Protein AF-E5AE30-F1 (afdb_monomer)

Radius of gyration: 30.46 Å; Cα contacts (8 Å, |Δi|>4): 708; chains: 1; bounding box: 78×109×75 Å

Structure (mmCIF, N/CA/C/O backbone):
data_AF-E5AE30-F1
#
_entry.id   AF-E5AE30-F1
#
loop_
_atom_site.group_PDB
_atom_site.id
_atom_site.type_symbol
_atom_site.label_atom_id
_atom_site.label_alt_id
_atom_site.label_comp_id
_atom_site.label_asym_id
_atom_site.label_entity_id
_atom_site.label_seq_id
_atom_site.pdbx_PDB_ins_code
_atom_site.Cartn_x
_atom_site.Cartn_y
_atom_site.Cartn_z
_atom_site.occupancy
_atom_site.B_iso_or_equiv
_atom_site.auth_seq_id
_atom_site.auth_comp_id
_atom_site.auth_asym_id
_atom_site.auth_atom_id
_atom_site.pdbx_PDB_model_num
ATOM 1 N N . MET A 1 1 ? -20.430 32.740 -4.323 1.00 28.25 1 MET A N 1
ATOM 2 C CA . MET A 1 1 ? -19.800 33.362 -5.507 1.00 28.25 1 MET A CA 1
ATOM 3 C C . MET A 1 1 ? -18.614 32.513 -5.907 1.00 28.25 1 MET A C 1
ATOM 5 O O . MET A 1 1 ? -17.622 32.470 -5.191 1.00 28.25 1 MET A O 1
ATOM 9 N N . GLU A 1 2 ? -18.805 31.760 -6.983 1.00 32.84 2 GLU A N 1
ATOM 10 C CA . GLU A 1 2 ? -17.877 30.792 -7.560 1.00 32.84 2 GLU A CA 1
ATOM 11 C C . GLU A 1 2 ? -16.551 31.437 -7.981 1.00 32.84 2 GLU A C 1
ATOM 13 O O . GLU A 1 2 ? -16.537 32.470 -8.651 1.00 32.84 2 GLU A O 1
ATOM 18 N N . ALA A 1 3 ? -15.429 30.792 -7.655 1.00 27.55 3 ALA A N 1
ATOM 19 C CA . ALA A 1 3 ? -14.138 31.120 -8.246 1.00 27.55 3 ALA A CA 1
ATOM 20 C C . ALA A 1 3 ? -13.303 29.852 -8.500 1.00 27.55 3 ALA A C 1
ATOM 22 O O . ALA A 1 3 ? -12.496 29.428 -7.681 1.00 27.55 3 ALA A O 1
ATOM 23 N N . ARG A 1 4 ? -13.510 29.315 -9.711 1.00 36.78 4 ARG A N 1
ATOM 24 C CA . ARG A 1 4 ? -12.552 28.621 -10.595 1.00 36.78 4 ARG A CA 1
ATOM 25 C C . ARG A 1 4 ? -11.905 27.318 -10.098 1.00 36.78 4 ARG A C 1
ATOM 27 O O . ARG A 1 4 ? -10.710 27.271 -9.818 1.00 36.78 4 ARG A O 1
ATOM 34 N N . MET A 1 5 ? -12.652 26.220 -10.228 1.00 32.81 5 MET A N 1
ATOM 35 C CA . MET A 1 5 ? -12.066 24.950 -10.673 1.00 32.81 5 MET A CA 1
ATOM 36 C C . MET A 1 5 ? -11.785 25.038 -12.178 1.00 32.81 5 MET A C 1
ATOM 38 O O . MET A 1 5 ? -12.703 25.245 -12.968 1.00 32.81 5 MET A O 1
ATOM 42 N N . LEU A 1 6 ? -10.526 24.895 -12.587 1.00 39.06 6 LEU A N 1
ATOM 43 C CA . LEU A 1 6 ? -10.191 24.646 -13.989 1.00 39.06 6 LEU A CA 1
ATOM 44 C C . LEU A 1 6 ? -10.253 23.139 -14.234 1.00 39.06 6 LEU A C 1
ATOM 46 O O . LEU A 1 6 ? -9.604 22.362 -13.533 1.00 39.06 6 LEU A O 1
ATOM 50 N N . SER A 1 7 ? -11.030 22.733 -15.235 1.00 53.66 7 SER A N 1
ATOM 51 C CA . SER A 1 7 ? -11.103 21.336 -15.663 1.00 53.66 7 SER A CA 1
ATOM 52 C C . SER A 1 7 ? -9.759 20.878 -16.246 1.00 53.66 7 SER A C 1
ATOM 54 O O . SER A 1 7 ? -9.011 21.659 -16.839 1.00 53.66 7 SER A O 1
ATOM 56 N N . VAL A 1 8 ? -9.454 19.585 -16.117 1.00 38.06 8 VAL A N 1
ATOM 57 C CA . VAL A 1 8 ? -8.220 18.964 -16.639 1.00 38.06 8 VAL A CA 1
ATOM 58 C C . VAL A 1 8 ? -8.029 19.229 -18.144 1.00 38.06 8 VAL A C 1
ATOM 60 O O . VAL A 1 8 ? -6.903 19.426 -18.596 1.00 38.06 8 VAL A O 1
ATOM 63 N N . GLN A 1 9 ? -9.118 19.359 -18.909 1.00 37.41 9 GLN A N 1
ATOM 64 C CA . GLN A 1 9 ? -9.084 19.718 -20.333 1.00 37.41 9 GLN A CA 1
ATOM 65 C C . GLN A 1 9 ? -8.602 21.156 -20.588 1.00 37.41 9 GLN A C 1
ATOM 67 O O . GLN A 1 9 ? -7.885 21.398 -21.558 1.00 37.41 9 GLN A O 1
ATOM 72 N N . GLN A 1 10 ? -8.924 22.111 -19.710 1.00 40.09 10 GLN A N 1
ATOM 73 C CA . GLN A 1 10 ? -8.427 23.487 -19.824 1.00 40.09 10 GLN A CA 1
ATOM 74 C C . GLN A 1 10 ? -6.928 23.571 -19.509 1.00 40.09 10 GLN A C 1
ATOM 76 O O . GLN A 1 10 ? -6.218 24.344 -20.146 1.00 40.09 10 GLN A O 1
ATOM 81 N N . MET A 1 11 ? -6.421 22.735 -18.596 1.00 43.09 11 MET A N 1
ATOM 82 C CA . MET A 1 11 ? -4.977 22.626 -18.349 1.00 43.09 11 MET A CA 1
ATOM 83 C C . MET A 1 11 ? -4.232 21.972 -19.521 1.00 43.09 11 MET A C 1
ATOM 85 O O . MET A 1 11 ? -3.146 22.434 -19.872 1.00 43.09 11 MET A O 1
ATOM 89 N N . LEU A 1 12 ? -4.826 20.960 -20.168 1.00 39.25 12 LEU A N 1
ATOM 90 C CA . LEU A 1 12 ? -4.262 20.329 -21.367 1.00 39.25 12 LEU A CA 1
ATOM 91 C C . LEU A 1 12 ? -4.187 21.313 -22.546 1.00 39.25 12 LEU A C 1
ATOM 93 O O . LEU A 1 12 ? -3.163 21.399 -23.219 1.00 39.25 12 LEU A O 1
ATOM 97 N N . LYS A 1 13 ? -5.244 22.109 -22.753 1.00 40.03 13 LYS A N 1
ATOM 98 C CA . LYS A 1 13 ? -5.314 23.097 -23.839 1.00 40.03 13 LYS A CA 1
ATOM 99 C C . LYS A 1 13 ? -4.306 24.237 -23.657 1.00 40.03 13 LYS A C 1
ATOM 101 O O . LYS A 1 13 ? -3.603 24.583 -24.596 1.00 40.03 13 LYS A O 1
ATOM 106 N N . VAL A 1 14 ? -4.150 24.745 -22.430 1.00 47.19 14 VAL A N 1
ATOM 107 C CA . VAL A 1 14 ? -3.135 25.767 -22.101 1.00 47.19 14 VAL A CA 1
ATOM 108 C C . VAL A 1 14 ? -1.706 25.245 -22.311 1.00 47.19 14 VAL A C 1
ATOM 110 O O . VAL A 1 14 ? -0.821 26.010 -22.690 1.00 47.19 14 VAL A O 1
ATOM 113 N N . TYR A 1 15 ? -1.467 23.950 -22.088 1.00 42.66 15 TYR A N 1
ATOM 114 C CA . TYR A 1 15 ? -0.160 23.332 -22.316 1.00 42.66 15 TYR A CA 1
ATOM 115 C C . TYR A 1 15 ? 0.143 23.127 -23.811 1.00 42.66 15 TYR A C 1
ATOM 117 O O . TYR A 1 15 ? 1.245 23.453 -24.253 1.00 42.66 15 TYR A O 1
ATOM 125 N N . LEU A 1 16 ? -0.837 22.668 -24.598 1.00 42.50 16 LEU A N 1
ATOM 126 C CA . LEU A 1 16 ? -0.700 22.487 -26.050 1.00 42.50 16 LEU A CA 1
ATOM 127 C C . LEU A 1 16 ? -0.535 23.828 -26.791 1.00 42.50 16 LEU A C 1
ATOM 129 O O . LEU A 1 16 ? 0.351 23.953 -27.636 1.00 42.50 16 LEU A O 1
ATOM 133 N N . ASP A 1 17 ? -1.282 24.866 -26.398 1.00 42.28 17 ASP A N 1
ATOM 134 C CA . ASP A 1 17 ? -1.135 26.221 -26.956 1.00 42.28 17 ASP A CA 1
ATOM 135 C C . ASP A 1 17 ? 0.220 26.862 -26.587 1.00 42.28 17 ASP A C 1
ATOM 137 O O . ASP A 1 17 ? 0.770 27.676 -27.335 1.00 42.28 17 ASP A O 1
ATOM 141 N N . GLY A 1 18 ? 0.794 26.479 -25.441 1.00 37.56 18 GLY A N 1
ATOM 142 C CA . GLY A 1 18 ? 2.135 26.890 -25.021 1.00 37.56 18 GLY A CA 1
ATOM 143 C C . GLY A 1 18 ? 3.254 26.240 -25.842 1.00 37.56 18 GLY A C 1
ATOM 144 O O . GLY A 1 18 ? 4.251 26.898 -26.136 1.00 37.56 18 GLY A O 1
ATOM 145 N N . ALA A 1 19 ? 3.081 24.981 -26.253 1.00 39.81 19 ALA A N 1
ATOM 146 C CA . ALA A 1 19 ? 4.046 24.259 -27.084 1.00 39.81 19 ALA A CA 1
ATOM 147 C C . ALA A 1 19 ? 4.092 24.799 -28.528 1.00 39.81 19 ALA A C 1
ATOM 149 O O . ALA A 1 19 ? 5.178 24.952 -29.090 1.00 39.81 19 ALA A O 1
ATOM 150 N N . ALA A 1 20 ? 2.943 25.195 -29.089 1.00 36.50 20 ALA A N 1
ATOM 151 C CA . ALA A 1 20 ? 2.862 25.780 -30.431 1.00 36.50 20 ALA A CA 1
ATOM 152 C C . ALA A 1 20 ? 3.575 27.148 -30.547 1.00 36.50 20 ALA A C 1
ATOM 154 O O . ALA A 1 20 ? 4.183 27.451 -31.573 1.00 36.50 20 ALA A O 1
ATOM 155 N N . ARG A 1 21 ? 3.582 27.963 -29.479 1.00 37.81 21 ARG A N 1
ATOM 156 C CA . ARG A 1 21 ? 4.279 29.271 -29.455 1.00 37.81 21 ARG A CA 1
ATOM 157 C C . ARG A 1 21 ? 5.802 29.161 -29.358 1.00 37.81 21 ARG A C 1
ATOM 159 O O . ARG A 1 21 ? 6.515 30.079 -29.759 1.00 37.81 21 ARG A O 1
ATOM 166 N N . ILE A 1 22 ? 6.317 28.045 -28.844 1.00 38.97 22 ILE A N 1
ATOM 167 C CA . ILE A 1 22 ? 7.764 27.806 -28.757 1.00 38.97 22 ILE A CA 1
ATOM 168 C C . ILE A 1 22 ? 8.315 27.373 -30.125 1.00 38.97 22 ILE A C 1
ATOM 170 O O . ILE A 1 22 ? 9.411 27.790 -30.491 1.00 38.97 22 ILE A O 1
ATOM 174 N N . GLN A 1 23 ? 7.533 26.649 -30.933 1.00 36.72 23 GLN A N 1
ATOM 175 C CA . GLN A 1 23 ? 7.923 26.291 -32.303 1.00 36.72 23 GLN A CA 1
ATOM 176 C C . GLN A 1 23 ? 7.923 27.485 -33.273 1.00 36.72 23 GLN A C 1
ATOM 178 O O . GLN A 1 23 ? 8.783 27.539 -34.148 1.00 36.72 23 GLN A O 1
ATOM 183 N N . SER A 1 24 ? 7.055 28.490 -33.093 1.00 34.50 24 SER A N 1
ATOM 184 C CA . SER A 1 24 ? 7.066 29.690 -33.952 1.00 34.50 24 SER A CA 1
ATOM 185 C C . SER A 1 24 ? 8.207 30.669 -33.646 1.00 34.50 24 SER A C 1
ATOM 187 O O . SER A 1 24 ? 8.433 31.595 -34.416 1.00 34.50 24 SER A O 1
ATOM 189 N N . SER A 1 25 ? 8.920 30.490 -32.528 1.00 33.56 25 SER A N 1
ATOM 190 C CA . SER A 1 25 ? 9.978 31.407 -32.073 1.00 33.56 25 SER A CA 1
ATOM 191 C C . SER A 1 25 ? 11.390 30.978 -32.505 1.00 33.56 25 SER A C 1
ATOM 193 O O . SER A 1 25 ? 12.349 31.700 -32.256 1.00 33.56 25 SER A O 1
ATOM 195 N N . ILE A 1 26 ? 11.529 29.807 -33.143 1.00 35.44 26 ILE A N 1
ATOM 196 C CA . ILE A 1 26 ? 12.821 29.214 -33.554 1.00 35.44 26 ILE A CA 1
ATOM 197 C C . ILE A 1 26 ? 13.030 29.321 -35.084 1.00 35.44 26 ILE A C 1
ATOM 199 O O . ILE A 1 26 ? 14.033 28.860 -35.623 1.00 35.44 26 ILE A O 1
ATOM 203 N N . HIS A 1 27 ? 12.113 29.965 -35.814 1.00 34.19 27 HIS A N 1
ATOM 204 C CA . HIS A 1 27 ? 12.163 30.064 -37.281 1.00 34.19 27 HIS A CA 1
ATOM 205 C C . HIS A 1 27 ? 12.080 31.491 -37.832 1.00 34.19 27 HIS A C 1
ATOM 207 O O . HIS A 1 27 ? 11.482 31.727 -38.875 1.00 34.19 27 HIS A O 1
ATOM 213 N N . THR A 1 28 ? 12.735 32.446 -37.172 1.00 32.53 28 THR A N 1
ATOM 214 C CA . THR A 1 28 ? 13.054 33.739 -37.793 1.00 32.53 28 THR A CA 1
ATOM 215 C C . THR A 1 28 ? 14.383 34.285 -37.282 1.00 32.53 28 THR A C 1
ATOM 217 O O . THR A 1 28 ? 14.607 34.307 -36.078 1.00 32.53 28 THR A O 1
ATOM 220 N N . SER A 1 29 ? 15.179 34.783 -38.235 1.00 28.06 29 SER A N 1
ATOM 221 C CA . SER A 1 29 ? 16.377 35.633 -38.144 1.00 28.06 29 SER A CA 1
ATOM 222 C C . SER A 1 29 ? 17.754 34.959 -38.040 1.00 28.06 29 SER A C 1
ATOM 224 O O . SER A 1 29 ? 18.358 34.885 -36.971 1.00 28.06 29 SER A O 1
ATOM 226 N N . HIS A 1 30 ? 18.302 34.615 -39.209 1.00 30.39 30 HIS A N 1
ATOM 227 C CA . HIS A 1 30 ? 19.724 34.777 -39.514 1.00 30.39 30 HIS A CA 1
ATOM 228 C C . HIS A 1 30 ? 19.840 35.678 -40.756 1.00 30.39 30 HIS A C 1
ATOM 230 O O . HIS A 1 30 ? 19.255 35.332 -41.773 1.00 30.39 30 HIS A O 1
ATOM 236 N N . GLU A 1 31 ? 20.514 36.827 -40.602 1.00 31.28 31 GLU A N 1
ATOM 237 C CA . GLU A 1 31 ? 21.010 37.839 -41.575 1.00 31.28 31 GLU A CA 1
ATOM 238 C C . GLU A 1 31 ? 20.904 39.208 -40.863 1.00 31.28 31 GLU A C 1
ATOM 240 O O . GLU A 1 31 ? 19.875 39.498 -40.268 1.00 31.28 31 GLU A O 1
ATOM 245 N N . GLY A 1 32 ? 21.879 40.112 -40.776 1.00 28.12 32 GLY A N 1
ATOM 246 C CA . GLY A 1 32 ? 23.212 40.248 -41.340 1.00 28.12 32 GLY A CA 1
ATOM 247 C C . GLY A 1 32 ? 23.934 41.430 -40.653 1.00 28.12 32 GLY A C 1
ATOM 248 O O . GLY A 1 32 ? 23.496 41.936 -39.624 1.00 28.12 32 GLY A O 1
ATOM 249 N N . ASN A 1 33 ? 25.061 41.806 -41.245 1.00 29.98 33 ASN A N 1
ATOM 250 C CA . ASN A 1 33 ? 26.158 42.678 -40.811 1.00 29.98 33 ASN A CA 1
ATOM 251 C C . ASN A 1 33 ? 25.904 44.072 -40.179 1.00 29.98 33 ASN A C 1
ATOM 253 O O . ASN A 1 33 ? 24.938 44.765 -40.469 1.00 29.98 33 ASN A O 1
ATOM 257 N N . ASP A 1 34 ? 26.988 44.498 -39.506 1.00 30.17 34 ASP A N 1
ATOM 258 C CA . ASP A 1 34 ? 27.670 45.810 -39.535 1.00 30.17 34 ASP A CA 1
ATOM 259 C C . ASP A 1 34 ? 27.620 46.777 -38.327 1.00 30.17 34 ASP A C 1
ATOM 261 O O . ASP A 1 34 ? 26.587 47.258 -37.879 1.00 30.17 34 ASP A O 1
ATOM 265 N N . LYS A 1 35 ? 28.854 47.052 -37.863 1.00 31.11 35 LYS A N 1
ATOM 266 C CA . LYS A 1 35 ? 29.483 48.251 -37.268 1.00 31.11 35 LYS A CA 1
ATOM 267 C C . LYS A 1 35 ? 28.589 49.392 -36.746 1.00 31.11 35 LYS A C 1
ATOM 269 O O . LYS A 1 35 ? 27.789 49.940 -37.488 1.00 31.11 35 LYS A O 1
ATOM 274 N N . ILE A 1 36 ? 28.947 49.924 -35.567 1.00 28.55 36 ILE A N 1
ATOM 275 C CA . ILE A 1 36 ? 29.510 51.284 -35.353 1.00 28.55 36 ILE A CA 1
ATOM 276 C C . ILE A 1 36 ? 29.693 51.546 -33.840 1.00 28.55 36 ILE A C 1
ATOM 278 O O . ILE A 1 36 ? 28.888 51.138 -33.008 1.00 28.55 36 ILE A O 1
ATOM 282 N N . ALA A 1 37 ? 30.809 52.196 -33.505 1.00 28.70 37 ALA A N 1
ATOM 283 C CA . ALA A 1 37 ? 31.194 52.685 -32.181 1.00 28.70 37 ALA A CA 1
ATOM 284 C C . ALA A 1 37 ? 30.397 53.937 -31.750 1.00 28.70 37 ALA A C 1
ATOM 286 O O . ALA A 1 37 ? 29.782 54.566 -32.602 1.00 28.70 37 ALA A O 1
ATOM 287 N N . ILE A 1 38 ? 30.512 54.342 -30.471 1.00 28.45 38 ILE A N 1
ATOM 288 C CA . ILE A 1 38 ? 30.719 55.730 -29.963 1.00 28.45 38 ILE A CA 1
ATOM 289 C C . ILE A 1 38 ? 30.162 55.899 -28.525 1.00 28.45 38 ILE A C 1
ATOM 291 O O . ILE A 1 38 ? 28.966 55.832 -28.273 1.00 28.45 38 ILE A O 1
ATOM 295 N N . THR A 1 39 ? 31.123 56.056 -27.608 1.00 28.67 39 THR A N 1
ATOM 296 C CA . THR A 1 39 ? 31.277 56.931 -26.420 1.00 28.67 39 THR A CA 1
ATOM 297 C C . THR A 1 39 ? 30.105 57.581 -25.649 1.00 28.67 39 THR A C 1
ATOM 299 O O . THR A 1 39 ? 29.241 58.240 -26.213 1.00 28.67 39 THR A O 1
ATOM 302 N N . ASP A 1 40 ? 30.338 57.598 -24.326 1.00 28.45 40 ASP A N 1
ATOM 303 C CA . ASP A 1 40 ? 30.311 58.730 -23.370 1.00 28.45 40 ASP A CA 1
ATOM 304 C C . ASP A 1 40 ? 29.080 59.126 -22.524 1.00 28.45 40 ASP A C 1
ATOM 306 O O . ASP A 1 40 ? 28.033 59.540 -23.006 1.00 28.45 40 ASP A O 1
ATOM 310 N N . HIS A 1 41 ? 29.343 59.080 -21.205 1.00 29.39 41 HIS A N 1
ATOM 311 C CA . HIS A 1 41 ? 29.040 60.021 -20.114 1.00 29.39 41 HIS A CA 1
ATOM 312 C C . HIS A 1 41 ? 27.761 60.894 -20.142 1.00 29.39 41 HIS A C 1
ATOM 314 O O . HIS A 1 41 ? 27.608 61.764 -20.990 1.00 29.39 41 HIS A O 1
ATOM 320 N N . ARG A 1 42 ? 27.002 60.900 -19.027 1.00 28.00 42 ARG A N 1
ATOM 321 C CA . ARG A 1 42 ? 27.083 61.928 -17.949 1.00 28.00 42 ARG A CA 1
ATOM 322 C C . ARG A 1 42 ? 26.000 61.767 -16.866 1.00 28.00 42 ARG A C 1
ATOM 324 O O . ARG A 1 42 ? 24.863 61.400 -17.135 1.00 28.00 42 ARG A O 1
ATOM 331 N N . ASN A 1 43 ? 26.417 62.114 -15.645 1.00 30.95 43 ASN A N 1
ATOM 332 C CA . ASN A 1 43 ? 25.644 62.375 -14.425 1.00 30.95 43 ASN A CA 1
ATOM 333 C C . ASN A 1 43 ? 24.490 63.368 -14.608 1.00 30.95 43 ASN A C 1
ATOM 335 O O . ASN A 1 43 ? 24.691 64.367 -15.294 1.00 30.95 43 ASN A O 1
ATOM 339 N N . VAL A 1 44 ? 23.422 63.211 -13.810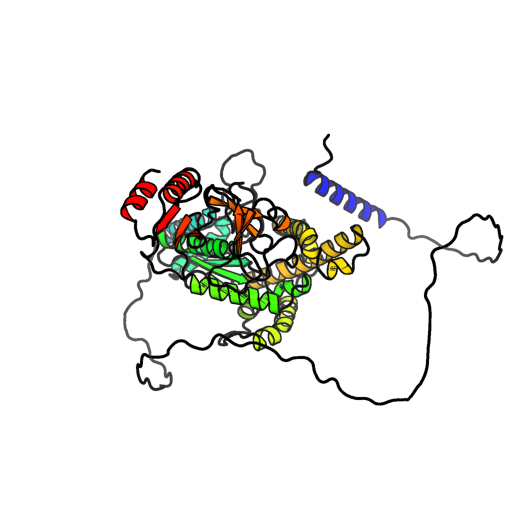 1.00 30.36 44 VAL A N 1
ATOM 340 C CA . VAL A 1 44 ? 22.707 64.324 -13.149 1.00 30.36 44 VAL A CA 1
ATOM 341 C C . VAL A 1 44 ? 22.172 63.865 -11.779 1.00 30.36 44 VAL A C 1
ATOM 343 O O . VAL A 1 44 ? 21.491 62.848 -11.671 1.00 30.36 44 VAL A O 1
ATOM 346 N N . GLU A 1 45 ? 22.505 64.637 -10.742 1.00 29.75 45 GLU A N 1
ATOM 347 C CA . GLU A 1 45 ? 21.973 64.580 -9.375 1.00 29.75 45 GLU A CA 1
ATOM 348 C C . GLU A 1 45 ? 20.561 65.187 -9.275 1.00 29.75 45 GLU A C 1
ATOM 350 O O . GLU A 1 45 ? 20.222 66.121 -9.997 1.00 29.75 45 GLU A O 1
ATOM 355 N N . GLY A 1 46 ? 19.772 64.750 -8.288 1.00 27.88 46 GLY A N 1
ATOM 356 C CA . GLY A 1 46 ? 18.534 65.430 -7.895 1.00 27.88 46 GLY A CA 1
ATOM 357 C C . GLY A 1 46 ? 17.958 64.905 -6.578 1.00 27.88 46 GLY A C 1
ATOM 358 O O . GLY A 1 46 ? 17.356 63.838 -6.536 1.00 27.88 46 GLY A O 1
ATOM 359 N N . ARG A 1 47 ? 18.160 65.665 -5.494 1.00 29.06 47 ARG A N 1
ATOM 360 C CA . ARG A 1 47 ? 17.603 65.456 -4.143 1.00 29.06 47 ARG A CA 1
ATOM 361 C C . ARG A 1 47 ? 16.085 65.684 -4.090 1.00 29.06 47 ARG A C 1
ATOM 363 O O . ARG A 1 47 ? 15.603 66.650 -4.668 1.00 29.06 47 ARG A O 1
ATOM 370 N N . SER A 1 48 ? 15.392 64.939 -3.223 1.00 29.23 48 SER A N 1
ATOM 371 C CA . SER A 1 48 ? 14.318 65.467 -2.362 1.00 29.23 48 SER A CA 1
ATOM 372 C C . SER A 1 48 ? 14.035 64.521 -1.184 1.00 29.23 48 SER A C 1
ATOM 374 O O . SER A 1 48 ? 13.919 63.312 -1.342 1.00 29.23 48 SER A O 1
ATOM 376 N N . SER A 1 49 ? 13.962 65.123 -0.002 1.00 28.00 49 SER A N 1
ATOM 377 C CA . SER A 1 49 ? 13.767 64.610 1.361 1.00 28.00 49 SER A CA 1
ATOM 378 C C . SER A 1 49 ? 12.336 64.142 1.689 1.00 28.00 49 SER A C 1
ATOM 380 O O . SER A 1 49 ? 11.401 64.633 1.064 1.00 28.00 49 SER A O 1
ATOM 382 N N . VAL A 1 50 ? 12.153 63.320 2.743 1.00 30.27 50 VAL A N 1
ATOM 383 C CA . VAL A 1 50 ? 11.505 63.690 4.039 1.00 30.27 50 VAL A CA 1
ATOM 384 C C . VAL A 1 50 ? 11.279 62.470 4.980 1.00 30.27 50 VAL A C 1
ATOM 386 O O . VAL A 1 50 ? 10.744 61.444 4.582 1.00 30.27 50 VAL A O 1
ATOM 389 N N . SER A 1 51 ? 11.725 62.667 6.235 1.00 26.77 51 SER A N 1
ATOM 390 C CA . SER A 1 51 ? 11.398 62.111 7.576 1.00 26.77 51 SER A CA 1
ATOM 391 C C . SER A 1 51 ? 11.038 60.635 7.835 1.00 26.77 51 SER A C 1
ATOM 393 O O . SER A 1 51 ? 9.971 60.174 7.447 1.00 26.77 51 SER A O 1
ATOM 395 N N . ALA A 1 52 ? 11.798 59.987 8.734 1.00 28.23 52 ALA A N 1
ATOM 396 C CA . ALA A 1 52 ? 11.456 59.812 10.166 1.00 28.23 52 ALA A CA 1
ATOM 397 C C . ALA A 1 52 ? 12.324 58.708 10.829 1.00 28.23 52 ALA A C 1
ATOM 399 O O . ALA A 1 52 ? 12.425 57.596 10.320 1.00 28.23 52 ALA A O 1
ATOM 400 N N . SER A 1 53 ? 12.904 59.009 11.994 1.00 27.69 53 SER A N 1
ATOM 401 C CA . SER A 1 53 ? 13.582 58.077 12.927 1.00 27.69 53 SER A CA 1
ATOM 402 C C . SER A 1 53 ? 12.880 58.168 14.304 1.00 27.69 53 SER A C 1
ATOM 404 O O . SER A 1 53 ? 12.074 59.090 14.455 1.00 27.69 53 SER A O 1
ATOM 406 N N . PRO A 1 54 ? 13.211 57.382 15.361 1.00 42.50 54 PRO A N 1
ATOM 407 C CA . PRO A 1 54 ? 14.085 56.198 15.459 1.00 42.50 54 PRO A CA 1
ATOM 408 C C . PRO A 1 54 ? 13.484 55.012 16.279 1.00 42.50 54 PRO A C 1
ATOM 410 O O . PRO A 1 54 ? 12.491 55.147 16.989 1.00 42.50 54 PRO A O 1
ATOM 413 N N . LYS A 1 55 ? 14.161 53.851 16.259 1.00 29.16 55 LYS A N 1
ATOM 414 C CA . LYS A 1 55 ? 14.114 52.812 17.317 1.00 29.16 55 LYS A CA 1
ATOM 415 C C . LYS A 1 55 ? 15.512 52.680 17.958 1.00 29.16 55 LYS A C 1
ATOM 417 O O . LYS A 1 55 ? 16.490 52.917 17.248 1.00 29.16 55 LYS A O 1
ATOM 422 N N . PRO A 1 56 ? 15.632 52.343 19.258 1.00 35.41 56 PRO A N 1
ATOM 423 C CA . PRO A 1 56 ? 16.878 52.517 20.002 1.00 35.41 56 PRO A CA 1
ATOM 424 C C . PRO A 1 56 ? 17.834 51.309 19.975 1.00 35.41 56 PRO A C 1
ATOM 426 O O . PRO A 1 56 ? 17.417 50.158 20.053 1.00 35.41 56 PRO A O 1
ATOM 429 N N . ALA A 1 57 ? 19.115 51.676 19.867 1.00 28.95 57 ALA A N 1
ATOM 430 C CA . ALA A 1 57 ? 20.341 51.206 20.527 1.00 28.95 57 ALA A CA 1
ATOM 431 C C . ALA A 1 57 ? 20.531 49.725 20.925 1.00 28.95 57 ALA A C 1
ATOM 433 O O . ALA A 1 57 ? 19.930 49.221 21.870 1.00 28.95 57 ALA A O 1
ATOM 434 N N . LEU A 1 58 ? 21.532 49.117 20.271 1.00 26.72 58 LEU A N 1
ATOM 435 C CA . LEU A 1 58 ? 22.459 48.131 20.835 1.00 26.72 58 LEU A CA 1
ATOM 436 C C . LEU A 1 58 ? 23.471 48.836 21.761 1.00 26.72 58 LEU A C 1
ATOM 438 O O . LEU A 1 58 ? 24.029 49.864 21.374 1.00 26.72 58 LEU A O 1
ATOM 442 N N . GLU A 1 59 ? 23.787 48.223 22.902 1.00 28.27 59 GLU A N 1
ATOM 443 C CA . GLU A 1 59 ? 25.026 48.462 23.655 1.00 28.27 59 GLU A CA 1
ATOM 444 C C . GLU A 1 59 ? 26.082 47.399 23.330 1.00 28.27 59 GLU A C 1
ATOM 446 O O . GLU A 1 59 ? 25.777 46.282 22.910 1.00 28.27 59 GLU A O 1
ATOM 451 N N . ALA A 1 60 ? 27.341 47.794 23.488 1.00 25.66 60 ALA A N 1
ATOM 452 C CA . ALA A 1 60 ? 28.519 47.147 22.941 1.00 25.66 60 ALA A CA 1
ATOM 453 C C . ALA A 1 60 ? 29.555 46.784 24.021 1.00 25.66 60 ALA A C 1
ATOM 455 O O . ALA A 1 60 ? 29.546 47.357 25.107 1.00 25.66 60 ALA A O 1
ATOM 456 N N . LEU A 1 61 ? 30.525 45.965 23.573 1.00 26.00 61 LEU A N 1
ATOM 457 C CA . LEU A 1 61 ? 31.932 45.800 24.006 1.00 26.00 61 LEU A CA 1
ATOM 458 C C . LEU A 1 61 ? 32.240 44.683 25.031 1.00 26.00 61 LEU A C 1
ATOM 460 O O . LEU A 1 61 ? 31.363 44.341 25.817 1.00 26.00 61 LEU A O 1
ATOM 464 N N . PRO A 1 62 ? 33.496 44.158 25.097 1.00 36.03 62 PRO A N 1
ATOM 465 C CA . PRO A 1 62 ? 34.693 44.454 24.280 1.00 36.03 62 PRO A CA 1
ATOM 466 C C . PRO A 1 62 ? 35.498 43.233 23.745 1.00 36.03 62 PRO A C 1
ATOM 468 O O . PRO A 1 62 ? 35.410 42.105 24.213 1.00 36.03 62 PRO A O 1
ATOM 471 N N . SER A 1 63 ? 36.372 43.542 22.778 1.00 25.64 63 SER A N 1
ATOM 472 C CA . SER A 1 63 ? 37.585 42.828 22.309 1.00 25.64 63 SER A CA 1
ATOM 473 C C . SER A 1 63 ? 38.697 42.761 23.391 1.00 25.64 63 SER A C 1
ATOM 475 O O . SER A 1 63 ? 38.674 43.606 24.276 1.00 25.64 63 SER A O 1
ATOM 477 N N . ARG A 1 64 ? 39.759 41.935 23.419 1.00 27.83 64 ARG A N 1
ATOM 478 C CA . ARG A 1 64 ? 40.651 41.277 22.434 1.00 27.83 64 ARG A CA 1
ATOM 479 C C . ARG A 1 64 ? 41.444 40.161 23.158 1.00 27.83 64 ARG A C 1
ATOM 481 O O . ARG A 1 64 ? 41.803 40.372 24.311 1.00 27.83 64 ARG A O 1
ATOM 488 N N . SER A 1 65 ? 41.915 39.139 22.439 1.00 27.03 65 SER A N 1
ATOM 489 C CA . SER A 1 65 ? 43.356 38.811 22.311 1.00 27.03 65 SER A CA 1
ATOM 490 C C . SER A 1 65 ? 43.564 37.631 21.351 1.00 27.03 65 SER A C 1
ATOM 492 O O . SER A 1 65 ? 42.746 36.722 21.267 1.00 27.03 65 SER A O 1
ATOM 494 N N . ALA A 1 66 ? 44.635 37.706 20.562 1.00 24.98 66 ALA A N 1
ATOM 495 C CA . ALA A 1 66 ? 45.011 36.746 19.531 1.00 24.98 66 ALA A CA 1
ATOM 496 C C . ALA A 1 66 ? 46.123 35.819 20.036 1.00 24.98 66 ALA A C 1
ATOM 498 O O . ALA A 1 66 ? 47.086 36.329 20.605 1.00 24.98 66 ALA A O 1
ATOM 499 N N . VAL A 1 67 ? 46.038 34.512 19.755 1.00 26.77 67 VAL A N 1
ATOM 500 C CA . VAL A 1 67 ? 47.180 33.575 19.722 1.00 26.77 67 VAL A CA 1
ATOM 501 C C . VAL A 1 67 ? 46.930 32.504 18.643 1.00 26.77 67 VAL A C 1
ATOM 503 O O . VAL A 1 67 ? 45.795 32.107 18.398 1.00 26.77 67 VAL A O 1
ATOM 506 N N . SER A 1 68 ? 48.006 32.117 17.957 1.00 24.39 68 SER A N 1
ATOM 507 C CA . SER A 1 68 ? 48.094 31.347 16.711 1.00 24.39 68 SER A CA 1
ATOM 508 C C . SER A 1 68 ? 47.892 29.827 16.802 1.00 24.39 68 SER A C 1
ATOM 510 O O . SER A 1 68 ? 48.196 29.230 17.826 1.00 24.39 68 SER A O 1
ATOM 512 N N . ASN A 1 69 ? 47.543 29.253 15.638 1.00 26.81 69 ASN A N 1
ATOM 513 C CA . ASN A 1 69 ? 47.874 27.936 15.059 1.00 26.81 69 ASN A CA 1
ATOM 514 C C . ASN A 1 69 ? 47.989 26.696 15.966 1.00 26.81 69 ASN A C 1
ATOM 516 O O . ASN A 1 69 ? 48.928 26.561 16.744 1.00 26.81 69 ASN A O 1
ATOM 520 N N . GLY A 1 70 ? 47.152 25.698 15.667 1.00 23.92 70 GLY A N 1
ATOM 521 C CA . GLY A 1 70 ? 47.379 24.297 16.015 1.00 23.92 70 GLY A CA 1
ATOM 522 C C . GLY A 1 70 ? 46.231 23.409 15.537 1.00 23.92 70 GLY A C 1
ATOM 523 O O . GLY A 1 70 ? 45.126 23.504 16.061 1.00 23.92 70 GLY A O 1
ATOM 524 N N . ASP A 1 71 ? 46.500 22.566 14.538 1.00 28.27 71 ASP A N 1
ATOM 525 C CA . ASP A 1 71 ? 45.696 21.393 14.180 1.00 28.27 71 ASP A CA 1
ATOM 526 C C . ASP A 1 71 ? 45.346 20.571 15.426 1.00 28.27 71 ASP A C 1
ATOM 528 O O . ASP A 1 71 ? 46.256 20.293 16.200 1.00 28.27 71 ASP A O 1
ATOM 532 N N . LEU A 1 72 ? 44.091 20.119 15.583 1.00 26.89 72 LEU A N 1
ATOM 533 C CA . LEU A 1 72 ? 43.731 18.923 16.366 1.00 26.89 72 LEU A CA 1
ATOM 534 C C . LEU A 1 72 ? 42.263 18.493 16.141 1.00 26.89 72 LEU A C 1
ATOM 536 O O . LEU A 1 72 ? 41.315 19.133 16.578 1.00 26.89 72 LEU A O 1
ATOM 540 N N . LYS A 1 73 ? 42.142 17.372 15.421 1.00 26.58 73 LYS A N 1
ATOM 541 C CA . LYS A 1 73 ? 41.229 16.218 15.560 1.00 26.58 73 LYS A CA 1
ATOM 542 C C . LYS A 1 73 ? 39.891 16.394 16.309 1.00 26.58 73 LYS A C 1
ATOM 544 O O . LYS A 1 73 ? 39.851 16.602 17.516 1.00 26.58 73 LYS A O 1
ATOM 549 N N . HIS A 1 74 ? 38.806 16.089 15.590 1.00 26.53 74 HIS A N 1
ATOM 550 C CA . HIS A 1 74 ? 37.465 15.831 16.120 1.00 26.53 74 HIS A CA 1
ATOM 551 C C . HIS A 1 74 ? 37.335 14.432 16.769 1.00 26.53 74 HIS A C 1
ATOM 553 O O . HIS A 1 74 ? 37.325 13.409 16.089 1.00 26.53 74 HIS A O 1
ATOM 559 N N . HIS A 1 75 ? 37.154 14.428 18.086 1.00 26.11 75 HIS A N 1
ATOM 560 C CA . HIS A 1 75 ? 36.394 13.487 18.928 1.00 26.11 75 HIS A CA 1
ATOM 561 C C . HIS A 1 75 ? 35.576 14.420 19.844 1.00 26.11 75 HIS A C 1
ATOM 563 O O . HIS A 1 75 ? 36.083 15.476 20.203 1.00 26.11 75 HIS A O 1
ATOM 569 N N . GLU A 1 76 ? 34.320 14.252 20.232 1.00 25.12 76 GLU A N 1
ATOM 570 C CA . GLU A 1 76 ? 33.349 13.166 20.353 1.00 25.12 76 GLU A CA 1
ATOM 571 C C . GLU A 1 76 ? 32.024 13.891 20.654 1.00 25.12 76 GLU A C 1
ATOM 573 O O . GLU A 1 76 ? 32.042 14.775 21.503 1.00 25.12 76 GLU A O 1
ATOM 578 N N . ILE A 1 77 ? 30.892 13.510 20.051 1.00 25.50 77 ILE A N 1
ATOM 579 C CA . ILE A 1 77 ? 29.588 13.469 20.746 1.00 25.50 77 ILE A CA 1
ATOM 580 C C . ILE A 1 77 ? 28.768 12.364 20.071 1.00 25.50 77 ILE A C 1
ATOM 582 O O . ILE A 1 77 ? 28.036 12.630 19.122 1.00 25.50 77 ILE A O 1
ATOM 586 N N . THR A 1 78 ? 28.887 11.112 20.523 1.00 25.41 78 THR A N 1
ATOM 587 C CA . THR A 1 78 ? 27.811 10.118 20.352 1.00 25.41 78 THR A CA 1
ATOM 588 C C . THR A 1 78 ? 27.953 8.996 21.378 1.00 25.41 78 THR A C 1
ATOM 590 O O . THR A 1 78 ? 28.749 8.080 21.194 1.00 25.41 78 THR A O 1
ATOM 593 N N . THR A 1 79 ? 27.165 9.033 22.454 1.00 24.00 79 THR A N 1
ATOM 594 C CA . THR A 1 79 ? 26.722 7.823 23.169 1.00 24.00 79 THR A CA 1
ATOM 595 C C . THR A 1 79 ? 25.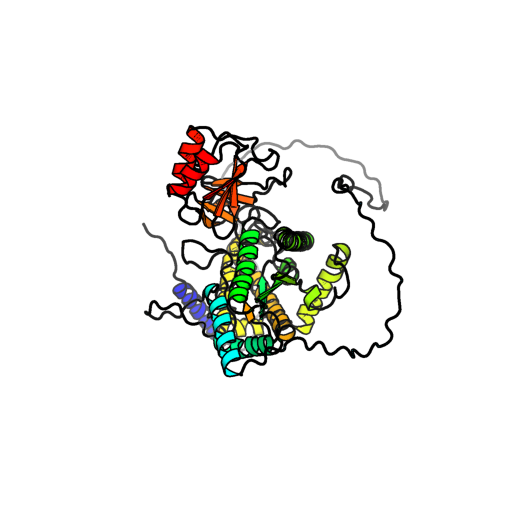480 8.126 24.010 1.00 24.00 79 THR A C 1
ATOM 597 O O . THR A 1 79 ? 25.384 9.210 24.574 1.00 24.00 79 THR A O 1
ATOM 600 N N . MET A 1 80 ? 24.602 7.119 24.100 1.00 25.08 80 MET A N 1
ATOM 601 C CA . MET A 1 80 ? 23.294 6.987 24.774 1.00 25.08 80 MET A CA 1
ATOM 602 C C . MET A 1 80 ? 22.110 6.998 23.791 1.00 25.08 80 MET A C 1
ATOM 604 O O . MET A 1 80 ? 21.926 7.966 23.071 1.00 25.08 80 MET A O 1
ATOM 608 N N . GLU A 1 81 ? 21.261 5.973 23.672 1.00 26.88 81 GLU A N 1
ATOM 609 C CA . GLU A 1 81 ? 21.117 4.678 24.355 1.00 26.88 81 GLU A CA 1
ATOM 610 C C . GLU A 1 81 ? 20.228 3.783 23.459 1.00 26.88 81 GLU A C 1
ATOM 612 O O . GLU A 1 81 ? 19.123 4.177 23.103 1.00 26.88 81 GLU A O 1
ATOM 617 N N . ILE A 1 82 ? 20.683 2.574 23.105 1.00 27.23 82 ILE A N 1
ATOM 618 C CA . ILE A 1 82 ? 19.810 1.472 22.666 1.00 27.23 82 ILE A CA 1
ATOM 619 C C . ILE A 1 82 ? 20.004 0.356 23.685 1.00 27.23 82 ILE A C 1
ATOM 621 O O . ILE A 1 82 ? 21.047 -0.300 23.712 1.00 27.23 82 ILE A O 1
ATOM 625 N N . LYS A 1 83 ? 18.999 0.131 24.528 1.00 24.17 83 LYS A N 1
ATOM 626 C CA . LYS A 1 83 ? 18.855 -1.103 25.299 1.00 24.17 83 LYS A CA 1
ATOM 627 C C . LYS A 1 83 ? 17.385 -1.477 25.352 1.00 24.17 83 LYS A C 1
ATOM 629 O O . LYS A 1 83 ? 16.590 -0.720 25.889 1.00 24.17 83 LYS A O 1
ATOM 634 N N . GLY A 1 84 ? 17.075 -2.686 24.885 1.00 23.88 84 GLY A N 1
ATOM 635 C CA . GLY A 1 84 ? 15.894 -3.393 25.371 1.00 23.88 84 GLY A CA 1
ATOM 636 C C . GLY A 1 84 ? 15.096 -4.202 24.360 1.00 23.88 84 GLY A C 1
ATOM 637 O O . GLY A 1 84 ? 13.905 -3.978 24.291 1.00 23.88 84 GLY A O 1
ATOM 638 N N . VAL A 1 85 ? 15.684 -5.190 23.670 1.00 25.33 85 VAL A N 1
ATOM 639 C CA . VAL A 1 85 ? 14.956 -6.433 23.325 1.00 25.33 85 VAL A CA 1
ATOM 640 C C . VAL A 1 85 ? 15.948 -7.602 23.294 1.00 25.33 85 VAL A C 1
ATOM 642 O O . VAL A 1 85 ? 16.505 -7.956 22.261 1.00 25.33 85 VAL A O 1
ATOM 645 N N . ALA A 1 86 ? 16.214 -8.194 24.457 1.00 25.59 86 ALA A N 1
ATOM 646 C CA . ALA A 1 86 ? 16.878 -9.491 24.550 1.00 25.59 86 ALA A CA 1
ATOM 647 C C . ALA A 1 86 ? 16.446 -10.191 25.839 1.00 25.59 86 ALA A C 1
ATOM 649 O O . ALA A 1 86 ? 17.086 -10.056 26.877 1.00 25.59 86 ALA A O 1
ATOM 650 N N .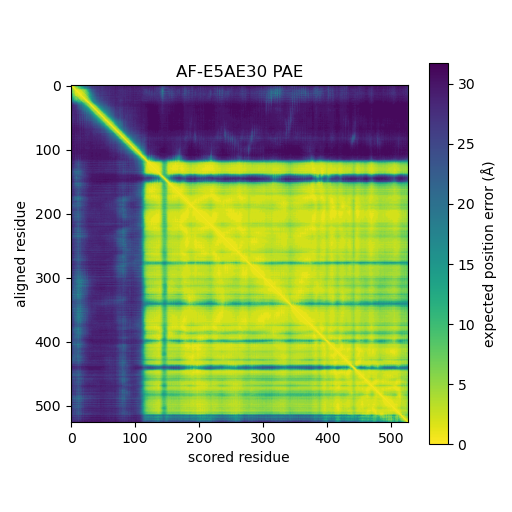 SER A 1 87 ? 15.329 -10.911 25.783 1.00 25.08 87 SER A N 1
ATOM 651 C CA . SER A 1 87 ? 15.093 -12.140 26.550 1.00 25.08 87 SER A CA 1
ATOM 652 C C . SER A 1 87 ? 13.666 -12.617 26.303 1.00 25.08 87 SER A C 1
ATOM 654 O O . SER A 1 87 ? 12.730 -11.913 26.640 1.00 25.08 87 SER A O 1
ATOM 656 N N . ILE A 1 88 ? 13.512 -13.807 25.718 1.00 27.73 88 ILE A N 1
ATOM 657 C CA . ILE A 1 88 ? 12.566 -14.842 26.158 1.00 27.73 88 ILE A CA 1
ATOM 658 C C . ILE A 1 88 ? 13.019 -16.181 25.545 1.00 27.73 88 ILE A C 1
ATOM 660 O O . ILE A 1 88 ? 13.134 -16.353 24.336 1.00 27.73 88 ILE A O 1
ATOM 664 N N . ASN A 1 89 ? 13.375 -17.072 26.470 1.00 24.98 89 ASN A N 1
ATOM 665 C CA . ASN A 1 89 ? 13.444 -18.533 26.462 1.00 24.98 89 ASN A CA 1
ATOM 666 C C . ASN A 1 89 ? 13.726 -19.321 25.168 1.00 24.98 89 ASN A C 1
ATOM 668 O O . ASN A 1 89 ? 12.843 -19.633 24.375 1.00 24.98 89 ASN A O 1
ATOM 672 N N . ARG A 1 90 ? 14.955 -19.852 25.118 1.00 26.64 90 ARG A N 1
ATOM 673 C CA . ARG A 1 90 ? 15.275 -21.146 24.506 1.00 26.64 90 ARG A CA 1
ATOM 674 C C . ARG A 1 90 ? 14.959 -22.251 25.513 1.00 26.64 90 ARG A C 1
ATOM 676 O O . ARG A 1 90 ? 15.553 -22.253 26.584 1.00 26.64 90 ARG A O 1
ATOM 683 N N . ASN A 1 91 ? 14.095 -23.192 25.144 1.00 25.25 91 ASN A N 1
ATOM 684 C CA . ASN A 1 91 ? 14.171 -24.588 25.582 1.00 25.25 91 ASN A CA 1
ATOM 685 C C . ASN A 1 91 ? 13.206 -25.445 24.753 1.00 25.25 91 ASN A C 1
ATOM 687 O O . ASN A 1 91 ? 12.041 -25.598 25.097 1.00 25.25 91 ASN A O 1
ATOM 691 N N . CYS A 1 92 ? 13.715 -26.064 23.691 1.00 24.08 92 CYS A N 1
ATOM 692 C CA . CYS A 1 92 ? 13.409 -27.468 23.448 1.00 24.08 92 CYS A CA 1
ATOM 693 C C . CYS A 1 92 ? 14.535 -28.083 22.619 1.00 24.08 92 CYS A C 1
ATOM 695 O O . CYS A 1 92 ? 14.890 -27.604 21.544 1.00 24.08 92 CYS A O 1
ATOM 697 N N . ALA A 1 93 ? 15.150 -29.106 23.194 1.00 23.98 93 ALA A N 1
ATOM 698 C CA . ALA A 1 93 ? 16.224 -29.867 22.602 1.00 23.98 93 ALA A CA 1
ATOM 699 C C . ALA A 1 93 ? 15.651 -30.847 21.577 1.00 23.98 93 ALA A C 1
ATOM 701 O O . ALA A 1 93 ? 14.836 -31.686 21.940 1.00 23.98 93 ALA A O 1
ATOM 702 N N . PHE A 1 94 ? 16.157 -30.815 20.345 1.00 25.70 94 PHE A N 1
ATOM 703 C CA . PHE A 1 94 ? 16.329 -32.037 19.569 1.00 25.70 94 PHE A CA 1
ATOM 704 C C . PHE A 1 94 ? 17.707 -32.043 18.914 1.00 25.70 94 PHE A C 1
ATOM 706 O O . PHE A 1 94 ? 18.200 -31.069 18.350 1.00 25.70 94 PHE A O 1
ATOM 713 N N . SER A 1 95 ? 18.364 -33.165 19.141 1.00 25.34 95 SER A N 1
ATOM 714 C CA . SER A 1 95 ? 19.768 -33.462 18.953 1.00 25.34 95 SER A CA 1
ATOM 715 C C . SER A 1 95 ? 20.130 -33.844 17.518 1.00 25.34 95 SER A C 1
ATOM 717 O O . SER A 1 95 ? 19.394 -34.586 16.883 1.00 25.34 95 SER A O 1
ATOM 719 N N . LYS A 1 96 ? 21.362 -33.480 17.131 1.00 27.55 96 LYS A N 1
ATOM 720 C CA . LYS A 1 96 ? 22.282 -34.211 16.235 1.00 27.55 96 LYS A CA 1
ATOM 721 C C . LYS A 1 96 ? 21.725 -34.666 14.875 1.00 27.55 96 LYS A C 1
ATOM 723 O O . LYS A 1 96 ? 21.219 -35.775 14.755 1.00 27.55 96 LYS A O 1
ATOM 728 N N . VAL A 1 97 ? 22.071 -33.927 13.820 1.00 25.59 97 VAL A N 1
ATOM 729 C CA . VAL A 1 97 ? 22.276 -34.511 12.484 1.00 25.59 97 VAL A CA 1
ATOM 730 C C . VAL A 1 97 ? 23.636 -34.058 11.955 1.00 25.59 97 VAL A C 1
ATOM 732 O O . VAL A 1 97 ? 23.972 -32.876 11.986 1.00 25.59 97 VAL A O 1
ATOM 735 N N . LYS A 1 98 ? 24.456 -35.040 11.571 1.00 26.34 98 LYS A N 1
ATOM 736 C CA . LYS A 1 98 ? 25.800 -34.878 11.009 1.00 26.34 98 LYS A CA 1
ATOM 737 C C . LYS A 1 98 ? 25.711 -34.259 9.613 1.00 26.34 98 LYS A C 1
ATOM 739 O O . LYS A 1 98 ? 24.855 -34.649 8.827 1.00 26.34 98 LYS A O 1
ATOM 744 N N . GLN A 1 99 ? 26.642 -33.359 9.305 1.00 26.89 99 GLN A N 1
ATOM 745 C CA . GLN A 1 99 ? 26.942 -32.945 7.936 1.00 26.89 99 GLN A CA 1
ATOM 746 C C . GLN A 1 99 ? 27.354 -34.177 7.118 1.00 26.89 99 GLN A C 1
ATOM 748 O O . GLN A 1 99 ? 28.343 -34.828 7.455 1.00 26.89 99 GLN A O 1
ATOM 753 N N . HIS A 1 100 ? 26.609 -34.476 6.055 1.00 27.80 100 HIS A N 1
ATOM 754 C CA . HIS A 1 100 ? 27.077 -35.329 4.971 1.00 27.80 100 HIS A CA 1
ATOM 755 C C . HIS A 1 100 ? 27.007 -34.561 3.652 1.00 27.80 100 HIS A C 1
ATOM 757 O O . HIS A 1 100 ? 26.024 -33.896 3.335 1.00 27.80 100 HIS A O 1
ATOM 763 N N . THR A 1 101 ? 28.133 -34.632 2.957 1.00 27.72 101 THR A N 1
ATOM 764 C CA . THR A 1 101 ? 28.441 -34.185 1.605 1.00 27.72 101 THR A CA 1
ATOM 765 C C . THR A 1 101 ? 27.382 -34.672 0.615 1.00 27.72 101 THR A C 1
ATOM 767 O O . THR A 1 101 ? 26.989 -35.835 0.663 1.00 27.72 101 THR A O 1
ATOM 770 N N . VAL A 1 102 ? 26.925 -33.789 -0.274 1.00 29.58 102 VAL A N 1
ATOM 771 C CA . VAL A 1 102 ? 26.002 -34.134 -1.363 1.00 29.58 102 VAL A CA 1
ATOM 772 C C . VAL A 1 102 ? 26.823 -34.753 -2.495 1.00 29.58 102 VAL A C 1
ATOM 774 O O . VAL A 1 102 ? 27.419 -34.034 -3.290 1.00 29.58 102 VAL A O 1
ATOM 777 N N . GLU A 1 103 ? 26.888 -36.081 -2.526 1.00 29.44 103 GLU A N 1
ATOM 778 C CA . GLU A 1 103 ? 27.142 -36.841 -3.752 1.00 29.44 103 GLU A CA 1
ATOM 779 C C . GLU A 1 103 ? 25.791 -37.252 -4.353 1.00 29.44 103 GLU A C 1
ATOM 781 O O . GLU A 1 103 ? 24.819 -37.487 -3.632 1.00 29.44 103 GLU A O 1
ATOM 786 N N . GLU A 1 104 ? 25.734 -37.250 -5.682 1.00 34.81 104 GLU A N 1
ATOM 787 C CA . GLU A 1 104 ? 24.560 -37.478 -6.524 1.00 34.81 104 GLU A CA 1
ATOM 788 C C . GLU A 1 104 ? 23.743 -38.706 -6.091 1.00 34.81 104 GLU A C 1
ATOM 790 O O . GLU A 1 104 ? 24.177 -39.848 -6.232 1.00 34.81 104 GLU A O 1
ATOM 795 N N . ILE A 1 105 ? 22.515 -38.473 -5.620 1.00 31.84 105 ILE A N 1
ATOM 796 C CA . ILE A 1 105 ? 21.498 -39.518 -5.488 1.00 31.84 105 ILE A CA 1
ATOM 797 C C . ILE A 1 105 ? 20.540 -39.355 -6.666 1.00 31.84 105 ILE A C 1
ATOM 799 O O . ILE A 1 105 ? 19.738 -38.422 -6.713 1.00 31.84 105 ILE A O 1
ATOM 803 N N . GLN A 1 106 ? 20.645 -40.273 -7.629 1.00 31.94 106 GLN A N 1
ATOM 804 C CA . GLN A 1 106 ? 19.601 -40.520 -8.619 1.00 31.94 106 GLN A CA 1
ATOM 805 C C . GLN A 1 106 ? 18.305 -40.874 -7.881 1.00 31.94 106 GLN A C 1
ATOM 807 O O . GLN A 1 106 ? 18.245 -41.838 -7.118 1.00 31.94 106 GLN A O 1
ATOM 812 N N . ASN A 1 107 ? 17.278 -40.057 -8.095 1.00 34.72 107 ASN A N 1
ATOM 813 C CA . ASN A 1 107 ? 15.955 -40.233 -7.515 1.00 34.72 107 ASN A CA 1
ATOM 814 C C . ASN A 1 107 ? 15.231 -41.375 -8.250 1.00 34.72 107 ASN A C 1
ATOM 816 O O . ASN A 1 107 ? 14.529 -41.141 -9.229 1.00 34.72 107 ASN A O 1
ATOM 820 N N . ASP A 1 108 ? 15.414 -42.609 -7.780 1.00 39.03 108 ASP A N 1
ATOM 821 C CA . ASP A 1 108 ? 14.618 -43.777 -8.178 1.00 39.03 108 ASP A CA 1
ATOM 822 C C . ASP A 1 108 ? 13.573 -44.093 -7.096 1.00 39.03 108 ASP A C 1
ATOM 824 O O . ASP A 1 108 ? 13.595 -45.123 -6.423 1.00 39.03 108 ASP A O 1
ATOM 828 N N . SER A 1 109 ? 12.667 -43.142 -6.858 1.00 36.91 109 SER A N 1
ATOM 829 C CA . SER A 1 109 ? 11.450 -43.404 -6.089 1.00 36.91 109 SER A CA 1
ATOM 830 C C . SER A 1 109 ? 10.257 -42.828 -6.843 1.00 36.91 109 SER A C 1
ATOM 832 O O . SER A 1 109 ? 10.019 -41.624 -6.863 1.00 36.91 109 SER A O 1
ATOM 834 N N . GLY A 1 110 ? 9.545 -43.720 -7.535 1.00 37.97 110 GLY A N 1
ATOM 835 C CA . GLY A 1 110 ? 8.390 -43.443 -8.388 1.00 37.97 110 GLY A CA 1
ATOM 836 C C . GLY A 1 110 ? 7.140 -42.979 -7.639 1.00 37.97 110 GLY A C 1
ATOM 837 O O . GLY A 1 110 ? 6.079 -43.579 -7.781 1.00 37.97 110 GLY A O 1
ATOM 838 N N . TYR A 1 111 ? 7.242 -41.892 -6.879 1.00 33.03 111 TYR A N 1
ATOM 839 C CA . TYR A 1 111 ? 6.090 -41.076 -6.524 1.00 33.03 111 TYR A CA 1
ATOM 840 C C . TYR A 1 111 ? 6.014 -39.934 -7.529 1.00 33.03 111 TYR A C 1
ATOM 842 O O . TYR A 1 111 ? 6.652 -38.896 -7.370 1.00 33.03 111 TYR A O 1
ATOM 850 N N . ALA A 1 112 ? 5.256 -40.161 -8.601 1.00 33.84 112 ALA A N 1
ATOM 851 C CA . ALA A 1 112 ? 4.851 -39.090 -9.491 1.00 33.84 112 ALA A CA 1
ATOM 852 C C . ALA A 1 112 ? 4.092 -38.047 -8.660 1.00 33.84 112 ALA A C 1
ATOM 854 O O . ALA A 1 112 ? 3.027 -38.333 -8.108 1.00 33.84 112 ALA A O 1
ATOM 855 N N . THR A 1 113 ? 4.646 -36.840 -8.553 1.00 36.97 113 THR A N 1
ATOM 856 C CA . THR A 1 113 ? 3.850 -35.652 -8.243 1.00 36.97 113 THR A CA 1
ATOM 857 C C . THR A 1 113 ? 2.688 -35.652 -9.238 1.00 36.97 113 THR A C 1
ATOM 859 O O . THR A 1 113 ? 2.968 -35.773 -10.432 1.00 36.97 113 THR A O 1
ATOM 862 N N . PRO A 1 114 ? 1.412 -35.582 -8.818 1.00 39.03 114 PRO A N 1
ATOM 863 C CA . PRO A 1 114 ? 0.310 -35.579 -9.767 1.00 39.03 114 PRO A CA 1
ATOM 864 C C . PRO A 1 114 ? 0.422 -34.309 -10.611 1.00 39.03 114 PRO A C 1
ATOM 866 O O . PRO A 1 114 ? 0.066 -33.223 -10.157 1.00 39.03 114 PRO A O 1
ATOM 869 N N . SER A 1 115 ? 0.961 -34.420 -11.824 1.00 47.53 115 SER A N 1
ATOM 870 C CA . SER A 1 115 ? 0.747 -33.413 -12.848 1.00 47.53 115 SER A CA 1
ATOM 871 C C . SER A 1 115 ? -0.738 -33.478 -13.165 1.00 47.53 115 SER A C 1
ATOM 873 O O . SER A 1 115 ? -1.232 -34.488 -13.666 1.00 47.53 115 SER A O 1
ATOM 875 N N . LEU A 1 116 ? -1.474 -32.437 -12.788 1.00 52.53 116 LEU A N 1
ATOM 876 C CA . LEU A 1 116 ? -2.814 -32.201 -13.303 1.00 52.53 116 LEU A CA 1
ATOM 877 C C . LEU A 1 116 ? -2.672 -32.027 -14.820 1.00 52.53 116 LEU A C 1
ATOM 879 O O . LEU A 1 116 ? -2.418 -30.925 -15.294 1.00 52.53 116 LEU A O 1
ATOM 883 N N . GLU A 1 117 ? -2.765 -33.123 -15.574 1.00 58.59 117 GLU A N 1
ATOM 884 C CA . GLU A 1 117 ? -2.893 -33.096 -17.032 1.00 58.59 117 GLU A CA 1
ATOM 885 C C . GLU A 1 117 ? -4.299 -32.580 -17.364 1.00 58.59 117 GLU A C 1
ATOM 887 O O . GLU A 1 117 ? -5.206 -33.338 -17.696 1.00 58.59 117 GLU A O 1
ATOM 892 N N . LEU A 1 118 ? -4.503 -31.278 -17.162 1.00 67.19 118 LEU A N 1
ATOM 893 C CA . LEU A 1 118 ? -5.688 -30.569 -17.624 1.00 67.19 118 LEU A CA 1
ATOM 894 C C . LEU A 1 118 ? -5.614 -30.456 -19.148 1.00 67.19 118 LEU A C 1
ATOM 896 O O . LEU A 1 118 ? -4.556 -30.147 -19.702 1.00 67.19 118 LEU A O 1
ATOM 900 N N . ASP A 1 119 ? -6.742 -30.664 -19.824 1.00 83.88 119 ASP A N 1
ATOM 901 C CA . ASP A 1 119 ? -6.835 -30.367 -21.254 1.00 83.88 119 ASP A CA 1
ATOM 902 C C . ASP A 1 119 ? -6.613 -28.859 -21.481 1.00 83.88 119 ASP A C 1
ATOM 904 O O . ASP A 1 119 ? -6.974 -28.027 -20.643 1.00 83.88 119 ASP A O 1
ATOM 908 N N . THR A 1 120 ? -6.053 -28.470 -22.628 1.00 85.81 120 THR A N 1
ATOM 909 C CA . THR A 1 120 ? -5.741 -27.068 -22.960 1.00 85.81 120 THR A CA 1
ATOM 910 C C . THR A 1 120 ? -6.955 -26.154 -22.769 1.00 85.81 120 THR A C 1
ATOM 912 O O . THR A 1 120 ? -6.828 -25.035 -22.272 1.00 85.81 120 THR A O 1
ATOM 915 N N . LYS A 1 121 ? -8.156 -26.652 -23.088 1.00 90.25 121 LYS A N 1
ATOM 916 C CA . LYS A 1 121 ? -9.412 -25.919 -22.900 1.00 90.25 121 LYS A CA 1
ATOM 917 C C . LYS A 1 121 ? -9.763 -25.696 -21.424 1.00 90.25 121 LYS A C 1
ATOM 919 O O . LYS A 1 121 ? -10.324 -24.658 -21.077 1.00 90.25 121 LYS A O 1
ATOM 924 N N . GLU A 1 122 ? -9.458 -26.653 -20.553 1.00 92.44 122 GLU A N 1
ATOM 925 C CA . GLU A 1 122 ? -9.679 -26.528 -19.108 1.00 92.44 122 GLU A CA 1
ATOM 926 C C . GLU A 1 122 ? -8.692 -25.531 -18.490 1.00 92.44 122 GLU A C 1
ATOM 928 O O . GLU A 1 122 ? -9.094 -24.700 -17.672 1.00 92.44 122 GLU A O 1
ATOM 933 N N . ILE A 1 123 ? -7.431 -25.549 -18.939 1.00 93.94 123 ILE A N 1
ATOM 934 C CA . ILE A 1 123 ? -6.397 -24.585 -18.530 1.00 93.94 123 ILE A CA 1
ATOM 935 C C . ILE A 1 123 ? -6.793 -23.164 -18.932 1.00 93.94 123 ILE A C 1
ATOM 937 O O . ILE A 1 123 ? -6.716 -22.251 -18.111 1.00 93.94 123 ILE A O 1
ATOM 941 N N . GLU A 1 124 ? -7.267 -22.966 -20.162 1.00 95.69 124 GLU A N 1
ATOM 942 C CA . GLU A 1 124 ? -7.726 -21.661 -20.644 1.00 95.69 124 GLU A CA 1
ATOM 943 C C . GLU A 1 124 ? -8.912 -21.133 -19.816 1.00 95.69 124 GLU A C 1
ATOM 945 O O . GLU A 1 124 ? -8.919 -19.978 -19.379 1.00 95.69 124 GLU A O 1
ATOM 950 N N . GLN A 1 125 ? -9.900 -21.987 -19.524 1.00 95.88 125 GLN A N 1
ATOM 951 C CA . GLN A 1 125 ? -11.040 -21.619 -18.681 1.00 95.88 125 GLN A CA 1
ATOM 952 C C . GLN A 1 125 ? -10.618 -21.274 -17.251 1.00 95.88 125 GLN A C 1
ATOM 954 O O . GLN A 1 125 ? -11.125 -20.308 -16.675 1.00 95.88 125 GLN A O 1
ATOM 959 N N . LEU A 1 126 ? -9.700 -22.050 -16.671 1.00 97.06 126 LEU A N 1
ATOM 960 C CA . LEU A 1 126 ? -9.173 -21.794 -15.336 1.00 97.06 126 LEU A CA 1
ATOM 961 C C . LEU A 1 126 ? -8.369 -20.488 -15.298 1.00 97.06 126 LEU A C 1
ATOM 963 O O . LEU A 1 126 ? -8.596 -19.665 -14.413 1.00 97.06 126 LEU A O 1
ATOM 967 N N . ALA A 1 127 ? -7.505 -20.248 -16.286 1.00 97.31 127 ALA A N 1
ATOM 968 C CA . ALA A 1 127 ? -6.748 -19.006 -16.416 1.00 97.31 127 ALA A CA 1
ATOM 969 C C . ALA A 1 127 ? -7.674 -17.787 -16.516 1.00 97.31 127 ALA A C 1
ATOM 971 O O . ALA A 1 127 ? -7.464 -16.795 -15.815 1.00 97.31 127 ALA A O 1
ATOM 972 N N . SER A 1 128 ? -8.738 -17.880 -17.320 1.00 96.62 128 SER A N 1
ATOM 973 C CA . SER A 1 128 ? -9.732 -16.811 -17.443 1.00 96.62 128 SER A CA 1
ATOM 974 C C . SER A 1 128 ? -10.427 -16.524 -16.108 1.00 96.62 128 SER A C 1
ATOM 976 O O . SER A 1 128 ? -10.477 -15.364 -15.700 1.00 96.62 128 SER A O 1
ATOM 978 N N . LYS A 1 129 ? -10.859 -17.566 -15.375 1.00 97.19 129 LYS A N 1
ATOM 979 C CA . LYS A 1 129 ? -11.462 -17.426 -14.035 1.00 97.19 129 LYS A CA 1
ATOM 980 C C . LYS A 1 129 ? -10.512 -16.773 -13.033 1.00 97.19 129 LYS A C 1
ATOM 982 O O . LYS A 1 129 ? -10.938 -15.940 -12.239 1.00 97.19 129 LYS A O 1
ATOM 987 N N . ILE A 1 130 ? -9.230 -17.134 -13.055 1.00 98.12 130 ILE A N 1
ATOM 988 C CA . ILE A 1 130 ? -8.227 -16.519 -12.177 1.00 98.12 130 ILE A CA 1
ATOM 989 C C . ILE A 1 130 ? -8.060 -15.038 -12.517 1.00 98.12 130 ILE A C 1
ATOM 991 O O . ILE A 1 130 ? -8.049 -14.198 -11.621 1.00 98.12 130 ILE A O 1
ATOM 995 N N . LEU A 1 131 ? -7.971 -14.690 -13.800 1.00 97.00 131 LEU A N 1
ATOM 996 C CA . LEU A 1 131 ? -7.862 -13.293 -14.217 1.00 97.00 131 LEU A CA 1
ATOM 997 C C . LEU A 1 131 ? -9.132 -12.495 -13.889 1.00 97.00 131 LEU A C 1
ATOM 999 O O . LEU A 1 131 ? -9.008 -11.330 -13.524 1.00 97.00 131 LEU A O 1
ATOM 1003 N N . ASP A 1 132 ? -10.316 -13.116 -13.913 1.00 95.69 132 ASP A N 1
ATOM 1004 C CA . ASP A 1 132 ? -11.556 -12.504 -13.413 1.00 95.69 132 ASP A CA 1
ATOM 1005 C C . ASP A 1 132 ? -11.477 -12.222 -11.909 1.00 95.69 132 ASP A C 1
ATOM 1007 O O . ASP A 1 132 ? -11.864 -11.144 -11.456 1.00 95.69 132 ASP A O 1
ATOM 1011 N N . VAL A 1 133 ? -10.925 -13.155 -11.122 1.00 97.44 133 VAL A N 1
ATOM 1012 C CA . VAL A 1 133 ? -10.661 -12.925 -9.695 1.00 97.44 133 VAL A CA 1
ATOM 1013 C C . VAL A 1 133 ? -9.745 -11.721 -9.505 1.00 97.44 133 VAL A C 1
ATOM 1015 O O . VAL A 1 133 ? -10.098 -10.832 -8.736 1.00 97.44 133 VAL A O 1
ATOM 1018 N N . ILE A 1 134 ? -8.620 -11.643 -10.220 1.00 96.69 134 ILE A N 1
ATOM 1019 C CA . ILE A 1 134 ? -7.683 -10.513 -10.110 1.00 96.69 134 ILE A CA 1
ATOM 1020 C C . ILE A 1 134 ? -8.368 -9.206 -10.556 1.00 96.69 134 ILE A C 1
ATOM 1022 O O . ILE A 1 134 ? -8.244 -8.179 -9.886 1.00 96.69 134 ILE A O 1
ATOM 1026 N N . GLN A 1 135 ? -9.152 -9.232 -11.637 1.00 94.69 135 GLN A N 1
ATOM 1027 C CA . GLN A 1 135 ? -9.871 -8.065 -12.154 1.00 94.69 135 GLN A CA 1
ATOM 1028 C C . GLN A 1 135 ? -10.866 -7.486 -11.137 1.00 94.69 135 GLN A C 1
ATOM 1030 O O . GLN A 1 135 ? -10.984 -6.264 -11.063 1.00 94.69 135 GLN A O 1
ATOM 1035 N N . ARG A 1 136 ? -11.514 -8.308 -10.292 1.00 93.94 136 ARG A N 1
ATOM 1036 C CA . ARG A 1 136 ? -12.383 -7.819 -9.193 1.00 93.94 136 ARG A CA 1
ATOM 1037 C C . ARG A 1 136 ? -11.650 -6.909 -8.204 1.00 93.94 136 ARG A C 1
ATOM 1039 O O . ARG A 1 136 ? -12.287 -6.131 -7.496 1.00 93.94 136 ARG A O 1
ATOM 1046 N N . TYR A 1 137 ? -10.324 -7.009 -8.127 1.00 94.50 137 TYR A N 1
ATOM 1047 C CA . TYR A 1 137 ? -9.514 -6.154 -7.266 1.00 94.50 137 TYR A CA 1
ATOM 1048 C C . TYR A 1 137 ? -9.074 -4.862 -7.949 1.00 94.50 137 TYR A C 1
ATOM 1050 O O . TYR A 1 137 ? -8.600 -3.954 -7.259 1.00 94.50 137 TYR A O 1
ATOM 1058 N N . GLY A 1 138 ? -9.222 -4.783 -9.271 1.00 91.81 138 GLY A N 1
ATOM 1059 C CA . GLY A 1 138 ? -8.743 -3.679 -10.077 1.00 91.81 138 GLY A CA 1
ATOM 1060 C C . GLY A 1 138 ? -9.747 -2.558 -10.298 1.00 91.81 138 GLY A C 1
ATOM 1061 O O . GLY A 1 138 ? -10.954 -2.710 -10.140 1.00 91.81 138 GLY A O 1
ATOM 1062 N N . GLN A 1 139 ? -9.216 -1.403 -10.688 1.00 88.25 139 GLN A N 1
ATOM 1063 C CA . GLN A 1 139 ? -9.984 -0.241 -11.113 1.00 88.25 139 GLN A CA 1
ATOM 1064 C C . GLN A 1 139 ? -9.263 0.446 -12.269 1.00 88.25 139 GLN A C 1
ATOM 1066 O O . GLN A 1 139 ? -8.186 1.018 -12.095 1.00 88.25 139 GLN A O 1
ATOM 1071 N N . HIS A 1 140 ? -9.879 0.427 -13.445 1.00 79.94 140 HIS A N 1
ATOM 1072 C CA . HIS A 1 140 ? -9.373 1.126 -14.621 1.00 79.94 140 HIS A CA 1
ATOM 1073 C C . HIS A 1 140 ? -10.028 2.492 -14.775 1.00 79.94 140 HIS A C 1
ATOM 1075 O O . HIS A 1 140 ? -11.174 2.704 -14.375 1.00 79.94 140 HIS A O 1
ATOM 1081 N N . ILE A 1 141 ? -9.311 3.419 -15.406 1.00 70.56 141 ILE A N 1
ATOM 1082 C CA . ILE A 1 141 ? -9.950 4.618 -15.939 1.00 70.56 141 ILE A CA 1
ATOM 1083 C C . ILE A 1 141 ? -10.646 4.191 -17.232 1.00 70.56 141 ILE A C 1
ATOM 1085 O O . ILE A 1 141 ? -9.986 3.995 -18.251 1.00 70.56 141 ILE A O 1
ATOM 1089 N N . ALA A 1 142 ? -11.970 4.029 -17.178 1.00 57.47 142 ALA A N 1
ATOM 1090 C CA . ALA A 1 142 ? -12.768 3.772 -18.369 1.00 57.47 142 ALA A CA 1
ATOM 1091 C C . ALA A 1 142 ? -12.571 4.911 -19.392 1.00 57.47 142 ALA A C 1
ATOM 1093 O O . ALA A 1 142 ? -12.551 6.090 -19.004 1.00 57.47 142 ALA A O 1
ATOM 1094 N N . PRO A 1 143 ? -12.474 4.610 -20.698 1.00 50.53 143 PRO A N 1
ATOM 1095 C CA . PRO A 1 143 ? -12.780 5.595 -21.726 1.00 50.53 143 PRO A CA 1
ATOM 1096 C C . PRO A 1 143 ? -14.187 6.149 -21.464 1.00 50.53 143 PRO A C 1
ATOM 1098 O O . PRO A 1 143 ? -15.059 5.430 -20.986 1.00 50.53 143 PRO A O 1
ATOM 1101 N N . LYS A 1 144 ? -14.427 7.431 -21.750 1.00 43.62 144 LYS A N 1
ATOM 1102 C CA . LYS A 1 144 ? -15.764 8.028 -21.617 1.00 43.62 144 LYS A CA 1
ATOM 1103 C C . LYS A 1 144 ? -16.712 7.442 -22.677 1.00 43.62 144 LYS A C 1
ATOM 1105 O O . LYS A 1 144 ? -16.915 8.071 -23.709 1.00 43.62 144 LYS A O 1
ATOM 1110 N N . SER A 1 145 ? -17.261 6.258 -22.444 1.00 45.06 145 SER A N 1
ATOM 1111 C CA . SER A 1 145 ? -18.431 5.728 -23.147 1.00 45.06 145 SER A CA 1
ATOM 1112 C C . SER A 1 145 ? -19.601 5.666 -22.168 1.00 45.06 145 SER A C 1
ATOM 1114 O O . SER A 1 145 ? -19.411 5.346 -20.999 1.00 45.06 145 SER A O 1
ATOM 1116 N N . GLU A 1 146 ? -20.797 6.017 -22.637 1.00 42.75 146 GLU A N 1
ATOM 1117 C CA . GLU A 1 146 ? -22.033 6.186 -21.850 1.00 42.75 146 GLU A CA 1
ATOM 1118 C C . GLU A 1 146 ? -22.644 4.866 -21.326 1.00 42.75 146 GLU A C 1
ATOM 1120 O O . GLU A 1 146 ? -23.806 4.842 -20.935 1.00 42.75 146 GLU A O 1
ATOM 1125 N N . GLU A 1 147 ? -21.889 3.765 -21.293 1.00 43.56 147 GLU A N 1
ATOM 1126 C CA . GLU A 1 147 ? -22.384 2.453 -20.866 1.00 43.56 147 GLU A CA 1
ATOM 1127 C C . GLU A 1 147 ? -21.844 2.087 -19.474 1.00 43.56 147 GLU A C 1
ATOM 1129 O O . GLU A 1 147 ? -20.637 1.981 -19.264 1.00 43.56 147 GLU A O 1
ATOM 1134 N N . GLU A 1 148 ? -22.761 1.879 -18.522 1.00 43.75 148 GLU A N 1
ATOM 1135 C CA . GLU A 1 148 ? -22.533 1.551 -17.099 1.00 43.75 148 GLU A CA 1
ATOM 1136 C C . GLU A 1 148 ? -21.981 0.129 -16.848 1.00 43.75 148 GLU A C 1
ATOM 1138 O O . GLU A 1 148 ? -22.174 -0.450 -15.777 1.00 43.75 148 GLU A O 1
ATOM 1143 N N . HIS A 1 149 ? -21.284 -0.473 -17.810 1.00 47.38 149 HIS A N 1
ATOM 1144 C CA . HIS A 1 149 ? -20.590 -1.736 -17.577 1.00 47.38 149 HIS A CA 1
ATOM 1145 C C . HIS A 1 149 ? -19.212 -1.462 -16.968 1.00 47.38 149 HIS A C 1
ATOM 1147 O O . HIS A 1 149 ? -18.487 -0.576 -17.423 1.00 47.38 149 HIS A O 1
ATOM 1153 N N . LEU A 1 150 ? -18.831 -2.227 -15.933 1.00 53.25 150 LEU A N 1
ATOM 1154 C CA . LEU A 1 150 ? -17.436 -2.263 -15.482 1.00 53.25 150 LEU A CA 1
ATOM 1155 C C . LEU A 1 150 ? -16.579 -2.550 -16.722 1.00 53.25 150 LEU A C 1
ATOM 1157 O O . LEU A 1 150 ? -16.802 -3.589 -17.348 1.00 53.25 150 LEU A O 1
ATOM 1161 N N . PRO A 1 151 ? -15.657 -1.653 -17.117 1.00 59.91 151 PRO A N 1
ATOM 1162 C CA . PRO A 1 151 ? -14.886 -1.859 -18.329 1.00 59.91 151 PRO A CA 1
ATOM 1163 C C . PRO A 1 151 ? -14.118 -3.170 -18.183 1.00 59.91 151 PRO A C 1
ATOM 1165 O O . PRO A 1 151 ? -13.372 -3.362 -17.217 1.00 59.91 151 PRO A O 1
ATOM 1168 N N . GLU A 1 152 ? -14.349 -4.085 -19.122 1.00 72.44 152 GLU A N 1
ATOM 1169 C CA . GLU A 1 152 ? -13.584 -5.319 -19.236 1.00 72.44 152 GLU A CA 1
ATOM 1170 C C . GLU A 1 152 ? -12.089 -4.973 -19.252 1.00 72.44 152 GLU A C 1
ATOM 1172 O O . GLU A 1 152 ? -11.674 -3.966 -19.839 1.00 72.44 152 GLU A O 1
ATOM 1177 N N . TRP A 1 153 ? -11.270 -5.762 -18.555 1.00 83.06 153 TRP A N 1
ATOM 1178 C CA . TRP A 1 153 ? -9.843 -5.493 -18.487 1.00 83.06 153 TRP A CA 1
ATOM 1179 C C . TRP A 1 153 ? -9.219 -5.682 -19.873 1.00 83.06 153 TRP A C 1
ATOM 1181 O O . TRP A 1 153 ? -8.933 -6.798 -20.294 1.00 83.06 153 TRP A O 1
ATOM 1191 N N . ILE A 1 154 ? -8.982 -4.568 -20.570 1.00 85.62 154 ILE A N 1
ATOM 1192 C CA . ILE A 1 154 ? -8.477 -4.533 -21.954 1.00 85.62 154 ILE A CA 1
ATOM 1193 C C . ILE A 1 154 ? -7.202 -5.373 -22.113 1.00 85.62 154 ILE A C 1
ATOM 1195 O O . ILE A 1 154 ? -7.013 -6.044 -23.123 1.00 85.62 154 ILE A O 1
ATOM 1199 N N . GLY A 1 155 ? -6.326 -5.346 -21.108 1.00 85.31 155 GLY A N 1
ATOM 1200 C CA . GLY A 1 155 ? -5.077 -6.096 -21.086 1.00 85.31 155 GLY A CA 1
ATOM 1201 C C . GLY A 1 155 ? -5.209 -7.567 -20.703 1.00 85.31 155 GLY A C 1
ATOM 1202 O O . GLY A 1 155 ? -4.208 -8.271 -20.788 1.00 85.31 155 GLY A O 1
ATOM 1203 N N . LYS A 1 156 ? -6.391 -8.065 -20.306 1.00 90.50 156 LYS A N 1
ATOM 1204 C CA . LYS A 1 156 ? -6.602 -9.466 -19.896 1.00 90.50 156 LYS A CA 1
ATOM 1205 C C . LYS A 1 156 ? -6.008 -10.476 -20.893 1.00 90.50 156 LYS A C 1
ATOM 1207 O O . LYS A 1 156 ? -5.288 -11.364 -20.432 1.00 90.50 156 LYS A O 1
ATOM 1212 N N . PRO A 1 157 ? -6.176 -10.329 -22.228 1.00 91.19 157 PRO A N 1
ATOM 1213 C CA . PRO A 1 157 ? -5.564 -11.242 -23.196 1.00 91.19 157 PRO A CA 1
ATOM 1214 C C . PRO A 1 157 ? -4.032 -11.326 -23.099 1.00 91.19 157 PRO A C 1
ATOM 1216 O O . PRO A 1 157 ? -3.480 -12.407 -23.271 1.00 91.19 157 PRO A O 1
ATOM 1219 N N . LEU A 1 158 ? -3.337 -10.235 -22.745 1.00 89.69 158 LEU A N 1
ATOM 1220 C CA . LEU A 1 158 ? -1.871 -10.226 -22.590 1.00 89.69 158 LEU A CA 1
ATOM 1221 C C . LEU A 1 158 ? -1.381 -11.084 -21.417 1.00 89.69 158 LEU A C 1
ATOM 1223 O O . LEU A 1 158 ? -0.201 -11.430 -21.347 1.00 89.69 158 LEU A O 1
ATOM 1227 N N . PHE A 1 159 ? -2.262 -11.375 -20.460 1.00 93.69 159 PHE A N 1
ATOM 1228 C CA . PHE A 1 159 ? -1.932 -12.139 -19.261 1.00 93.69 159 PHE A CA 1
ATOM 1229 C C . PHE A 1 159 ? -2.446 -13.576 -19.311 1.00 93.69 159 PHE A C 1
ATOM 1231 O O . PHE A 1 159 ? -1.981 -14.385 -18.512 1.00 93.69 159 PHE A O 1
ATOM 1238 N N . MET A 1 160 ? -3.330 -13.912 -20.258 1.00 95.38 160 MET A N 1
ATOM 1239 C CA . MET A 1 160 ? -3.844 -15.273 -20.443 1.00 95.38 160 MET A CA 1
ATOM 1240 C C . MET A 1 160 ? -2.703 -16.280 -20.597 1.00 95.38 160 MET A C 1
ATOM 1242 O O . MET A 1 160 ? -2.573 -17.172 -19.765 1.00 95.38 160 MET A O 1
ATOM 1246 N N . GLU A 1 161 ? -1.821 -16.085 -21.581 1.00 92.31 161 GLU A N 1
ATOM 1247 C CA . GLU A 1 161 ? -0.699 -17.002 -21.845 1.00 92.31 161 GLU A CA 1
ATOM 1248 C C . GLU A 1 161 ? 0.234 -17.149 -20.634 1.00 92.31 161 GLU A C 1
ATOM 1250 O O . GLU A 1 161 ? 0.698 -18.243 -20.313 1.00 92.31 161 GLU A O 1
ATOM 1255 N N . LYS A 1 162 ? 0.469 -16.049 -19.909 1.00 94.31 162 LYS A N 1
ATOM 1256 C CA . LYS A 1 162 ? 1.316 -16.047 -18.711 1.00 94.31 162 LYS A CA 1
ATOM 1257 C C . LYS A 1 162 ? 0.722 -16.871 -17.579 1.00 94.31 162 LYS A C 1
ATOM 1259 O O . LYS A 1 162 ? 1.454 -17.576 -16.888 1.00 94.31 162 LYS A O 1
ATOM 1264 N N . VAL A 1 163 ? -0.587 -16.755 -17.363 1.00 97.25 163 VAL A N 1
ATOM 1265 C CA . VAL A 1 163 ? -1.288 -17.537 -16.342 1.00 97.25 163 VAL A CA 1
ATOM 1266 C C . VAL A 1 163 ? -1.342 -18.998 -16.769 1.00 97.25 163 VAL A C 1
ATOM 1268 O O . VAL A 1 163 ? -0.954 -19.850 -15.979 1.00 97.25 163 VAL A O 1
ATOM 1271 N N . MET A 1 164 ? -1.714 -19.292 -18.018 1.00 96.38 164 MET A N 1
ATOM 1272 C CA . MET A 1 164 ? -1.747 -20.662 -18.545 1.00 96.38 164 MET A CA 1
ATOM 1273 C C . MET A 1 164 ? -0.401 -21.377 -18.361 1.00 96.38 164 MET A C 1
ATOM 1275 O O . MET A 1 164 ? -0.373 -22.465 -17.794 1.00 96.38 164 MET A O 1
ATOM 1279 N N . SER A 1 165 ? 0.720 -20.730 -18.704 1.00 94.81 165 SER A N 1
ATOM 1280 C CA . SER A 1 165 ? 2.057 -21.321 -18.524 1.00 94.81 165 SER A CA 1
ATOM 1281 C C . SER A 1 165 ? 2.393 -21.653 -17.063 1.00 94.81 165 SER A C 1
ATOM 1283 O O . SER A 1 165 ? 3.157 -22.580 -16.796 1.00 94.81 165 SER A O 1
ATOM 1285 N N . GLN A 1 166 ? 1.859 -20.901 -16.100 1.00 96.75 166 GLN A N 1
ATOM 1286 C CA . GLN A 1 166 ? 2.058 -21.175 -14.672 1.00 96.75 166 GLN A CA 1
ATOM 1287 C C . GLN A 1 166 ? 1.148 -22.304 -14.176 1.00 96.75 166 GLN A C 1
ATOM 1289 O O . GLN A 1 166 ? 1.583 -23.125 -13.369 1.00 96.75 166 GLN A O 1
ATOM 1294 N N . LEU A 1 167 ? -0.078 -22.385 -14.702 1.00 96.38 167 LEU A N 1
ATOM 1295 C CA . LEU A 1 167 ? -1.009 -23.480 -14.421 1.00 96.38 167 LEU A CA 1
ATOM 1296 C C . LEU A 1 167 ? -0.473 -24.822 -14.928 1.00 96.38 167 LEU A C 1
ATOM 1298 O O . LEU A 1 167 ? -0.505 -25.801 -14.190 1.00 96.38 167 LEU A O 1
ATOM 1302 N N . GLU A 1 168 ? 0.088 -24.855 -16.139 1.00 94.50 168 GLU A N 1
ATOM 1303 C CA . GLU A 1 168 ? 0.729 -26.047 -16.721 1.00 94.50 168 GLU A CA 1
ATOM 1304 C C . GLU A 1 168 ? 1.887 -26.573 -15.860 1.00 94.50 168 GLU A C 1
ATOM 1306 O O . GLU A 1 168 ? 2.144 -27.774 -15.814 1.00 94.50 168 GLU A O 1
ATOM 1311 N N . LYS A 1 169 ? 2.579 -25.679 -15.145 1.00 94.75 169 LYS A N 1
ATOM 1312 C CA . LYS A 1 169 ? 3.672 -26.027 -14.224 1.00 94.75 169 LYS A CA 1
ATOM 1313 C C . LYS A 1 169 ? 3.184 -26.394 -12.820 1.00 94.75 169 LYS A C 1
ATOM 1315 O O . LYS A 1 169 ? 4.006 -26.763 -11.983 1.00 94.75 169 LYS A O 1
ATOM 1320 N N . GLY A 1 170 ? 1.887 -26.264 -12.535 1.00 95.06 170 GLY A N 1
ATOM 1321 C CA . GLY A 1 170 ? 1.334 -26.436 -11.191 1.00 95.06 170 GLY A CA 1
ATOM 1322 C C . GLY A 1 170 ? 1.876 -25.417 -10.182 1.00 95.06 170 GLY A C 1
ATOM 1323 O O . GLY A 1 170 ? 2.003 -25.727 -9.000 1.00 95.06 170 GLY A O 1
ATOM 1324 N N . GLU A 1 171 ? 2.243 -24.216 -10.635 1.00 95.75 171 GLU A N 1
ATOM 1325 C CA . GLU A 1 171 ? 2.783 -23.157 -9.777 1.00 95.75 171 GLU A CA 1
ATOM 1326 C C . GLU A 1 171 ? 1.685 -22.176 -9.333 1.00 95.75 171 GLU A C 1
ATOM 1328 O O . GLU A 1 171 ? 0.705 -21.988 -10.059 1.00 95.75 171 GLU A O 1
ATOM 1333 N N . PRO A 1 172 ? 1.835 -21.494 -8.180 1.00 97.69 172 PRO A N 1
ATOM 1334 C CA . PRO A 1 172 ? 0.992 -20.351 -7.831 1.00 97.69 172 PRO A CA 1
ATOM 1335 C C . PRO A 1 172 ? 1.014 -19.287 -8.930 1.00 97.69 172 PRO A C 1
ATOM 1337 O O . PRO A 1 172 ? 2.056 -19.052 -9.543 1.00 97.69 172 PRO A O 1
ATOM 1340 N N . VAL A 1 173 ? -0.104 -18.588 -9.137 1.00 98.44 173 VAL A N 1
ATOM 1341 C CA . VAL A 1 173 ? -0.160 -17.500 -10.124 1.00 98.44 173 VAL A CA 1
ATOM 1342 C C . VAL A 1 173 ? 0.577 -16.276 -9.592 1.00 98.44 173 VAL A C 1
ATOM 1344 O O . VAL A 1 173 ? 0.120 -15.595 -8.672 1.00 98.44 173 VAL A O 1
ATOM 1347 N N . LYS A 1 174 ? 1.736 -15.993 -10.182 1.00 98.44 174 LYS A N 1
ATOM 1348 C CA . LYS A 1 174 ? 2.650 -14.931 -9.776 1.00 98.44 174 LYS A CA 1
ATOM 1349 C C . LYS A 1 174 ? 2.243 -13.588 -10.382 1.00 98.44 174 LYS A C 1
ATOM 1351 O O . LYS A 1 174 ? 2.057 -13.424 -11.592 1.00 98.44 174 LYS A O 1
ATOM 1356 N N . MET A 1 175 ? 2.156 -12.594 -9.512 1.00 98.62 175 MET A N 1
ATOM 1357 C CA . MET A 1 175 ? 1.859 -11.200 -9.817 1.00 98.62 175 MET A CA 1
ATOM 1358 C C . MET A 1 175 ? 3.014 -10.325 -9.333 1.00 98.62 175 MET A C 1
ATOM 1360 O O . MET A 1 175 ? 3.584 -10.593 -8.282 1.00 98.62 175 MET A O 1
ATOM 1364 N N . ILE A 1 176 ? 3.354 -9.263 -10.062 1.00 98.50 176 ILE A N 1
ATOM 1365 C CA . ILE A 1 176 ? 4.393 -8.299 -9.667 1.00 98.50 176 ILE A CA 1
ATOM 1366 C C . ILE A 1 176 ? 3.772 -6.913 -9.485 1.00 98.50 176 ILE A C 1
ATOM 1368 O O . ILE A 1 176 ? 3.107 -6.397 -10.388 1.00 98.50 176 ILE A O 1
ATOM 1372 N N . LEU A 1 177 ? 3.998 -6.301 -8.322 1.00 98.56 177 LEU A N 1
ATOM 1373 C CA . LEU A 1 177 ? 3.471 -4.986 -7.961 1.00 98.56 177 LEU A CA 1
ATOM 1374 C C . LEU A 1 177 ? 4.605 -4.073 -7.465 1.00 98.56 177 LEU A C 1
ATOM 1376 O O . LEU A 1 177 ? 5.081 -4.256 -6.345 1.00 98.56 177 LEU A O 1
ATOM 1380 N N . PRO A 1 178 ? 5.029 -3.077 -8.262 1.00 98.19 178 PRO A N 1
ATOM 1381 C CA . PRO A 1 178 ? 5.861 -1.982 -7.773 1.00 98.19 178 PRO A CA 1
ATOM 1382 C C . PRO A 1 178 ? 5.033 -1.066 -6.868 1.00 98.19 178 PRO A C 1
ATOM 1384 O O . PRO A 1 178 ? 4.038 -0.493 -7.325 1.00 98.19 178 PRO A O 1
ATOM 1387 N N . ALA A 1 179 ? 5.391 -0.998 -5.588 1.00 98.06 179 ALA A N 1
ATOM 1388 C CA . ALA A 1 179 ? 4.631 -0.308 -4.546 1.00 98.06 179 ALA A CA 1
ATOM 1389 C C . ALA A 1 179 ? 5.408 -0.292 -3.220 1.00 98.06 179 ALA A C 1
ATOM 1391 O O . ALA A 1 179 ? 6.477 -0.877 -3.120 1.00 98.06 179 ALA A O 1
ATOM 1392 N N . PHE A 1 180 ? 4.813 0.287 -2.174 1.00 98.38 180 PHE A N 1
ATOM 1393 C CA . PHE A 1 180 ? 5.368 0.329 -0.814 1.00 98.38 180 PHE A CA 1
ATOM 1394 C C . PHE A 1 180 ? 6.789 0.917 -0.725 1.00 98.38 180 PHE A C 1
ATOM 1396 O O . PHE A 1 180 ? 7.711 0.274 -0.221 1.00 98.38 180 PHE A O 1
ATOM 1403 N N . PRO A 1 181 ? 6.947 2.162 -1.195 1.00 97.75 181 PRO A N 1
ATOM 1404 C CA . PRO A 1 181 ? 8.196 2.894 -1.185 1.00 97.75 181 PRO A CA 1
ATOM 1405 C C . PRO A 1 181 ? 8.736 3.172 0.236 1.00 97.75 181 PRO A C 1
ATOM 1407 O O . PRO A 1 181 ? 9.719 2.586 0.691 1.00 97.75 181 PRO A O 1
ATOM 1410 N N . TRP A 1 182 ? 8.100 4.141 0.891 1.00 97.00 182 TRP A N 1
ATOM 1411 C CA . TRP A 1 182 ? 8.405 4.794 2.167 1.00 97.00 182 TRP A CA 1
ATOM 1412 C C . TRP A 1 182 ? 7.249 5.777 2.420 1.00 97.00 182 TRP A C 1
ATOM 1414 O O . TRP A 1 182 ? 6.634 6.245 1.457 1.00 97.00 182 TRP A O 1
ATOM 1424 N N . LYS A 1 183 ? 6.944 6.146 3.673 1.00 97.56 183 LYS A N 1
ATOM 1425 C CA . LYS A 1 183 ? 5.972 7.226 3.951 1.00 97.56 183 LYS A CA 1
ATOM 1426 C C . LYS A 1 183 ? 6.457 8.566 3.373 1.00 97.56 183 LYS A C 1
ATOM 1428 O O . LYS A 1 183 ? 7.642 8.885 3.408 1.00 97.56 183 LYS A O 1
ATOM 1433 N N . SER A 1 184 ? 5.532 9.391 2.881 1.00 96.81 184 SER A N 1
ATOM 1434 C CA . SER A 1 184 ? 5.824 10.729 2.343 1.00 96.81 184 SER A CA 1
ATOM 1435 C C . SER A 1 184 ? 6.649 11.581 3.318 1.00 96.81 184 SER A C 1
ATOM 1437 O O . SER A 1 184 ? 6.340 11.649 4.507 1.00 96.81 184 SER A O 1
ATOM 1439 N N . ILE A 1 185 ? 7.602 12.359 2.787 1.00 95.19 185 ILE A N 1
ATOM 1440 C CA . ILE A 1 185 ? 8.457 13.269 3.574 1.00 95.19 185 ILE A CA 1
ATOM 1441 C C . ILE A 1 185 ? 7.657 14.328 4.353 1.00 95.19 185 ILE A C 1
ATOM 1443 O O . ILE A 1 185 ? 8.118 14.863 5.361 1.00 95.19 185 ILE A O 1
ATOM 1447 N N . ASN A 1 186 ? 6.426 14.618 3.922 1.00 96.06 186 ASN A N 1
ATOM 1448 C CA . ASN A 1 186 ? 5.510 15.503 4.628 1.00 96.06 186 ASN A CA 1
ATOM 1449 C C . ASN A 1 186 ? 4.824 14.805 5.820 1.00 96.06 186 ASN A C 1
ATOM 1451 O O . ASN A 1 186 ? 3.649 14.434 5.756 1.00 96.06 186 ASN A O 1
ATOM 1455 N N . LYS A 1 187 ? 5.560 14.688 6.927 1.00 93.56 187 LYS A N 1
ATOM 1456 C CA . LYS A 1 187 ? 5.100 14.116 8.209 1.00 93.56 187 LYS A CA 1
ATOM 1457 C C . LYS A 1 187 ? 4.219 15.075 9.026 1.00 93.56 187 LYS A C 1
ATOM 1459 O O . LYS A 1 187 ? 3.658 14.693 10.045 1.00 93.56 187 LYS A O 1
ATOM 1464 N N . VAL A 1 188 ? 4.107 16.329 8.582 1.00 92.62 188 VAL A N 1
ATOM 1465 C CA . VAL A 1 188 ? 3.345 17.387 9.263 1.00 92.62 188 VAL A CA 1
ATOM 1466 C C . VAL A 1 188 ? 1.888 17.376 8.802 1.00 92.62 188 VAL A C 1
ATOM 1468 O O . VAL A 1 188 ? 0.970 17.282 9.616 1.00 92.62 188 VAL A O 1
ATOM 1471 N N . ASP A 1 189 ? 1.672 17.424 7.487 1.00 95.06 189 ASP A N 1
ATOM 1472 C CA . ASP A 1 189 ? 0.341 17.591 6.907 1.00 95.06 189 ASP A CA 1
ATOM 1473 C C . ASP A 1 189 ? -0.279 16.288 6.403 1.00 95.06 189 ASP A C 1
ATOM 1475 O O . ASP A 1 189 ? -1.505 16.205 6.343 1.00 95.06 189 ASP A O 1
ATOM 1479 N N . LYS A 1 190 ? 0.520 15.311 5.947 1.00 95.31 190 LYS A N 1
ATOM 1480 C CA . LYS A 1 190 ? 0.005 14.208 5.116 1.00 95.31 190 LYS A CA 1
ATOM 1481 C C . LYS A 1 190 ? -0.119 12.880 5.839 1.00 95.31 190 LYS A C 1
ATOM 1483 O O . LYS A 1 190 ? -1.209 12.311 5.852 1.00 95.31 190 LYS A O 1
ATOM 1488 N N . VAL A 1 191 ? 0.993 12.389 6.370 1.00 96.50 191 VAL A N 1
ATOM 1489 C CA . VAL A 1 191 ? 1.113 11.040 6.933 1.00 96.50 191 VAL A CA 1
ATOM 1490 C C . VAL A 1 191 ? 1.205 11.091 8.454 1.00 96.50 191 VAL A C 1
ATOM 1492 O O . VAL A 1 191 ? 1.387 12.154 9.052 1.00 96.50 191 VAL A O 1
ATOM 1495 N N . THR A 1 192 ? 1.061 9.936 9.084 1.00 94.69 192 THR A N 1
ATOM 1496 C CA . THR A 1 192 ? 1.142 9.765 10.535 1.00 94.69 192 THR A CA 1
ATOM 1497 C C . THR A 1 192 ? 2.569 9.840 11.081 1.00 94.69 192 THR A C 1
ATOM 1499 O O . THR A 1 192 ? 2.757 10.397 12.162 1.00 94.69 192 THR A O 1
ATOM 1502 N N . GLY A 1 193 ? 3.549 9.331 10.326 1.00 94.88 193 GLY A N 1
ATOM 1503 C CA . GLY A 1 193 ? 4.954 9.208 10.713 1.00 94.88 193 GLY A CA 1
ATOM 1504 C C . GLY A 1 193 ? 5.817 8.626 9.585 1.00 94.88 193 GLY A C 1
ATOM 1505 O O . GLY A 1 193 ? 5.494 8.795 8.410 1.00 94.88 193 GLY A O 1
ATOM 1506 N N . VAL A 1 194 ? 6.929 7.969 9.943 1.00 94.94 194 VAL A N 1
ATOM 1507 C CA . VAL A 1 194 ? 7.867 7.338 8.983 1.00 94.94 194 VAL A CA 1
ATOM 1508 C C . VAL A 1 194 ? 7.572 5.870 8.704 1.00 94.94 194 VAL A C 1
ATOM 1510 O O . VAL A 1 194 ? 7.960 5.363 7.656 1.00 94.94 194 VAL A O 1
ATOM 1513 N N . LEU A 1 195 ? 6.920 5.187 9.643 1.00 95.81 195 LEU A N 1
ATOM 1514 C CA . LEU A 1 195 ? 6.672 3.752 9.577 1.00 95.81 195 LEU A CA 1
ATOM 1515 C C . LEU A 1 195 ? 5.325 3.446 8.902 1.00 95.81 195 LEU A C 1
ATOM 1517 O O . LEU A 1 195 ? 4.448 4.316 8.873 1.00 95.81 195 LEU A O 1
ATOM 1521 N N . PRO A 1 196 ? 5.159 2.222 8.367 1.00 97.12 196 PRO A N 1
ATOM 1522 C CA . PRO A 1 196 ? 3.857 1.675 8.005 1.00 97.12 196 PRO A CA 1
ATOM 1523 C C . PRO A 1 196 ? 2.831 1.859 9.127 1.00 97.12 196 PRO A C 1
ATOM 1525 O O . PRO A 1 196 ? 3.136 1.622 10.297 1.00 97.12 196 PRO A O 1
ATOM 1528 N N . ASP A 1 197 ? 1.624 2.276 8.759 1.00 96.44 197 ASP A N 1
ATOM 1529 C CA . ASP A 1 197 ? 0.495 2.446 9.670 1.00 96.44 197 ASP A CA 1
ATOM 1530 C C . ASP A 1 197 ? -0.689 1.561 9.234 1.00 96.44 197 ASP A C 1
ATOM 1532 O O . ASP A 1 197 ? -0.505 0.636 8.435 1.00 96.44 197 ASP A O 1
ATOM 1536 N N . LEU A 1 198 ? -1.902 1.802 9.749 1.00 97.19 198 LEU A N 1
ATOM 1537 C CA . LEU A 1 198 ? -3.074 0.990 9.392 1.00 97.19 198 LEU A CA 1
ATOM 1538 C C . LEU A 1 198 ? -3.294 0.921 7.869 1.00 97.19 198 LEU A C 1
ATOM 1540 O O . LEU A 1 198 ? -3.806 -0.073 7.363 1.00 97.19 198 LEU A O 1
ATOM 1544 N N . GLY A 1 199 ? -2.903 1.952 7.114 1.00 97.69 199 GLY A N 1
ATOM 1545 C CA . GLY A 1 199 ? -3.049 1.946 5.661 1.00 97.69 199 GLY A CA 1
ATOM 1546 C C . GLY A 1 199 ? -2.214 0.857 4.996 1.00 97.69 199 GLY A C 1
ATOM 1547 O O . GLY A 1 199 ? -2.697 0.160 4.107 1.00 97.69 199 GLY A O 1
ATOM 1548 N N . GLU A 1 200 ? -0.964 0.685 5.411 1.00 98.44 200 GLU A N 1
ATOM 1549 C CA . GLU A 1 200 ? -0.121 -0.389 4.894 1.00 98.44 200 GLU A CA 1
ATOM 1550 C C . GLU A 1 200 ? -0.635 -1.772 5.312 1.00 98.44 200 GLU A C 1
ATOM 1552 O O . GLU A 1 200 ? -0.644 -2.682 4.485 1.00 98.44 200 GLU A O 1
ATOM 1557 N N . GLU A 1 201 ? -1.118 -1.922 6.548 1.00 97.75 201 GLU A N 1
ATOM 1558 C CA . GLU A 1 201 ? -1.692 -3.181 7.046 1.00 97.75 201 GLU A CA 1
ATOM 1559 C C . GLU A 1 201 ? -2.937 -3.596 6.245 1.00 97.75 201 GLU A C 1
ATOM 1561 O O . GLU A 1 201 ? -3.011 -4.724 5.752 1.00 97.75 201 GLU A O 1
ATOM 1566 N N . LEU A 1 202 ? -3.882 -2.671 6.030 1.00 98.00 202 LEU A N 1
ATOM 1567 C CA . LEU A 1 202 ? -5.078 -2.909 5.213 1.00 98.00 202 LEU A CA 1
ATOM 1568 C C . LEU A 1 202 ? -4.717 -3.252 3.762 1.00 98.00 202 LEU A C 1
ATOM 1570 O O . LEU A 1 202 ? -5.330 -4.134 3.161 1.00 98.00 202 LEU A O 1
ATOM 1574 N N . ALA A 1 203 ? -3.715 -2.573 3.202 1.00 98.31 203 ALA A N 1
ATOM 1575 C CA . ALA A 1 203 ? -3.262 -2.819 1.841 1.00 98.31 203 ALA A CA 1
ATOM 1576 C C . ALA A 1 203 ? -2.632 -4.212 1.677 1.00 98.31 203 ALA A C 1
ATOM 1578 O O . ALA A 1 203 ? -2.935 -4.912 0.710 1.00 98.31 203 ALA A O 1
ATOM 1579 N N . LEU A 1 204 ? -1.787 -4.635 2.623 1.00 98.62 204 LEU A N 1
ATOM 1580 C CA . LEU A 1 204 ? -1.200 -5.977 2.631 1.00 98.62 204 LEU A CA 1
ATOM 1581 C C . LEU A 1 204 ? -2.276 -7.052 2.817 1.00 98.62 204 LEU A C 1
ATOM 1583 O O . LEU A 1 204 ? -2.310 -8.010 2.047 1.00 98.62 204 LEU A O 1
ATOM 1587 N N . ALA A 1 205 ? -3.204 -6.860 3.758 1.00 98.38 205 ALA A N 1
ATOM 1588 C CA . ALA A 1 205 ? -4.320 -7.779 3.971 1.00 98.38 205 ALA A CA 1
ATOM 1589 C C . ALA A 1 205 ? -5.192 -7.922 2.714 1.00 98.38 205 ALA A C 1
ATOM 1591 O O . ALA A 1 205 ? -5.570 -9.032 2.338 1.00 98.38 205 ALA A O 1
ATOM 1592 N N . ARG A 1 206 ? -5.443 -6.818 2.001 1.00 98.00 206 ARG A N 1
ATOM 1593 C CA . ARG A 1 206 ? -6.181 -6.832 0.735 1.00 98.00 206 ARG A CA 1
ATOM 1594 C C . ARG A 1 206 ? -5.485 -7.649 -0.350 1.00 98.00 206 ARG A C 1
ATOM 1596 O O . ARG A 1 206 ? -6.149 -8.411 -1.052 1.00 98.00 206 ARG A O 1
ATOM 1603 N N . LEU A 1 207 ? -4.174 -7.481 -0.508 1.00 98.62 207 LEU A N 1
ATOM 1604 C CA . LEU A 1 207 ? -3.390 -8.244 -1.483 1.00 98.62 207 LEU A CA 1
ATOM 1605 C C . LEU A 1 207 ? -3.333 -9.729 -1.118 1.00 98.62 207 LEU A C 1
ATOM 1607 O O . LEU A 1 207 ? -3.474 -10.573 -1.997 1.00 98.62 207 LEU A O 1
ATOM 1611 N N . ASN A 1 208 ? -3.200 -10.045 0.171 1.00 98.62 208 ASN A N 1
ATOM 1612 C CA . ASN A 1 208 ? -3.278 -11.417 0.659 1.00 98.62 208 ASN A CA 1
ATOM 1613 C C . ASN A 1 208 ? -4.645 -12.043 0.346 1.00 98.62 208 ASN A C 1
ATOM 1615 O O . ASN A 1 208 ? -4.706 -13.147 -0.187 1.00 98.62 208 ASN A O 1
ATOM 1619 N N . GLN A 1 209 ? -5.738 -11.314 0.599 1.00 98.44 209 GLN A N 1
ATOM 1620 C CA . GLN A 1 209 ? -7.086 -11.789 0.293 1.00 98.44 209 GLN A CA 1
ATOM 1621 C C . GLN A 1 209 ? -7.264 -12.073 -1.202 1.00 98.44 209 GLN A C 1
ATOM 1623 O O . GLN A 1 209 ? -7.929 -13.036 -1.550 1.00 98.44 209 GLN A O 1
ATOM 1628 N N . MET A 1 210 ? -6.655 -11.285 -2.093 1.00 98.56 210 MET A N 1
ATOM 1629 C CA . MET A 1 210 ? -6.675 -11.578 -3.532 1.00 98.56 210 MET A CA 1
ATOM 1630 C C . MET A 1 210 ? -6.040 -12.938 -3.849 1.00 98.56 210 MET A C 1
ATOM 1632 O O . MET A 1 210 ? -6.589 -13.700 -4.641 1.00 98.56 210 MET A O 1
ATOM 1636 N N . CYS A 1 211 ? -4.907 -13.265 -3.224 1.00 98.75 211 CYS A N 1
ATOM 1637 C CA . CYS A 1 211 ? -4.260 -14.568 -3.387 1.00 98.75 211 CYS A CA 1
ATOM 1638 C C . CYS A 1 211 ? -5.125 -15.719 -2.855 1.00 98.75 211 CYS A C 1
ATOM 1640 O O . CYS A 1 211 ? -5.199 -16.769 -3.496 1.00 98.75 211 CYS A O 1
ATOM 1642 N N . GLU A 1 212 ? -5.802 -15.517 -1.723 1.00 98.31 212 GLU A N 1
ATOM 1643 C CA . GLU A 1 212 ? -6.731 -16.501 -1.154 1.00 98.31 212 GLU A CA 1
ATOM 1644 C C . GLU A 1 212 ? -7.995 -16.675 -2.002 1.00 98.31 212 GLU A C 1
ATOM 1646 O O . GLU A 1 212 ? -8.427 -17.799 -2.243 1.00 98.31 212 GLU A O 1
ATOM 1651 N N . ASP A 1 213 ? -8.539 -15.595 -2.561 1.00 98.56 213 ASP A N 1
ATOM 1652 C CA . ASP A 1 213 ? -9.648 -15.653 -3.512 1.00 98.56 213 ASP A CA 1
ATOM 1653 C C . ASP A 1 213 ? -9.267 -16.463 -4.763 1.00 98.56 213 ASP A C 1
ATOM 1655 O O . ASP A 1 213 ? -10.077 -17.245 -5.259 1.00 98.56 213 ASP A O 1
ATOM 1659 N N . ILE A 1 214 ? -8.027 -16.345 -5.256 1.00 98.62 214 ILE A N 1
ATOM 1660 C CA . ILE A 1 214 ? -7.517 -17.209 -6.337 1.00 98.62 214 ILE A CA 1
ATOM 1661 C C . ILE A 1 214 ? -7.457 -18.666 -5.863 1.00 98.62 214 ILE A C 1
ATOM 1663 O O . ILE A 1 214 ? -7.834 -19.566 -6.615 1.00 98.62 214 ILE A O 1
ATOM 1667 N N . ARG A 1 215 ? -7.045 -18.910 -4.610 1.00 98.19 215 ARG A N 1
ATOM 1668 C CA . ARG A 1 215 ? -6.956 -20.258 -4.024 1.00 98.19 215 ARG A CA 1
ATOM 1669 C C . ARG A 1 215 ? -8.293 -21.000 -4.051 1.00 98.19 215 ARG A C 1
ATOM 1671 O O . ARG A 1 215 ? -8.314 -22.217 -4.222 1.00 98.19 215 ARG A O 1
ATOM 1678 N N . THR A 1 216 ? -9.408 -20.271 -3.956 1.00 97.94 216 THR A N 1
ATOM 1679 C CA . THR A 1 216 ? -10.758 -20.857 -4.031 1.00 97.94 216 THR A CA 1
ATOM 1680 C C . THR A 1 216 ? -11.087 -21.492 -5.385 1.00 97.94 216 THR A C 1
ATOM 1682 O O . THR A 1 216 ? -11.903 -22.410 -5.439 1.00 97.94 216 THR A O 1
ATOM 1685 N N . VAL A 1 217 ? -10.453 -21.036 -6.474 1.00 97.44 217 VAL A N 1
ATOM 1686 C CA . VAL A 1 217 ? -10.660 -21.573 -7.832 1.00 97.44 217 VAL A CA 1
ATOM 1687 C C . VAL A 1 217 ? -9.472 -22.390 -8.338 1.00 97.44 217 VAL A C 1
ATOM 1689 O O . VAL A 1 217 ? -9.648 -23.235 -9.212 1.00 97.44 217 VAL A O 1
ATOM 1692 N N . TYR A 1 218 ? -8.279 -22.163 -7.791 1.00 97.56 218 TYR A N 1
ATOM 1693 C CA . TYR A 1 218 ? -7.043 -22.840 -8.160 1.00 97.56 218 TYR A CA 1
ATOM 1694 C C . TYR A 1 218 ? -6.223 -23.170 -6.905 1.00 97.56 218 TYR A C 1
ATOM 1696 O O . TYR A 1 218 ? -5.719 -22.246 -6.275 1.00 97.56 218 TYR A O 1
ATOM 1704 N N . PRO A 1 219 ? -6.020 -24.451 -6.539 1.00 96.31 219 PRO A N 1
ATOM 1705 C CA . PRO A 1 219 ? -5.444 -24.829 -5.242 1.00 96.31 219 PRO A CA 1
ATOM 1706 C C . PRO A 1 219 ? -4.076 -24.224 -4.895 1.00 96.31 219 PRO A C 1
ATOM 1708 O O . PRO A 1 219 ? -3.771 -24.070 -3.712 1.00 96.31 219 PRO A O 1
ATOM 1711 N N . MET A 1 220 ? -3.248 -23.875 -5.889 1.00 96.94 220 MET A N 1
ATOM 1712 C CA . MET A 1 220 ? -1.945 -23.236 -5.641 1.00 96.94 220 MET A CA 1
ATOM 1713 C C . MET A 1 220 ? -2.045 -21.739 -5.345 1.00 96.94 220 MET A C 1
ATOM 1715 O O . MET A 1 220 ? -1.054 -21.134 -4.945 1.00 96.94 220 MET A O 1
ATOM 1719 N N . GLY A 1 221 ? -3.235 -21.153 -5.479 1.00 97.44 221 GLY A N 1
ATOM 1720 C CA . GLY A 1 221 ? -3.502 -19.762 -5.151 1.00 97.44 221 GLY A CA 1
ATOM 1721 C C . GLY A 1 221 ? -2.745 -18.774 -6.033 1.00 97.44 221 GLY A C 1
ATOM 1722 O O . GLY A 1 221 ? -2.282 -19.086 -7.135 1.00 97.44 221 GLY A O 1
ATOM 1723 N N . GLY A 1 222 ? -2.659 -17.543 -5.537 1.00 98.19 222 GLY A N 1
ATOM 1724 C CA . GLY A 1 222 ? -1.835 -16.490 -6.117 1.00 98.19 222 GLY A CA 1
ATOM 1725 C C . GLY A 1 222 ? -0.631 -16.159 -5.243 1.00 98.19 222 GLY A C 1
ATOM 1726 O O . GLY A 1 222 ? -0.612 -16.443 -4.048 1.00 98.19 222 GLY A O 1
ATOM 1727 N N . GLN A 1 223 ? 0.357 -15.490 -5.830 1.00 98.56 223 GLN A N 1
ATOM 1728 C CA . GLN A 1 223 ? 1.460 -14.897 -5.088 1.00 98.56 223 GLN A CA 1
ATOM 1729 C C . GLN A 1 223 ? 1.750 -13.488 -5.605 1.00 98.56 223 GLN A C 1
ATOM 1731 O O . GLN A 1 223 ? 2.050 -13.299 -6.783 1.00 98.56 223 GLN A O 1
ATOM 1736 N N . VAL A 1 224 ? 1.702 -12.490 -4.726 1.00 98.75 224 VAL A N 1
ATOM 1737 C CA . VAL A 1 224 ? 2.073 -11.109 -5.040 1.00 98.75 224 VAL A CA 1
ATOM 1738 C C . VAL A 1 224 ? 3.521 -10.870 -4.637 1.00 98.75 224 VAL A C 1
ATOM 1740 O O . VAL A 1 224 ? 3.890 -10.910 -3.465 1.00 98.75 224 VAL A O 1
ATOM 1743 N N . TRP A 1 225 ? 4.346 -10.570 -5.628 1.00 98.50 225 TRP A N 1
ATOM 1744 C CA . TRP A 1 225 ? 5.709 -10.109 -5.450 1.00 98.50 225 TRP A CA 1
ATOM 1745 C C . TRP A 1 225 ? 5.678 -8.579 -5.382 1.00 98.50 225 TRP A C 1
ATOM 1747 O O . TRP A 1 225 ? 5.416 -7.891 -6.371 1.00 98.50 225 TRP A O 1
ATOM 1757 N N . LEU A 1 226 ? 5.883 -8.039 -4.184 1.00 98.50 226 LEU A N 1
ATOM 1758 C CA . LEU A 1 226 ? 5.942 -6.609 -3.914 1.00 98.50 226 LEU A CA 1
ATOM 1759 C C . LEU A 1 226 ? 7.346 -6.098 -4.215 1.00 98.50 226 LEU A C 1
ATOM 1761 O O . LEU A 1 226 ? 8.248 -6.208 -3.388 1.00 98.50 226 LEU A O 1
ATOM 1765 N N . ALA A 1 227 ? 7.526 -5.535 -5.404 1.00 98.25 227 ALA A N 1
ATOM 1766 C CA . ALA A 1 227 ? 8.762 -4.875 -5.790 1.00 98.25 227 ALA A CA 1
ATOM 1767 C C . ALA A 1 227 ? 8.832 -3.502 -5.109 1.00 98.25 227 ALA A C 1
ATOM 1769 O O . ALA A 1 227 ? 8.394 -2.503 -5.681 1.00 98.25 227 ALA A O 1
ATOM 1770 N N . THR A 1 228 ? 9.354 -3.453 -3.881 1.00 97.75 228 THR A N 1
ATOM 1771 C CA . THR A 1 228 ? 9.486 -2.205 -3.131 1.00 97.75 228 THR A CA 1
ATOM 1772 C C . THR A 1 228 ? 10.404 -1.267 -3.891 1.00 97.75 228 THR A C 1
ATOM 1774 O O . THR A 1 228 ? 11.606 -1.519 -4.027 1.00 97.75 228 THR A O 1
ATOM 1777 N N . ASP A 1 229 ? 9.836 -0.177 -4.382 1.00 96.88 229 ASP A N 1
ATOM 1778 C CA . ASP A 1 229 ? 10.534 0.819 -5.186 1.00 96.88 229 ASP A CA 1
ATOM 1779 C C . ASP A 1 229 ? 11.263 1.855 -4.321 1.00 96.88 229 ASP A C 1
ATOM 1781 O O . ASP A 1 229 ? 11.803 2.835 -4.821 1.00 96.88 229 ASP A O 1
ATOM 1785 N N . GLY A 1 230 ? 11.371 1.553 -3.024 1.00 97.25 230 GLY A N 1
ATOM 1786 C CA . GLY A 1 230 ? 12.108 2.239 -1.974 1.00 97.25 230 GLY A CA 1
ATOM 1787 C C . GLY A 1 230 ? 13.318 3.068 -2.425 1.00 97.25 230 GLY A C 1
ATOM 1788 O O . GLY A 1 230 ? 13.325 4.279 -2.656 1.00 97.25 230 GLY A O 1
ATOM 1789 N N . LEU A 1 231 ? 14.378 2.294 -2.597 1.00 97.56 231 LEU A N 1
ATOM 1790 C CA . LEU A 1 231 ? 15.718 2.730 -2.947 1.00 97.56 231 LEU A CA 1
ATOM 1791 C C . LEU A 1 231 ? 15.814 3.360 -4.353 1.00 97.56 231 LEU A C 1
ATOM 1793 O O . LEU A 1 231 ? 16.821 3.977 -4.698 1.00 97.56 231 LEU A O 1
ATOM 1797 N N . VAL A 1 232 ? 14.791 3.179 -5.197 1.00 97.69 232 VAL A N 1
ATOM 1798 C CA . VAL A 1 232 ? 14.778 3.690 -6.576 1.00 97.69 232 VAL A CA 1
ATOM 1799 C C . VAL A 1 232 ? 14.602 5.211 -6.600 1.00 97.69 232 VAL A C 1
ATOM 1801 O O . VAL A 1 232 ? 15.106 5.864 -7.523 1.00 97.69 232 VAL A O 1
ATOM 1804 N N . PHE A 1 233 ? 13.905 5.773 -5.608 1.00 96.75 233 PHE A N 1
ATOM 1805 C CA . PHE A 1 233 ? 13.443 7.162 -5.632 1.00 96.75 233 PHE A CA 1
ATOM 1806 C C . PHE A 1 233 ? 13.796 7.993 -4.399 1.00 96.75 233 PHE A C 1
ATOM 1808 O O . PHE A 1 233 ? 13.668 9.215 -4.465 1.00 96.75 233 PHE A O 1
ATOM 1815 N N . ASP A 1 234 ? 14.155 7.375 -3.277 1.00 96.25 234 ASP A N 1
ATOM 1816 C CA . ASP A 1 234 ? 14.373 8.066 -2.005 1.00 96.25 234 ASP A CA 1
ATOM 1817 C C . ASP A 1 234 ? 15.343 9.260 -2.118 1.00 96.25 234 ASP A C 1
ATOM 1819 O O . ASP A 1 234 ? 15.009 10.361 -1.669 1.00 96.25 234 ASP A O 1
ATOM 1823 N N . ASP A 1 235 ? 16.453 9.104 -2.845 1.00 95.19 235 ASP A N 1
ATOM 1824 C CA . ASP A 1 235 ? 17.411 10.169 -3.172 1.00 95.19 235 ASP A CA 1
ATOM 1825 C C . ASP A 1 235 ? 16.784 11.324 -3.975 1.00 95.19 235 ASP A C 1
ATOM 1827 O O . ASP A 1 235 ? 17.081 12.498 -3.741 1.00 95.19 235 ASP A O 1
ATOM 1831 N N . VAL A 1 236 ? 15.872 11.008 -4.898 1.00 94.50 236 VAL A N 1
ATOM 1832 C CA . VAL A 1 236 ? 15.180 11.981 -5.758 1.00 94.50 236 VAL A CA 1
ATOM 1833 C C . VAL A 1 236 ? 14.195 12.847 -4.969 1.00 94.50 236 VAL A C 1
ATOM 1835 O O . VAL A 1 236 ? 14.025 14.028 -5.288 1.00 94.50 236 VAL A O 1
ATOM 1838 N N . VAL A 1 237 ? 13.540 12.283 -3.951 1.00 93.50 237 VAL A N 1
ATOM 1839 C CA . VAL A 1 237 ? 12.523 12.983 -3.142 1.00 93.50 237 VAL A CA 1
ATOM 1840 C C . VAL A 1 237 ? 13.038 13.462 -1.782 1.00 93.50 237 VAL A C 1
ATOM 1842 O O . VAL A 1 237 ? 12.327 14.179 -1.074 1.00 93.50 237 VAL A O 1
ATOM 1845 N N . GLY A 1 238 ? 14.282 13.126 -1.438 1.00 93.06 238 GLY A N 1
ATOM 1846 C CA . GLY A 1 238 ? 14.957 13.590 -0.231 1.00 93.06 238 GLY A CA 1
ATOM 1847 C C . GLY A 1 238 ? 14.663 12.780 1.024 1.00 93.06 238 GLY A C 1
ATOM 1848 O O . GLY A 1 238 ? 14.725 13.335 2.122 1.00 93.06 238 GLY A O 1
ATOM 1849 N N . ILE A 1 239 ? 14.312 11.510 0.865 1.00 96.12 239 ILE A N 1
ATOM 1850 C CA . ILE A 1 239 ? 14.064 10.585 1.967 1.00 96.12 239 ILE A CA 1
ATOM 1851 C C . ILE A 1 239 ? 15.389 9.902 2.326 1.00 96.12 239 ILE A C 1
ATOM 1853 O O . ILE A 1 239 ? 16.073 9.415 1.427 1.00 96.12 239 ILE A O 1
ATOM 1857 N N . PRO A 1 240 ? 15.797 9.886 3.607 1.00 96.12 240 PRO A N 1
ATOM 1858 C CA . PRO A 1 240 ? 17.026 9.211 4.012 1.00 96.12 240 PRO A CA 1
ATOM 1859 C C . PRO A 1 240 ? 16.961 7.697 3.776 1.00 96.12 240 PRO A C 1
ATOM 1861 O O . PRO A 1 240 ? 15.954 7.073 4.107 1.00 96.12 240 PRO A O 1
ATOM 1864 N N . ASP A 1 241 ? 18.075 7.092 3.349 1.00 97.44 241 ASP A N 1
ATOM 1865 C CA . ASP A 1 241 ? 18.208 5.634 3.175 1.00 97.44 241 ASP A CA 1
ATOM 1866 C C . ASP A 1 241 ? 17.758 4.839 4.413 1.00 97.44 241 ASP A C 1
ATOM 1868 O O . ASP A 1 241 ? 17.168 3.766 4.290 1.00 97.44 241 ASP A O 1
ATOM 1872 N N . LEU A 1 242 ? 18.017 5.369 5.615 1.00 97.50 242 LEU A N 1
ATOM 1873 C CA . LEU A 1 242 ? 17.615 4.736 6.873 1.00 97.50 242 LEU A CA 1
ATOM 1874 C C . LEU A 1 242 ? 16.090 4.698 7.041 1.00 97.50 242 LEU A C 1
ATOM 1876 O O . LEU A 1 242 ? 15.564 3.718 7.564 1.00 97.50 242 LEU A O 1
ATOM 1880 N N . GLU A 1 243 ? 15.369 5.728 6.592 1.00 97.00 243 GLU A N 1
ATOM 1881 C CA . GLU A 1 243 ? 13.902 5.733 6.625 1.00 97.00 243 GLU A CA 1
ATOM 1882 C C . GLU A 1 243 ? 13.338 4.726 5.618 1.00 97.00 243 GLU A C 1
ATOM 1884 O O . GLU A 1 243 ? 12.460 3.943 5.980 1.00 97.00 243 GLU A O 1
ATOM 1889 N N . THR A 1 244 ? 13.896 4.673 4.403 1.00 97.81 244 THR A N 1
ATOM 1890 C CA . THR A 1 244 ? 13.557 3.661 3.388 1.00 97.81 244 THR A CA 1
ATOM 1891 C C . THR A 1 244 ? 13.773 2.241 3.922 1.00 97.81 244 THR A C 1
ATOM 1893 O O . THR A 1 244 ? 12.881 1.392 3.848 1.00 97.81 244 THR A O 1
ATOM 1896 N N . TRP A 1 245 ? 14.942 1.985 4.516 1.00 97.69 245 TRP A N 1
ATOM 1897 C CA . TRP A 1 245 ? 15.278 0.705 5.136 1.00 97.69 245 TRP A CA 1
ATOM 1898 C C . TRP A 1 245 ? 14.285 0.340 6.237 1.00 97.69 245 TRP A C 1
ATOM 1900 O O . TRP A 1 245 ? 13.667 -0.721 6.168 1.00 97.69 245 TRP A O 1
ATOM 1910 N N . THR A 1 246 ? 14.084 1.232 7.207 1.00 97.19 246 THR A N 1
ATOM 1911 C CA . THR A 1 246 ? 13.244 0.963 8.382 1.00 97.19 246 THR A CA 1
ATOM 1912 C C . THR A 1 246 ? 11.782 0.746 7.990 1.00 97.19 246 THR A C 1
ATOM 1914 O O . THR A 1 246 ? 11.138 -0.165 8.510 1.00 97.19 246 THR A O 1
ATOM 1917 N N . TYR A 1 247 ? 11.264 1.520 7.028 1.00 98.06 247 TYR A N 1
ATOM 1918 C CA . TYR A 1 247 ? 9.927 1.304 6.475 1.00 98.06 247 TYR A CA 1
ATOM 1919 C C . TYR A 1 247 ? 9.814 -0.086 5.840 1.00 98.06 247 TYR A C 1
ATOM 1921 O O . TYR A 1 247 ? 8.889 -0.832 6.160 1.00 98.06 247 TYR A O 1
ATOM 1929 N N . SER A 1 248 ? 10.784 -0.467 5.000 1.00 96.94 248 SER A N 1
ATOM 1930 C CA . SER A 1 248 ? 10.785 -1.785 4.361 1.00 96.94 248 SER A CA 1
ATOM 1931 C C . SER A 1 248 ? 10.866 -2.925 5.382 1.00 96.94 248 SER A C 1
ATOM 1933 O O . SER A 1 248 ? 10.066 -3.850 5.308 1.00 96.94 248 SER A O 1
ATOM 1935 N N . GLU A 1 249 ? 11.753 -2.841 6.380 1.00 96.94 249 GLU A N 1
ATOM 1936 C CA . GLU A 1 249 ? 11.868 -3.842 7.450 1.00 96.94 249 GLU A CA 1
ATOM 1937 C C . GLU A 1 249 ? 10.561 -3.992 8.228 1.00 96.94 249 GLU A C 1
ATOM 1939 O O . GLU A 1 249 ? 10.139 -5.114 8.513 1.00 96.94 249 GLU A O 1
ATOM 1944 N N . ARG A 1 250 ? 9.863 -2.885 8.514 1.00 96.25 250 ARG A N 1
ATOM 1945 C CA . ARG A 1 250 ? 8.564 -2.960 9.185 1.00 96.25 250 ARG A CA 1
ATOM 1946 C C . ARG A 1 250 ? 7.508 -3.658 8.324 1.00 96.25 250 ARG A C 1
ATOM 1948 O O . ARG A 1 250 ? 6.702 -4.402 8.869 1.00 96.25 250 ARG A O 1
ATOM 1955 N N . LEU A 1 251 ? 7.524 -3.501 6.998 1.00 97.25 251 LEU A N 1
ATOM 1956 C CA . LEU A 1 251 ? 6.629 -4.264 6.114 1.00 97.25 251 LEU A CA 1
ATOM 1957 C C . LEU A 1 251 ? 6.931 -5.770 6.128 1.00 97.25 251 LEU A C 1
ATOM 1959 O O . LEU A 1 251 ? 6.003 -6.580 6.167 1.00 97.25 251 LEU A O 1
ATOM 1963 N N . PHE A 1 252 ? 8.212 -6.157 6.134 1.00 95.56 252 PHE A N 1
ATOM 1964 C CA . PHE A 1 252 ? 8.604 -7.564 6.298 1.00 95.56 252 PHE A CA 1
ATOM 1965 C C . PHE A 1 252 ? 8.093 -8.133 7.628 1.00 95.56 252 PHE A C 1
ATOM 1967 O O . PHE A 1 252 ? 7.599 -9.255 7.663 1.00 95.56 252 PHE A O 1
ATOM 1974 N N . GLN A 1 253 ? 8.154 -7.356 8.709 1.00 95.88 253 GLN A N 1
ATOM 1975 C CA . GLN A 1 253 ? 7.612 -7.775 10.003 1.00 95.88 253 GLN A CA 1
ATOM 1976 C C . GLN A 1 253 ? 6.089 -7.917 9.970 1.00 95.88 253 GLN A C 1
ATOM 1978 O O . GLN A 1 253 ? 5.589 -8.962 10.364 1.00 95.88 253 GLN A O 1
ATOM 1983 N N . ILE A 1 254 ? 5.356 -6.930 9.439 1.00 95.88 254 ILE A N 1
ATOM 1984 C CA . ILE A 1 254 ? 3.885 -6.989 9.335 1.00 95.88 254 ILE A CA 1
ATOM 1985 C C . ILE A 1 254 ? 3.447 -8.222 8.538 1.00 95.88 254 ILE A C 1
ATOM 1987 O O . ILE A 1 254 ? 2.548 -8.944 8.956 1.00 95.88 254 ILE A O 1
ATOM 1991 N N . THR A 1 255 ? 4.098 -8.502 7.405 1.00 97.00 255 THR A N 1
ATOM 1992 C CA . THR A 1 255 ? 3.754 -9.686 6.600 1.00 97.00 255 THR A CA 1
ATOM 1993 C C . THR A 1 255 ? 3.986 -11.004 7.338 1.00 97.00 255 THR A C 1
ATOM 1995 O O . THR A 1 255 ? 3.185 -11.917 7.168 1.00 97.00 255 THR A O 1
ATOM 1998 N N . GLN A 1 256 ? 5.008 -11.103 8.193 1.00 96.06 256 GLN A N 1
ATOM 1999 C CA . GLN A 1 256 ? 5.230 -12.280 9.044 1.00 96.06 256 GLN A CA 1
ATOM 2000 C C . GLN A 1 256 ? 4.238 -12.352 10.211 1.00 96.06 256 GLN A C 1
ATOM 2002 O O . GLN A 1 256 ? 3.652 -13.403 10.447 1.00 96.06 256 GLN A O 1
ATOM 2007 N N . GLU A 1 257 ? 4.024 -11.238 10.918 1.00 94.94 257 GLU A N 1
ATOM 2008 C CA . GLU A 1 257 ? 3.083 -11.122 12.043 1.00 94.94 257 GLU A CA 1
ATOM 2009 C C . GLU A 1 257 ? 1.660 -11.521 11.629 1.00 94.94 257 GLU A C 1
ATOM 2011 O O . GLU A 1 257 ? 0.958 -12.187 12.387 1.00 94.94 257 GLU A O 1
ATOM 2016 N N . CYS A 1 258 ? 1.250 -11.154 10.412 1.00 95.38 258 CYS A N 1
ATOM 2017 C CA . CYS A 1 258 ? -0.061 -11.487 9.863 1.00 95.38 258 CYS A CA 1
ATOM 2018 C C . CYS A 1 258 ? -0.116 -12.835 9.118 1.00 95.38 258 CYS A C 1
ATOM 2020 O O . CYS A 1 258 ? -1.191 -13.213 8.655 1.00 95.38 258 CYS A O 1
ATOM 2022 N N . GLY A 1 259 ? 1.003 -13.556 8.972 1.00 96.94 259 GLY A N 1
ATOM 2023 C CA . GLY A 1 259 ? 1.052 -14.839 8.254 1.00 96.94 259 GLY A CA 1
ATOM 2024 C C . GLY A 1 259 ? 0.792 -14.731 6.745 1.00 96.94 259 GLY A C 1
ATOM 2025 O O . GLY A 1 259 ? 0.203 -15.627 6.145 1.00 96.94 259 GLY A O 1
ATOM 2026 N N . PHE A 1 260 ? 1.183 -13.617 6.124 1.00 97.75 260 PHE A N 1
ATOM 2027 C CA . PHE A 1 260 ? 1.020 -13.369 4.685 1.00 97.75 260 PHE A CA 1
ATOM 2028 C C . PHE A 1 260 ? 2.217 -13.845 3.852 1.00 97.75 260 PHE A C 1
ATOM 2030 O O . PHE A 1 260 ? 2.216 -13.693 2.634 1.00 97.75 260 PHE A O 1
ATOM 2037 N N . ASP A 1 261 ? 3.242 -14.416 4.479 1.00 94.06 261 ASP A N 1
ATOM 2038 C CA . ASP A 1 261 ? 4.523 -14.800 3.879 1.00 94.06 261 ASP A CA 1
ATOM 2039 C C . ASP A 1 261 ? 4.408 -15.866 2.776 1.00 94.06 261 ASP A C 1
ATOM 2041 O O . ASP A 1 261 ? 5.240 -15.908 1.868 1.00 94.06 261 ASP A O 1
ATOM 2045 N N . GLN A 1 262 ? 3.349 -16.681 2.790 1.00 94.94 262 GLN A N 1
ATOM 2046 C CA . GLN A 1 262 ? 3.078 -17.624 1.698 1.00 94.94 262 GLN A CA 1
ATOM 2047 C C . GLN A 1 262 ? 2.602 -16.922 0.416 1.00 94.94 262 GLN A C 1
ATOM 2049 O O . GLN A 1 262 ? 2.951 -17.336 -0.692 1.00 94.94 262 GLN A O 1
ATOM 2054 N N . ASN A 1 263 ? 1.847 -15.833 0.562 1.00 98.19 263 ASN A N 1
ATOM 2055 C CA . ASN A 1 263 ? 1.168 -15.154 -0.540 1.00 98.19 263 ASN A CA 1
ATOM 2056 C C . ASN A 1 263 ? 1.857 -13.858 -0.968 1.00 98.19 263 ASN A C 1
ATOM 2058 O O . ASN A 1 263 ? 1.674 -13.420 -2.103 1.00 98.19 263 ASN A O 1
ATOM 2062 N N . ILE A 1 264 ? 2.621 -13.222 -0.081 1.00 98.50 264 ILE A N 1
ATOM 2063 C CA . ILE A 1 264 ? 3.261 -11.929 -0.306 1.00 98.50 264 ILE A CA 1
ATOM 2064 C C . ILE A 1 264 ? 4.767 -12.076 -0.140 1.00 98.50 264 ILE A C 1
ATOM 2066 O O . ILE A 1 264 ? 5.274 -12.336 0.948 1.00 98.50 264 ILE A O 1
ATOM 2070 N N . ARG A 1 265 ? 5.497 -11.821 -1.226 1.00 97.12 265 ARG A N 1
ATOM 2071 C CA . ARG A 1 265 ? 6.959 -11.775 -1.226 1.00 97.12 265 ARG A CA 1
ATOM 2072 C C . ARG A 1 265 ? 7.433 -10.353 -1.465 1.00 97.12 265 ARG A C 1
ATOM 2074 O O . ARG A 1 265 ? 7.216 -9.811 -2.543 1.00 97.12 265 ARG A O 1
ATOM 2081 N N . LEU A 1 266 ? 8.119 -9.754 -0.500 1.00 96.75 266 LEU A N 1
ATOM 2082 C CA . LEU A 1 266 ? 8.743 -8.448 -0.696 1.00 96.75 266 LEU A CA 1
ATOM 2083 C C . LEU A 1 266 ? 10.103 -8.594 -1.379 1.00 96.75 266 LEU A C 1
ATOM 2085 O O . LEU A 1 266 ? 10.901 -9.463 -1.028 1.00 96.75 266 LEU A O 1
ATOM 2089 N N . LEU A 1 267 ? 10.354 -7.719 -2.347 1.00 95.94 267 LEU A N 1
ATOM 2090 C CA . LEU A 1 267 ? 11.589 -7.633 -3.107 1.00 95.94 267 LEU A CA 1
ATOM 2091 C C . LEU A 1 267 ? 12.066 -6.190 -3.168 1.00 95.94 267 LEU A C 1
ATOM 2093 O O . LEU A 1 267 ? 11.418 -5.328 -3.760 1.00 95.94 267 LEU A O 1
ATOM 2097 N N . ARG A 1 268 ? 13.252 -5.938 -2.636 1.00 95.62 268 ARG A N 1
ATOM 2098 C CA . ARG A 1 268 ? 13.974 -4.689 -2.851 1.00 95.62 268 ARG A CA 1
ATOM 2099 C C . ARG A 1 268 ? 14.680 -4.747 -4.201 1.00 95.62 268 ARG A C 1
ATOM 2101 O O . ARG A 1 268 ? 15.012 -5.818 -4.706 1.00 95.62 268 ARG A O 1
ATOM 2108 N N . VAL A 1 269 ? 15.008 -3.587 -4.768 1.00 96.44 269 VAL A N 1
ATOM 2109 C CA . VAL A 1 269 ? 15.774 -3.518 -6.030 1.00 96.44 269 VAL A CA 1
ATOM 2110 C C . VAL A 1 269 ? 17.091 -4.306 -5.970 1.00 96.44 269 VAL A C 1
ATOM 2112 O O . VAL A 1 269 ? 17.486 -4.916 -6.957 1.00 96.44 269 VAL A O 1
ATOM 2115 N N . MET A 1 270 ? 17.740 -4.374 -4.805 1.00 96.62 270 MET A N 1
ATOM 2116 C CA . MET A 1 270 ? 18.956 -5.172 -4.609 1.00 96.62 270 MET A CA 1
ATOM 2117 C C . MET A 1 270 ? 18.728 -6.687 -4.675 1.00 96.62 270 MET A C 1
ATOM 2119 O O . MET A 1 270 ? 19.634 -7.402 -5.101 1.00 96.62 270 MET A O 1
ATOM 2123 N N . ASP A 1 271 ? 17.533 -7.161 -4.312 1.00 95.88 271 ASP A N 1
ATOM 2124 C CA . ASP A 1 271 ? 17.139 -8.564 -4.460 1.00 95.88 271 ASP A CA 1
ATOM 2125 C C . ASP A 1 271 ? 16.920 -8.891 -5.940 1.00 95.88 271 ASP A C 1
ATOM 2127 O O . ASP A 1 271 ? 17.422 -9.895 -6.440 1.00 95.88 271 ASP A O 1
ATOM 2131 N N . ILE A 1 272 ? 16.249 -7.989 -6.663 1.00 96.94 272 ILE A N 1
ATOM 2132 C CA . ILE A 1 272 ? 15.973 -8.124 -8.101 1.00 96.94 272 ILE A CA 1
ATOM 2133 C C . ILE A 1 272 ? 17.278 -8.113 -8.915 1.00 96.94 272 ILE A C 1
ATOM 2135 O O . ILE A 1 272 ? 17.431 -8.875 -9.865 1.00 96.94 272 ILE A O 1
ATOM 2139 N N . LEU A 1 273 ? 18.248 -7.284 -8.517 1.00 96.75 273 LEU A N 1
ATOM 2140 C CA . LEU A 1 273 ? 19.582 -7.223 -9.127 1.00 96.75 273 LEU A CA 1
ATOM 2141 C C . LEU A 1 273 ? 20.528 -8.347 -8.652 1.00 96.75 273 LEU A C 1
ATOM 2143 O O . LEU A 1 273 ? 21.671 -8.408 -9.107 1.00 96.75 273 LEU A O 1
ATOM 2147 N N . GLY A 1 274 ? 20.085 -9.218 -7.738 1.00 95.62 274 GLY A N 1
ATOM 2148 C CA . GLY A 1 274 ? 20.829 -10.395 -7.282 1.00 95.62 274 GLY A CA 1
ATOM 2149 C C . GLY A 1 274 ? 21.946 -10.132 -6.264 1.00 95.62 274 GLY A C 1
ATOM 2150 O O . GLY A 1 274 ? 22.734 -11.033 -5.983 1.00 95.62 274 GLY A O 1
ATOM 2151 N N . TYR A 1 275 ? 22.042 -8.935 -5.678 1.00 95.81 275 TYR A N 1
ATOM 2152 C CA . TYR A 1 275 ? 23.130 -8.588 -4.748 1.00 95.81 275 TYR A CA 1
ATOM 2153 C C . TYR A 1 275 ? 23.008 -9.224 -3.357 1.00 95.81 275 TYR A C 1
ATOM 2155 O O . TYR A 1 275 ? 23.990 -9.295 -2.613 1.00 95.81 275 TYR A O 1
ATOM 2163 N N . THR A 1 276 ? 21.812 -9.681 -3.002 1.00 92.88 276 THR A N 1
ATOM 2164 C CA . THR A 1 276 ? 21.471 -10.226 -1.679 1.00 92.88 276 THR A CA 1
ATOM 2165 C C . THR A 1 276 ? 21.243 -11.737 -1.698 1.00 92.88 276 THR A C 1
ATOM 2167 O O . THR A 1 276 ? 20.943 -12.327 -0.660 1.00 92.88 276 THR A O 1
ATOM 2170 N N . ALA A 1 277 ? 21.409 -12.391 -2.852 1.00 89.38 277 ALA A N 1
ATOM 2171 C CA . ALA A 1 277 ? 21.176 -13.823 -2.999 1.00 89.38 277 ALA A CA 1
ATOM 2172 C C . ALA A 1 277 ? 21.990 -14.633 -1.972 1.00 89.38 277 ALA A C 1
ATOM 2174 O O . ALA A 1 277 ? 23.211 -14.502 -1.875 1.00 89.38 277 ALA A O 1
ATOM 2175 N N . GLY A 1 278 ? 21.295 -15.460 -1.183 1.00 84.56 278 GLY A N 1
ATOM 2176 C CA . GLY A 1 278 ? 21.906 -16.317 -0.162 1.00 84.56 278 GLY A CA 1
ATOM 2177 C C . GLY A 1 278 ? 22.438 -15.585 1.077 1.00 84.56 278 GLY A C 1
ATOM 2178 O O . GLY A 1 278 ? 23.148 -16.194 1.876 1.00 84.56 278 GLY A O 1
ATOM 2179 N N . ARG A 1 279 ? 22.124 -14.296 1.259 1.00 88.12 279 ARG A N 1
ATOM 2180 C CA . ARG A 1 279 ? 22.607 -13.488 2.387 1.00 88.12 279 ARG A CA 1
ATOM 2181 C C . ARG A 1 279 ? 21.438 -12.930 3.186 1.00 88.12 279 ARG A C 1
ATOM 2183 O O . ARG A 1 279 ? 20.462 -12.450 2.621 1.00 88.12 279 ARG A O 1
ATOM 2190 N N . LYS A 1 280 ? 21.566 -12.934 4.515 1.00 88.50 280 LYS A N 1
ATOM 2191 C CA . LYS A 1 280 ? 20.694 -12.116 5.360 1.00 88.50 280 LYS A CA 1
ATOM 2192 C C . LYS A 1 280 ? 21.072 -10.655 5.136 1.00 88.50 280 LYS A C 1
ATOM 2194 O O . LYS A 1 280 ? 22.235 -10.295 5.302 1.00 88.50 280 LYS A O 1
ATOM 2199 N N . LEU A 1 281 ? 20.102 -9.846 4.735 1.00 92.81 281 LEU A N 1
ATOM 2200 C CA . LEU A 1 281 ? 20.292 -8.415 4.572 1.00 92.81 281 LEU A CA 1
ATOM 2201 C C . LEU A 1 281 ? 20.157 -7.734 5.937 1.00 92.81 281 LEU A C 1
ATOM 2203 O O . LEU A 1 281 ? 19.138 -7.888 6.605 1.00 92.81 281 LEU A O 1
ATOM 2207 N N . ASP A 1 282 ? 21.192 -7.013 6.348 1.00 95.31 282 ASP A N 1
ATOM 2208 C CA . ASP A 1 282 ? 21.180 -6.101 7.490 1.00 95.31 282 ASP A CA 1
ATOM 2209 C C . ASP A 1 282 ? 21.429 -4.662 7.014 1.00 95.31 282 ASP A C 1
ATOM 2211 O O . ASP A 1 282 ? 21.635 -4.409 5.822 1.00 95.31 282 ASP A O 1
ATOM 2215 N N . TRP A 1 283 ? 21.393 -3.709 7.948 1.00 96.62 283 TRP A N 1
ATOM 2216 C CA . TRP A 1 283 ? 21.579 -2.293 7.638 1.00 96.62 283 TRP A CA 1
ATOM 2217 C C . TRP A 1 283 ? 22.936 -2.000 6.985 1.00 96.62 283 TRP A C 1
ATOM 2219 O O . TRP A 1 283 ? 22.996 -1.250 6.013 1.00 96.62 283 TRP A O 1
ATOM 2229 N N . GLU A 1 284 ? 24.018 -2.599 7.489 1.00 97.19 284 GLU A N 1
ATOM 2230 C CA . GLU A 1 284 ? 25.377 -2.366 6.987 1.00 97.19 284 GLU A CA 1
ATOM 2231 C C . GLU A 1 284 ? 25.519 -2.836 5.537 1.00 97.19 284 GLU A C 1
ATOM 2233 O O . GLU A 1 284 ? 26.028 -2.108 4.677 1.00 97.19 284 GLU A O 1
ATOM 2238 N N . LEU A 1 285 ? 25.003 -4.029 5.233 1.00 96.44 285 LEU A N 1
ATOM 2239 C CA . LEU A 1 285 ? 24.978 -4.528 3.871 1.00 96.44 285 LEU A CA 1
ATOM 2240 C C . LEU A 1 285 ? 24.062 -3.679 2.983 1.00 96.44 285 LEU A C 1
ATOM 2242 O O . LEU A 1 285 ? 24.481 -3.306 1.886 1.00 96.44 285 LEU A O 1
ATOM 2246 N N . TYR A 1 286 ? 22.858 -3.333 3.450 1.00 97.50 286 TYR A N 1
ATOM 2247 C CA . TYR A 1 286 ? 21.912 -2.494 2.711 1.00 97.50 286 TYR A CA 1
ATOM 2248 C C . TYR A 1 286 ? 22.558 -1.178 2.276 1.00 97.50 286 TYR A C 1
ATOM 2250 O O . TYR A 1 286 ? 22.591 -0.874 1.081 1.00 97.50 286 TYR A O 1
ATOM 2258 N N . ILE A 1 287 ? 23.130 -0.425 3.221 1.00 98.00 287 ILE A N 1
ATOM 2259 C CA . ILE A 1 287 ? 23.689 0.896 2.926 1.00 98.00 287 ILE A CA 1
ATOM 2260 C C . ILE A 1 287 ? 24.932 0.800 2.036 1.00 98.00 287 ILE A C 1
ATOM 2262 O O . ILE A 1 287 ? 25.118 1.632 1.150 1.00 98.00 287 ILE A O 1
ATOM 2266 N N . SER A 1 288 ? 25.740 -0.258 2.187 1.00 97.38 288 SER A N 1
ATOM 2267 C CA . SER A 1 288 ? 26.896 -0.498 1.311 1.00 97.38 288 SER A CA 1
ATOM 2268 C C . SER A 1 288 ? 26.502 -0.778 -0.147 1.00 97.38 288 SER A C 1
ATOM 2270 O O . SER A 1 288 ? 27.266 -0.486 -1.069 1.00 97.38 288 SER A O 1
ATOM 2272 N N . LEU A 1 289 ? 25.306 -1.335 -0.370 1.00 97.75 289 LEU A N 1
ATOM 2273 C CA . LEU A 1 289 ? 24.785 -1.680 -1.692 1.00 97.75 289 LEU A CA 1
ATOM 2274 C C . LEU A 1 289 ? 23.896 -0.590 -2.291 1.00 97.75 289 LEU A C 1
ATOM 2276 O O . LEU A 1 289 ? 23.731 -0.576 -3.511 1.00 97.75 289 LEU A O 1
ATOM 2280 N N . ALA A 1 290 ? 23.338 0.305 -1.473 1.00 97.81 290 ALA A N 1
ATOM 2281 C CA . ALA A 1 290 ? 22.321 1.280 -1.858 1.00 97.81 290 ALA A CA 1
ATOM 2282 C C . ALA A 1 290 ? 22.690 2.054 -3.136 1.00 97.81 290 ALA A C 1
ATOM 2284 O O . ALA A 1 290 ? 22.018 1.931 -4.164 1.00 97.81 290 ALA A O 1
ATOM 2285 N N . GLN A 1 291 ? 23.819 2.770 -3.111 1.00 98.00 291 GLN A N 1
ATOM 2286 C CA . GLN A 1 291 ? 24.269 3.554 -4.263 1.00 98.00 291 GLN A CA 1
ATOM 2287 C C . GLN A 1 291 ? 24.628 2.670 -5.463 1.00 98.00 291 GLN A C 1
ATOM 2289 O O . GLN A 1 291 ? 24.219 2.957 -6.585 1.00 98.00 291 GLN A O 1
ATOM 2294 N N . ARG A 1 292 ? 25.310 1.543 -5.224 1.00 98.00 292 ARG A N 1
ATOM 2295 C CA . ARG A 1 292 ? 25.675 0.588 -6.281 1.00 98.00 292 ARG A CA 1
ATOM 2296 C C . ARG A 1 292 ? 24.446 0.062 -7.025 1.00 98.00 292 ARG A C 1
ATOM 2298 O O . ARG A 1 292 ? 24.498 -0.117 -8.238 1.00 98.00 292 ARG A O 1
ATOM 2305 N N . CYS A 1 293 ? 23.345 -0.184 -6.319 1.00 98.19 293 CYS A N 1
ATOM 2306 C CA . CYS A 1 293 ? 22.098 -0.642 -6.925 1.00 98.19 293 CYS A CA 1
ATOM 2307 C C . CYS A 1 293 ? 21.447 0.448 -7.780 1.00 98.19 293 CYS A C 1
ATOM 2309 O O . CYS A 1 293 ? 20.998 0.143 -8.885 1.00 98.19 293 CYS A O 1
ATOM 2311 N N . ARG A 1 294 ? 21.431 1.708 -7.314 1.00 98.25 294 ARG A N 1
ATOM 2312 C CA . ARG A 1 294 ? 20.947 2.846 -8.117 1.00 98.25 294 ARG A CA 1
ATOM 2313 C C . ARG A 1 294 ? 21.774 3.001 -9.393 1.00 98.25 294 ARG A C 1
ATOM 2315 O O . ARG A 1 294 ? 21.205 3.109 -10.478 1.00 98.25 294 ARG A O 1
ATOM 2322 N N . ASP A 1 295 ? 23.097 2.935 -9.274 1.00 98.31 295 ASP A N 1
ATOM 2323 C CA . ASP A 1 295 ? 24.010 3.058 -10.411 1.00 98.31 295 ASP A CA 1
ATOM 2324 C C . ASP A 1 295 ? 23.823 1.904 -11.407 1.00 98.31 295 ASP A C 1
ATOM 2326 O O . ASP A 1 295 ? 23.727 2.143 -12.609 1.00 98.31 295 ASP A O 1
ATOM 2330 N N . HIS A 1 296 ? 23.694 0.660 -10.929 1.00 98.38 296 HIS A N 1
ATOM 2331 C CA . HIS A 1 296 ? 23.433 -0.501 -11.785 1.00 98.38 296 HIS A CA 1
ATOM 2332 C C . HIS A 1 296 ? 22.076 -0.383 -12.500 1.00 98.38 296 HIS A C 1
ATOM 2334 O O . HIS A 1 296 ? 22.012 -0.570 -13.719 1.00 98.38 296 HIS A O 1
ATOM 2340 N N . LEU A 1 297 ? 21.009 -0.009 -11.782 1.00 98.31 297 LEU A N 1
ATOM 2341 C CA . LEU A 1 297 ? 19.690 0.225 -12.373 1.00 98.31 297 LEU A CA 1
ATOM 2342 C C . LEU A 1 297 ? 19.780 1.240 -13.519 1.00 98.31 297 LEU A C 1
ATOM 2344 O O . LEU A 1 297 ? 19.303 0.971 -14.620 1.00 98.31 297 LEU A O 1
ATOM 2348 N N . MET A 1 298 ? 20.430 2.379 -13.278 1.00 98.06 298 MET A N 1
ATOM 2349 C CA . MET A 1 298 ? 20.557 3.431 -14.283 1.00 98.06 298 MET A CA 1
ATOM 2350 C C . MET A 1 298 ? 21.473 3.038 -15.443 1.00 98.06 298 MET A C 1
ATOM 2352 O O . MET A 1 298 ? 21.153 3.340 -16.587 1.00 98.06 298 MET A O 1
ATOM 2356 N N . ALA A 1 299 ? 22.574 2.335 -15.188 1.00 98.25 299 ALA A N 1
ATOM 2357 C CA . ALA A 1 299 ? 23.504 1.928 -16.237 1.00 98.25 299 ALA A CA 1
ATOM 2358 C C . ALA A 1 299 ? 22.905 0.881 -17.192 1.00 98.25 299 ALA A C 1
ATOM 2360 O O . ALA A 1 299 ? 23.162 0.933 -18.391 1.00 98.25 299 ALA A O 1
ATOM 2361 N N . SER A 1 300 ? 22.111 -0.064 -16.676 1.00 97.94 300 SER A N 1
ATOM 2362 C CA . SER A 1 300 ? 21.588 -1.189 -17.476 1.00 97.94 300 SER A CA 1
ATOM 2363 C C . SER A 1 300 ? 20.168 -0.960 -17.997 1.00 97.94 300 SER A C 1
ATOM 2365 O O . SER A 1 300 ? 19.811 -1.413 -19.086 1.00 97.94 300 SER A O 1
ATOM 2367 N N . TYR A 1 301 ? 19.349 -0.230 -17.240 1.00 98.06 301 TYR A N 1
ATOM 2368 C CA . TYR A 1 301 ? 17.924 -0.055 -17.525 1.00 98.06 301 TYR A CA 1
ATOM 2369 C C . TYR A 1 301 ? 17.504 1.411 -17.643 1.00 98.06 301 TYR A C 1
ATOM 2371 O O . TYR A 1 301 ? 16.337 1.672 -17.934 1.00 98.06 301 TYR A O 1
ATOM 2379 N N . GLY A 1 302 ? 18.442 2.345 -17.465 1.00 96.56 302 GLY A N 1
ATOM 2380 C CA . GLY A 1 302 ? 18.209 3.782 -17.516 1.00 96.56 302 GLY A CA 1
ATOM 2381 C C . GLY A 1 302 ? 17.481 4.241 -18.774 1.00 96.56 302 GLY A C 1
ATOM 2382 O O . GLY A 1 302 ? 17.743 3.763 -19.879 1.00 96.56 302 GLY A O 1
ATOM 2383 N N . ARG A 1 303 ? 16.588 5.211 -18.587 1.00 94.31 303 ARG A N 1
ATOM 2384 C CA . ARG A 1 303 ? 15.992 6.013 -19.657 1.00 94.31 303 ARG A CA 1
ATOM 2385 C C . ARG A 1 303 ? 16.544 7.429 -19.628 1.00 94.31 303 ARG A C 1
ATOM 2387 O O . ARG A 1 303 ? 16.818 7.986 -18.566 1.00 94.31 303 ARG A O 1
ATOM 2394 N N . THR A 1 304 ? 16.680 8.025 -20.798 1.00 96.00 304 THR A N 1
ATOM 2395 C CA . THR A 1 304 ? 16.955 9.453 -20.945 1.00 96.00 304 THR A CA 1
ATOM 2396 C C . THR A 1 304 ? 15.688 10.273 -20.704 1.00 96.00 304 THR A C 1
ATOM 2398 O O . THR A 1 304 ? 14.564 9.777 -20.816 1.00 96.00 304 THR A O 1
ATOM 2401 N N . GLU A 1 305 ? 15.854 11.558 -20.388 1.00 96.75 305 GLU A N 1
ATOM 2402 C CA . GLU A 1 305 ? 14.717 12.474 -20.265 1.00 96.75 305 GLU A CA 1
ATOM 2403 C C . GLU A 1 305 ? 13.919 12.569 -21.577 1.00 96.75 305 GLU A C 1
ATOM 2405 O O . GLU A 1 305 ? 12.688 12.595 -21.544 1.00 96.75 305 GLU A O 1
ATOM 2410 N N . ASP A 1 306 ? 14.598 12.573 -22.726 1.00 97.50 306 ASP A N 1
ATOM 2411 C CA . ASP A 1 306 ? 13.954 12.674 -24.038 1.00 97.50 306 ASP A CA 1
ATOM 2412 C C . ASP A 1 306 ? 13.097 11.447 -24.363 1.00 97.50 306 ASP A C 1
ATOM 2414 O O . ASP A 1 306 ? 11.963 11.608 -24.823 1.00 97.50 306 ASP A O 1
ATOM 2418 N N . GLU A 1 307 ? 13.583 10.238 -24.055 1.00 96.69 307 GLU A N 1
ATOM 2419 C CA . GLU A 1 307 ? 12.793 9.005 -24.172 1.00 96.69 307 GLU A CA 1
ATOM 2420 C C . GLU A 1 307 ? 11.538 9.068 -23.299 1.00 96.69 307 GLU A C 1
ATOM 2422 O O . GLU A 1 307 ? 10.438 8.823 -23.784 1.00 96.69 307 GLU A O 1
ATOM 2427 N N . VAL A 1 308 ? 11.672 9.457 -22.028 1.00 96.69 308 VAL A N 1
ATOM 2428 C CA . VAL A 1 308 ? 10.525 9.569 -21.112 1.00 96.69 308 VAL A CA 1
ATOM 2429 C C . VAL A 1 308 ? 9.514 10.596 -21.617 1.00 96.69 308 VAL A C 1
ATOM 2431 O O . VAL A 1 308 ? 8.306 10.364 -21.577 1.00 96.69 308 VAL A O 1
ATOM 2434 N N . ARG A 1 309 ? 9.985 11.736 -22.131 1.00 96.56 309 ARG A N 1
ATOM 2435 C CA . ARG A 1 309 ? 9.112 12.756 -22.722 1.00 96.56 309 ARG A CA 1
ATOM 2436 C C . ARG A 1 309 ? 8.411 12.258 -23.982 1.00 96.56 309 ARG A C 1
ATOM 2438 O O . ARG A 1 309 ? 7.286 12.690 -24.222 1.00 96.56 309 ARG A O 1
ATOM 2445 N N . ALA A 1 310 ? 9.051 11.406 -24.781 1.00 97.25 310 ALA A N 1
ATOM 2446 C CA . ALA A 1 310 ? 8.414 10.744 -25.917 1.00 97.25 310 ALA A CA 1
ATOM 2447 C C . ALA A 1 310 ? 7.338 9.759 -25.447 1.00 97.25 310 ALA A C 1
ATOM 2449 O O . ALA A 1 310 ? 6.192 9.887 -25.867 1.00 97.25 310 ALA A O 1
ATOM 2450 N N . MET A 1 311 ? 7.650 8.903 -24.469 1.00 95.62 311 MET A N 1
ATOM 2451 C CA . MET A 1 311 ? 6.680 7.979 -23.872 1.00 95.62 311 MET A CA 1
ATOM 2452 C C . MET A 1 311 ? 5.461 8.716 -23.308 1.00 95.62 311 MET A C 1
ATOM 2454 O O . MET A 1 311 ? 4.337 8.329 -23.578 1.00 95.62 311 MET A O 1
ATOM 2458 N N . MET A 1 312 ? 5.639 9.845 -22.617 1.00 95.25 312 MET A N 1
ATOM 2459 C CA . MET A 1 312 ? 4.513 10.658 -22.126 1.00 95.25 312 MET A CA 1
ATOM 2460 C C . MET A 1 312 ? 3.622 11.250 -23.234 1.00 95.25 312 MET A C 1
ATOM 2462 O O . MET A 1 312 ? 2.507 11.681 -22.945 1.00 95.25 312 MET A O 1
ATOM 2466 N N . ARG A 1 313 ? 4.118 11.367 -24.472 1.00 95.81 313 ARG A N 1
ATOM 2467 C CA . ARG A 1 313 ? 3.316 11.818 -25.621 1.00 95.81 313 ARG A CA 1
ATOM 2468 C C . ARG A 1 313 ? 2.563 10.665 -26.282 1.00 95.81 313 ARG A C 1
ATOM 2470 O O . ARG A 1 313 ? 1.495 10.905 -26.834 1.00 95.81 313 ARG A O 1
ATOM 2477 N N . GLU A 1 314 ? 3.132 9.466 -26.245 1.00 94.19 314 GLU A N 1
ATOM 2478 C CA . GLU A 1 314 ? 2.684 8.301 -27.016 1.00 94.19 314 GLU A CA 1
ATOM 2479 C C . GLU A 1 314 ? 1.879 7.299 -26.174 1.00 94.19 314 GLU A C 1
ATOM 2481 O O . GLU A 1 314 ? 0.964 6.668 -26.695 1.00 94.19 314 GLU A O 1
ATOM 2486 N N . ASP A 1 315 ? 2.173 7.193 -24.877 1.00 92.50 315 ASP A N 1
ATOM 2487 C CA . ASP A 1 315 ? 1.495 6.321 -23.921 1.00 92.50 315 ASP A CA 1
ATOM 2488 C C . ASP A 1 315 ? 0.711 7.127 -22.873 1.00 92.50 315 ASP A C 1
ATOM 2490 O O . ASP A 1 315 ? 1.253 7.902 -22.071 1.00 92.50 315 ASP A O 1
ATOM 2494 N N . SER A 1 316 ? -0.601 6.895 -22.846 1.00 91.25 316 SER A N 1
ATOM 2495 C CA . SER A 1 316 ? -1.505 7.495 -21.870 1.00 91.25 316 SER A CA 1
ATOM 2496 C C . SER A 1 316 ? -1.182 7.087 -20.433 1.00 91.25 316 SER A C 1
ATOM 2498 O O . SER A 1 316 ? -1.356 7.902 -19.527 1.00 91.25 316 SER A O 1
ATOM 2500 N N . ASP A 1 317 ? -0.702 5.864 -20.201 1.00 91.25 317 ASP A N 1
ATOM 2501 C CA . ASP A 1 317 ? -0.419 5.368 -18.853 1.00 91.25 317 ASP A CA 1
ATOM 2502 C C . ASP A 1 317 ? 0.824 6.035 -18.245 1.00 91.25 317 ASP A C 1
ATOM 2504 O O . ASP A 1 317 ? 0.805 6.438 -17.071 1.00 91.25 317 ASP A O 1
ATOM 2508 N N . THR A 1 318 ? 1.892 6.213 -19.029 1.00 93.56 318 THR A N 1
ATOM 2509 C CA . THR A 1 318 ? 3.058 7.019 -18.640 1.00 93.56 318 THR A CA 1
ATOM 2510 C C . THR A 1 318 ? 2.643 8.465 -18.334 1.00 93.56 318 THR A C 1
ATOM 2512 O O . THR A 1 318 ? 3.044 9.019 -17.304 1.00 93.56 318 THR A O 1
ATOM 2515 N N . LEU A 1 319 ? 1.788 9.086 -19.161 1.00 94.31 319 LEU A N 1
ATOM 2516 C CA . LEU A 1 319 ? 1.305 10.450 -18.908 1.00 94.31 319 LEU A CA 1
ATOM 2517 C C . LEU A 1 319 ? 0.473 10.552 -17.620 1.00 94.31 319 LEU A C 1
ATOM 2519 O O . LEU A 1 319 ? 0.682 11.474 -16.826 1.00 94.31 319 LEU A O 1
ATOM 2523 N N . LEU A 1 320 ? -0.447 9.610 -17.387 1.00 92.31 320 LEU A N 1
ATOM 2524 C CA . LEU A 1 320 ? -1.257 9.542 -16.165 1.00 92.31 320 LEU A CA 1
ATOM 2525 C C . LEU A 1 320 ? -0.376 9.435 -14.917 1.00 92.31 320 LEU A C 1
ATOM 2527 O O . LEU A 1 320 ? -0.621 10.132 -13.927 1.00 92.31 320 LEU A O 1
ATOM 2531 N N . THR A 1 321 ? 0.683 8.626 -14.990 1.00 94.06 321 THR A N 1
ATOM 2532 C CA . THR A 1 321 ? 1.665 8.467 -13.909 1.00 94.06 321 THR A CA 1
ATOM 2533 C C . THR A 1 321 ? 2.371 9.794 -13.614 1.00 94.06 321 THR A C 1
ATOM 2535 O O . THR A 1 321 ? 2.359 10.255 -12.469 1.00 94.06 321 THR A O 1
ATOM 2538 N N . TYR A 1 322 ? 2.873 10.489 -14.643 1.00 95.81 322 TYR A N 1
ATOM 2539 C CA . TYR A 1 322 ? 3.485 11.814 -14.486 1.00 95.81 322 TYR A CA 1
ATOM 2540 C C . TYR A 1 322 ? 2.512 12.848 -13.895 1.00 95.81 322 TYR A C 1
ATOM 2542 O O . TYR A 1 322 ? 2.870 13.610 -12.990 1.00 95.81 322 TYR A O 1
ATOM 2550 N N . CYS A 1 323 ? 1.263 12.881 -14.367 1.00 92.69 323 CYS A N 1
ATOM 2551 C CA . CYS A 1 323 ? 0.232 13.759 -13.813 1.00 92.69 323 CYS A CA 1
ATOM 2552 C C . CYS A 1 323 ? -0.034 13.464 -12.328 1.00 92.69 323 CYS A C 1
ATOM 2554 O O . CYS A 1 323 ? -0.221 14.398 -11.541 1.00 92.69 323 CYS A O 1
ATOM 2556 N N . GLY A 1 324 ? -0.017 12.186 -11.941 1.00 92.00 324 GLY A N 1
ATOM 2557 C CA . GLY A 1 324 ? -0.065 11.746 -10.550 1.00 92.00 324 GLY A CA 1
ATOM 2558 C C . GLY A 1 324 ? 1.104 12.297 -9.733 1.00 92.00 324 GLY A C 1
ATOM 2559 O O . GLY A 1 324 ? 0.866 12.941 -8.709 1.00 92.00 324 GLY A O 1
ATOM 2560 N N . PHE A 1 325 ? 2.338 12.132 -10.225 1.00 95.06 325 PHE A N 1
ATOM 2561 C CA . PHE A 1 325 ? 3.561 12.632 -9.581 1.00 95.06 325 PHE A CA 1
ATOM 2562 C C . PHE A 1 325 ? 3.486 14.131 -9.311 1.00 95.06 325 PHE A C 1
ATOM 2564 O O . PHE A 1 325 ? 3.667 14.570 -8.177 1.00 95.06 325 PHE A O 1
ATOM 2571 N N . ILE A 1 326 ? 3.122 14.929 -10.318 1.00 92.94 326 ILE A N 1
ATOM 2572 C CA . ILE A 1 326 ? 2.957 16.378 -10.150 1.00 92.94 326 ILE A CA 1
ATOM 2573 C C . ILE A 1 326 ? 1.938 16.707 -9.054 1.00 92.94 326 ILE A C 1
ATOM 2575 O O . ILE A 1 326 ? 2.188 17.591 -8.231 1.00 92.94 326 ILE A O 1
ATOM 2579 N N . ARG A 1 327 ? 0.804 15.996 -9.022 1.00 88.12 327 ARG A N 1
ATOM 2580 C CA . ARG A 1 327 ? -0.285 16.263 -8.076 1.00 88.12 327 ARG A CA 1
ATOM 2581 C C . ARG A 1 327 ? 0.127 16.017 -6.627 1.00 88.12 327 ARG A C 1
ATOM 2583 O O . ARG A 1 327 ? -0.258 16.805 -5.765 1.00 88.12 327 ARG A O 1
ATOM 2590 N N . PHE A 1 328 ? 0.858 14.940 -6.330 1.00 89.06 328 PHE A N 1
ATOM 2591 C CA . PHE A 1 328 ? 1.244 14.663 -4.943 1.00 89.06 328 PHE A CA 1
ATOM 2592 C C . PHE A 1 328 ? 2.536 15.370 -4.525 1.00 89.06 328 PHE A C 1
ATOM 2594 O O . PHE A 1 328 ? 2.591 15.859 -3.394 1.00 89.06 328 PHE A O 1
ATOM 2601 N N . LEU A 1 329 ? 3.526 15.521 -5.415 1.00 94.69 329 LEU A N 1
ATOM 2602 C CA . LEU A 1 329 ? 4.829 16.103 -5.065 1.00 94.69 329 LEU A CA 1
ATOM 2603 C C . LEU A 1 329 ? 4.744 17.566 -4.615 1.00 94.69 329 LEU A C 1
ATOM 2605 O O . LEU A 1 329 ? 5.516 17.971 -3.748 1.00 94.69 329 LEU A O 1
ATOM 2609 N N . GLU A 1 330 ? 3.794 18.353 -5.138 1.00 92.00 330 GLU A N 1
ATOM 2610 C CA . GLU A 1 330 ? 3.578 19.736 -4.671 1.00 92.00 330 GLU A CA 1
ATOM 2611 C C . GLU A 1 330 ? 3.170 19.787 -3.187 1.00 92.00 330 GLU A C 1
ATOM 2613 O O . GLU A 1 330 ? 3.447 20.764 -2.493 1.00 92.00 330 GLU A O 1
ATOM 2618 N N . SER A 1 331 ? 2.530 18.730 -2.677 1.00 92.75 331 SER A N 1
ATOM 2619 C CA . SER A 1 331 ? 2.213 18.602 -1.252 1.00 92.75 331 SER A CA 1
ATOM 2620 C C . SER A 1 331 ? 3.31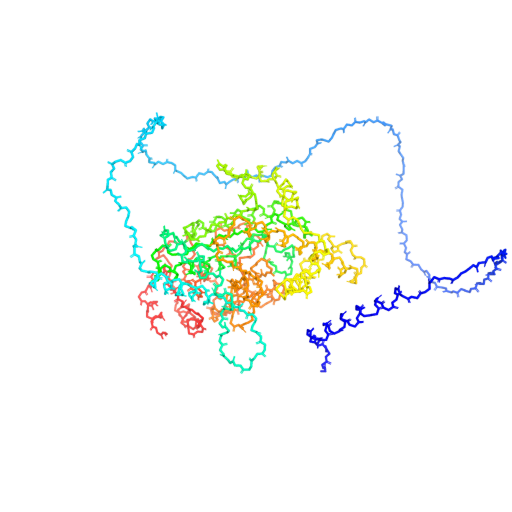5 17.899 -0.457 1.00 92.75 331 SER A C 1
ATOM 2622 O O . SER A 1 331 ? 3.596 18.322 0.663 1.00 92.75 331 SER A O 1
ATOM 2624 N N . ASP A 1 332 ? 3.965 16.875 -1.014 1.00 93.25 332 ASP A N 1
ATOM 2625 C CA . ASP A 1 332 ? 4.993 16.088 -0.314 1.00 93.25 332 ASP A CA 1
ATOM 2626 C C . ASP A 1 332 ? 6.218 16.940 -0.021 1.00 93.25 332 ASP A C 1
ATOM 2628 O O . ASP A 1 332 ? 6.694 17.009 1.108 1.00 93.25 332 ASP A O 1
ATOM 2632 N N . LEU A 1 333 ? 6.700 17.673 -1.020 1.00 94.50 333 LEU A N 1
ATOM 2633 C CA . LEU A 1 333 ? 7.977 18.362 -0.906 1.00 94.50 333 LEU A CA 1
ATOM 2634 C C . LEU A 1 333 ? 7.893 19.651 -0.081 1.00 94.50 333 LEU A C 1
ATOM 2636 O O . LEU A 1 333 ? 8.914 20.310 0.087 1.00 94.50 333 LEU A O 1
ATOM 2640 N N . ARG A 1 334 ? 6.716 20.035 0.431 1.00 91.12 334 ARG A N 1
ATOM 2641 C CA . ARG A 1 334 ? 6.484 21.323 1.111 1.00 91.12 334 ARG A CA 1
ATOM 2642 C C . ARG A 1 334 ? 7.387 21.547 2.328 1.00 91.12 334 ARG A C 1
ATOM 2644 O O . ARG A 1 334 ? 7.782 22.683 2.566 1.00 91.12 334 ARG A O 1
ATOM 2651 N N . TYR A 1 335 ? 7.717 20.484 3.057 1.00 89.12 335 TYR A N 1
ATOM 2652 C CA . TYR A 1 335 ? 8.602 20.523 4.232 1.00 89.12 335 TYR A CA 1
ATOM 2653 C C . TYR A 1 335 ? 9.965 19.868 3.969 1.00 89.12 335 TYR A C 1
ATOM 2655 O O . TYR A 1 335 ? 10.710 19.581 4.899 1.00 89.12 335 TYR A O 1
ATOM 2663 N N . SER A 1 336 ? 10.293 19.616 2.700 1.00 90.38 336 SER A N 1
ATOM 2664 C CA . SER A 1 336 ? 11.580 19.045 2.303 1.00 90.38 336 SER A CA 1
ATOM 2665 C C . SER A 1 336 ? 12.648 20.127 2.129 1.00 90.38 336 SER A C 1
ATOM 2667 O O . SER A 1 336 ? 12.343 21.305 1.920 1.00 90.38 336 SER A O 1
ATOM 2669 N N . HIS A 1 337 ? 13.914 19.711 2.088 1.00 86.94 337 HIS A N 1
ATOM 2670 C CA . HIS A 1 337 ? 15.023 20.585 1.702 1.00 86.94 337 HIS A CA 1
ATOM 2671 C C . HIS A 1 337 ? 14.857 21.159 0.277 1.00 86.94 337 HIS A C 1
ATOM 2673 O O . HIS A 1 337 ? 15.363 22.232 -0.028 1.00 86.94 337 HIS A O 1
ATOM 2679 N N . ILE A 1 338 ? 14.093 20.506 -0.608 1.00 81.69 338 ILE A N 1
ATOM 2680 C CA . ILE A 1 338 ? 13.803 21.035 -1.949 1.00 81.69 338 ILE A CA 1
ATOM 2681 C C . ILE A 1 338 ? 12.965 22.317 -1.845 1.00 81.69 338 ILE A C 1
ATOM 2683 O O . ILE A 1 338 ? 13.212 23.272 -2.584 1.00 81.69 338 ILE A O 1
ATOM 2687 N N . ALA A 1 339 ? 12.013 22.387 -0.909 1.00 85.38 339 ALA A N 1
ATOM 2688 C CA . ALA A 1 339 ? 11.222 23.599 -0.696 1.00 85.38 339 ALA A CA 1
ATOM 2689 C C . ALA A 1 339 ? 12.062 24.762 -0.158 1.00 85.38 339 ALA A C 1
ATOM 2691 O O . ALA A 1 339 ? 11.835 25.899 -0.571 1.00 85.38 339 ALA A O 1
ATOM 2692 N N . THR A 1 340 ? 13.058 24.501 0.696 1.00 82.62 340 THR A N 1
ATOM 2693 C CA . THR A 1 340 ? 13.899 25.565 1.274 1.00 82.62 340 THR A CA 1
ATOM 2694 C C . THR A 1 340 ? 14.778 26.252 0.226 1.00 82.62 340 THR A C 1
ATOM 2696 O O . THR A 1 340 ? 15.079 27.436 0.356 1.00 82.62 340 THR A O 1
ATOM 2699 N N . THR A 1 341 ? 15.123 25.558 -0.864 1.00 77.88 341 THR A N 1
ATOM 2700 C CA . THR A 1 341 ? 15.872 26.146 -1.992 1.00 77.88 341 THR A CA 1
ATOM 2701 C C . THR A 1 341 ? 15.029 27.068 -2.884 1.00 77.88 341 THR A C 1
ATOM 2703 O O . THR A 1 341 ? 15.569 27.848 -3.675 1.00 77.88 341 THR A O 1
ATOM 2706 N N . ALA A 1 342 ? 13.697 27.007 -2.790 1.00 83.12 342 ALA A N 1
ATOM 2707 C CA . ALA A 1 342 ? 12.804 27.746 -3.670 1.00 83.12 342 ALA A CA 1
ATOM 2708 C C . ALA A 1 342 ? 12.428 29.116 -3.085 1.00 83.12 342 ALA A C 1
ATOM 2710 O O . ALA A 1 342 ? 11.590 29.233 -2.200 1.00 83.12 342 ALA A O 1
ATOM 2711 N N . THR A 1 343 ? 12.962 30.193 -3.667 1.00 84.12 343 THR A N 1
ATOM 2712 C CA . THR A 1 343 ? 12.694 31.567 -3.193 1.00 84.12 343 THR A CA 1
ATOM 2713 C C . THR A 1 343 ? 11.287 32.099 -3.522 1.00 84.12 343 THR A C 1
ATOM 2715 O O . THR A 1 343 ? 10.987 33.252 -3.228 1.00 84.12 343 THR A O 1
ATOM 2718 N N . SER A 1 344 ? 10.442 31.330 -4.221 1.00 89.50 344 SER A N 1
ATOM 2719 C CA . SER A 1 344 ? 9.056 31.700 -4.547 1.00 89.50 344 SER A CA 1
ATOM 2720 C C . SER A 1 344 ? 8.219 30.475 -4.929 1.00 89.50 344 SER A C 1
ATOM 2722 O O . SER A 1 344 ? 8.759 29.455 -5.364 1.00 89.50 344 SER A O 1
ATOM 2724 N N . GLY A 1 345 ? 6.887 30.592 -4.869 1.00 88.88 345 GLY A N 1
ATOM 2725 C CA . GLY A 1 345 ? 5.975 29.507 -5.262 1.00 88.88 345 GLY A CA 1
ATOM 2726 C C . GLY A 1 345 ? 6.122 29.064 -6.727 1.00 88.88 345 GLY A C 1
ATOM 2727 O O . GLY A 1 345 ? 5.990 27.883 -7.038 1.00 88.88 345 GLY A O 1
ATOM 2728 N N . GLN A 1 346 ? 6.463 29.978 -7.644 1.00 90.12 346 GLN A N 1
ATOM 2729 C CA . GLN A 1 346 ? 6.716 29.617 -9.044 1.00 90.12 346 GLN A CA 1
ATOM 2730 C C . GLN A 1 346 ? 8.011 28.809 -9.199 1.00 90.12 346 GLN A C 1
ATOM 2732 O O . GLN A 1 346 ? 8.031 27.830 -9.947 1.00 90.12 346 GLN A O 1
ATOM 2737 N N . LYS A 1 347 ? 9.085 29.197 -8.496 1.00 90.31 347 LYS A N 1
ATOM 2738 C CA . LYS A 1 347 ? 10.336 28.426 -8.487 1.00 90.31 347 LYS A CA 1
ATOM 2739 C C . LYS A 1 347 ? 10.121 27.054 -7.854 1.00 90.31 347 LYS A C 1
ATOM 2741 O O . LYS A 1 347 ? 10.565 26.068 -8.427 1.00 90.31 347 LYS A O 1
ATOM 2746 N N . TYR A 1 348 ? 9.349 26.981 -6.771 1.00 92.56 348 TYR A N 1
ATOM 2747 C CA . TYR A 1 348 ? 8.990 25.719 -6.130 1.00 92.56 348 TYR A CA 1
ATOM 2748 C C . TYR A 1 348 ? 8.303 24.759 -7.107 1.00 92.56 348 TYR A C 1
ATOM 2750 O O . TYR A 1 348 ? 8.768 23.641 -7.299 1.00 92.56 348 TYR A O 1
ATOM 2758 N N . ARG A 1 349 ? 7.277 25.219 -7.836 1.00 92.31 349 ARG A N 1
ATOM 2759 C CA . ARG A 1 349 ? 6.606 24.397 -8.860 1.00 92.31 349 ARG A CA 1
ATOM 2760 C C . ARG A 1 349 ? 7.536 23.959 -9.993 1.00 92.31 349 ARG A C 1
ATOM 2762 O O . ARG A 1 349 ? 7.350 22.877 -10.543 1.00 92.31 349 ARG A O 1
ATOM 2769 N N . LYS A 1 350 ? 8.535 24.772 -10.362 1.00 92.50 350 LYS A N 1
ATOM 2770 C CA . LYS A 1 350 ? 9.574 24.359 -11.323 1.00 92.50 350 LYS A CA 1
ATOM 2771 C C . LYS A 1 350 ? 10.464 23.253 -10.744 1.00 92.50 350 LYS A C 1
ATOM 2773 O O . LYS A 1 350 ? 10.719 22.283 -11.450 1.00 92.50 350 LYS A O 1
ATOM 2778 N N . CYS A 1 351 ? 10.876 23.357 -9.478 1.00 93.00 351 CYS A N 1
ATOM 2779 C CA . CYS A 1 351 ? 11.622 22.299 -8.790 1.00 93.00 351 CYS A CA 1
ATOM 2780 C C . CYS A 1 351 ? 10.805 21.003 -8.709 1.00 93.00 351 CYS A C 1
ATOM 2782 O O . CYS A 1 351 ? 11.303 19.957 -9.106 1.00 93.00 351 CYS A O 1
ATOM 2784 N N . VAL A 1 352 ? 9.531 21.082 -8.309 1.00 94.50 352 VAL A N 1
ATOM 2785 C CA . VAL A 1 352 ? 8.603 19.936 -8.276 1.00 94.50 352 VAL A CA 1
ATOM 2786 C C . VAL A 1 352 ? 8.515 19.254 -9.644 1.00 94.50 352 VAL A C 1
ATOM 2788 O O . VAL A 1 352 ? 8.626 18.037 -9.724 1.00 94.50 352 VAL A O 1
ATOM 2791 N N . LYS A 1 353 ? 8.385 20.021 -10.736 1.00 94.88 353 LYS A N 1
ATOM 2792 C CA . LYS A 1 353 ? 8.382 19.462 -12.100 1.00 94.88 353 LYS A CA 1
ATOM 2793 C C . LYS A 1 353 ? 9.685 18.745 -12.449 1.00 94.88 353 LYS A C 1
ATOM 2795 O O . LYS A 1 353 ? 9.636 17.692 -13.074 1.00 94.88 353 LYS A O 1
ATOM 2800 N N . LYS A 1 354 ? 10.837 19.291 -12.048 1.00 95.06 354 LYS A N 1
ATOM 2801 C CA . LYS A 1 354 ? 12.141 18.648 -12.268 1.00 95.06 354 LYS A CA 1
ATOM 2802 C C . LYS A 1 354 ? 12.247 17.327 -11.499 1.00 95.06 354 LYS A C 1
ATOM 2804 O O . LYS A 1 354 ? 12.652 16.325 -12.075 1.00 95.06 354 LYS A O 1
ATOM 2809 N N . VAL A 1 355 ? 11.824 17.315 -10.234 1.00 96.31 355 VAL A N 1
ATOM 2810 C CA . VAL A 1 355 ? 11.769 16.096 -9.411 1.00 96.31 355 VAL A CA 1
ATOM 2811 C C . VAL A 1 355 ? 10.835 15.063 -10.042 1.00 96.31 355 VAL A C 1
ATOM 2813 O O . VAL A 1 355 ? 11.223 13.912 -10.190 1.00 96.31 355 VAL A O 1
ATOM 2816 N N . ALA A 1 356 ? 9.651 15.474 -10.507 1.00 97.19 356 ALA A N 1
ATOM 2817 C CA . ALA A 1 356 ? 8.701 14.582 -11.170 1.00 97.19 356 ALA A CA 1
ATOM 2818 C C . ALA A 1 356 ? 9.274 13.938 -12.444 1.00 97.19 356 ALA A C 1
ATOM 2820 O O . ALA A 1 356 ? 9.061 12.753 -12.670 1.00 97.19 356 ALA A O 1
ATOM 2821 N N . ILE A 1 357 ? 10.024 14.688 -13.260 1.00 97.56 357 ILE A N 1
ATOM 2822 C CA . ILE A 1 357 ? 10.700 14.136 -14.447 1.00 97.56 357 ILE A CA 1
ATOM 2823 C C . ILE A 1 357 ? 11.785 13.128 -14.050 1.00 97.56 357 ILE A C 1
ATOM 2825 O O . ILE A 1 357 ? 11.833 12.041 -14.620 1.00 97.56 357 ILE A O 1
ATOM 2829 N N . ASN A 1 358 ? 12.599 13.431 -13.034 1.00 97.12 358 ASN A N 1
ATOM 2830 C CA . ASN A 1 358 ? 13.589 12.481 -12.518 1.00 97.12 358 ASN A CA 1
ATOM 2831 C C . ASN A 1 358 ? 12.930 11.207 -11.969 1.00 97.12 358 ASN A C 1
ATOM 2833 O O . ASN A 1 358 ? 13.429 10.108 -12.202 1.00 97.12 358 ASN A O 1
ATOM 2837 N N . MET A 1 359 ? 11.787 11.336 -11.289 1.00 97.38 359 MET A N 1
ATOM 2838 C CA . MET A 1 359 ? 11.001 10.179 -10.869 1.00 97.38 359 MET A CA 1
ATOM 2839 C C . MET A 1 359 ? 10.482 9.389 -12.070 1.00 97.38 359 MET A C 1
ATOM 2841 O O . MET A 1 359 ? 10.577 8.174 -12.056 1.00 97.38 359 MET A O 1
ATOM 2845 N N . MET A 1 360 ? 9.997 10.025 -13.139 1.00 97.88 360 MET A N 1
ATOM 2846 C CA . MET A 1 360 ? 9.576 9.281 -14.335 1.00 97.88 360 MET A CA 1
ATOM 2847 C C . MET A 1 360 ? 10.731 8.493 -14.964 1.00 97.88 360 MET A C 1
ATOM 2849 O O . MET A 1 360 ? 10.556 7.327 -15.301 1.00 97.88 360 MET A O 1
ATOM 2853 N N . ILE A 1 361 ? 11.930 9.081 -15.044 1.00 98.25 361 ILE A N 1
ATOM 2854 C CA . ILE A 1 361 ? 13.138 8.376 -15.499 1.00 98.25 361 ILE A CA 1
ATOM 2855 C C . ILE A 1 361 ? 13.388 7.124 -14.655 1.00 98.25 361 ILE A C 1
ATOM 2857 O O . ILE A 1 361 ? 13.549 6.031 -15.200 1.00 98.25 361 ILE A O 1
ATOM 2861 N N . ARG A 1 362 ? 13.382 7.258 -13.326 1.00 97.75 362 ARG A N 1
ATOM 2862 C CA . ARG A 1 362 ? 13.601 6.137 -12.401 1.00 97.75 362 ARG A CA 1
ATOM 2863 C C . ARG A 1 362 ? 12.484 5.087 -12.488 1.00 97.75 362 ARG A C 1
ATOM 2865 O O . ARG A 1 362 ? 12.782 3.897 -12.536 1.00 97.75 362 ARG A O 1
ATOM 2872 N N . ALA A 1 363 ? 11.225 5.512 -12.589 1.00 97.06 363 ALA A N 1
ATOM 2873 C CA . ALA A 1 363 ? 10.054 4.639 -12.665 1.00 97.06 363 ALA A CA 1
ATOM 2874 C C . ALA A 1 363 ? 10.039 3.789 -13.943 1.00 97.06 363 ALA A C 1
ATOM 2876 O O . ALA A 1 363 ? 9.800 2.581 -13.881 1.00 97.06 363 ALA A O 1
ATOM 2877 N N . GLU A 1 364 ? 10.341 4.392 -15.094 1.00 97.06 364 GLU A N 1
ATOM 2878 C CA . GLU A 1 364 ? 10.419 3.669 -16.367 1.00 97.06 364 GLU A CA 1
ATOM 2879 C C . GLU A 1 364 ? 11.657 2.764 -16.429 1.00 97.06 364 GLU A C 1
ATOM 2881 O O . GLU A 1 364 ? 11.585 1.645 -16.939 1.00 97.06 364 GLU A O 1
ATOM 2886 N N . SER A 1 365 ? 12.776 3.185 -15.828 1.00 97.75 365 SER A N 1
ATOM 2887 C CA . SER A 1 365 ? 13.972 2.338 -15.702 1.00 97.75 365 SER A CA 1
ATOM 2888 C C . SER A 1 365 ? 13.696 1.108 -14.830 1.00 97.75 365 SER A C 1
ATOM 2890 O O . SER A 1 365 ? 14.046 -0.015 -15.191 1.00 97.75 365 SER A O 1
ATOM 2892 N N . PHE A 1 366 ? 13.002 1.293 -13.705 1.00 98.00 366 PHE A N 1
ATOM 2893 C CA . PHE A 1 366 ? 12.600 0.192 -12.833 1.00 98.00 366 PHE A CA 1
ATOM 2894 C C . PHE A 1 366 ? 11.559 -0.715 -13.493 1.00 98.00 366 PHE A C 1
ATOM 2896 O O . PHE A 1 366 ? 11.638 -1.936 -13.384 1.00 98.00 366 PHE A O 1
ATOM 2903 N N . THR A 1 367 ? 10.626 -0.147 -14.258 1.00 96.50 367 THR A N 1
ATOM 2904 C CA . THR A 1 367 ? 9.679 -0.933 -15.058 1.00 96.50 367 THR A CA 1
ATOM 2905 C C . THR A 1 367 ? 10.401 -1.801 -16.083 1.00 96.50 367 THR A C 1
ATOM 2907 O O . THR A 1 367 ? 10.083 -2.985 -16.174 1.00 96.50 367 THR A O 1
ATOM 2910 N N . LYS A 1 368 ? 11.416 -1.264 -16.770 1.00 96.75 368 LYS A N 1
ATOM 2911 C CA . LYS A 1 368 ? 12.252 -2.022 -17.709 1.00 96.75 368 LYS A CA 1
ATOM 2912 C C . LYS A 1 368 ? 13.010 -3.164 -17.018 1.00 96.75 368 LYS A C 1
ATOM 2914 O O . LYS A 1 368 ? 13.023 -4.271 -17.550 1.00 96.75 368 LYS A O 1
ATOM 2919 N N . LEU A 1 369 ? 13.578 -2.930 -15.828 1.00 97.94 369 LEU A N 1
ATOM 2920 C CA . LEU A 1 369 ? 14.187 -3.992 -15.013 1.00 97.94 369 LEU A CA 1
ATOM 2921 C C . LEU A 1 369 ? 13.168 -5.102 -14.724 1.00 97.94 369 LEU A C 1
ATOM 2923 O O . LEU A 1 369 ? 13.402 -6.258 -15.065 1.00 97.94 369 LEU A O 1
ATOM 2927 N N . LEU A 1 370 ? 12.003 -4.751 -14.177 1.00 97.62 370 LEU A N 1
ATOM 2928 C CA . LEU A 1 370 ? 10.971 -5.727 -13.827 1.00 97.62 370 LEU A CA 1
ATOM 2929 C C . LEU A 1 370 ? 10.464 -6.515 -15.042 1.00 97.62 370 LEU A C 1
ATOM 2931 O O . LEU A 1 370 ? 10.260 -7.718 -14.935 1.00 97.62 370 LEU A O 1
ATOM 2935 N N . GLN A 1 371 ? 10.289 -5.862 -16.192 1.00 95.00 371 GLN A N 1
ATOM 2936 C CA . GLN A 1 371 ? 9.892 -6.525 -17.439 1.00 95.00 371 GLN A CA 1
ATOM 2937 C C . GLN A 1 371 ? 10.947 -7.518 -17.937 1.00 95.00 371 GLN A C 1
ATOM 2939 O O . GLN A 1 371 ? 10.582 -8.517 -18.546 1.00 95.00 371 GLN A O 1
ATOM 2944 N N . SER A 1 372 ? 12.233 -7.264 -17.675 1.00 96.56 372 SER A N 1
ATOM 2945 C CA . SER A 1 372 ? 13.316 -8.186 -18.033 1.00 96.56 372 SER A CA 1
ATOM 2946 C C . SER A 1 372 ? 13.472 -9.352 -17.053 1.00 96.56 372 SER A C 1
ATOM 2948 O O . SER A 1 372 ? 13.840 -10.447 -17.465 1.00 96.56 372 SER A O 1
ATOM 2950 N N . SER A 1 373 ? 13.184 -9.129 -15.766 1.00 96.69 373 SER A N 1
ATOM 2951 C CA . SER A 1 373 ? 13.401 -10.117 -14.701 1.00 96.69 373 SER A CA 1
ATOM 2952 C C . SER A 1 373 ? 12.184 -11.005 -14.427 1.00 96.69 373 SER A C 1
ATOM 2954 O O . SER A 1 373 ? 12.352 -12.128 -13.966 1.00 96.69 373 SER A O 1
ATOM 2956 N N . TYR A 1 374 ? 10.970 -10.511 -14.695 1.00 96.00 374 TYR A N 1
ATOM 2957 C CA . TYR A 1 374 ? 9.698 -11.155 -14.338 1.00 96.00 374 TYR A CA 1
ATOM 2958 C C . TYR A 1 374 ? 8.748 -11.194 -15.541 1.00 96.00 374 TYR A C 1
ATOM 2960 O O . TYR A 1 374 ? 7.666 -10.599 -15.542 1.00 96.00 374 TYR A O 1
ATOM 2968 N N . THR A 1 375 ? 9.186 -11.856 -16.611 1.00 94.44 375 THR A N 1
ATOM 2969 C CA . THR A 1 375 ? 8.496 -11.879 -17.910 1.00 94.44 375 THR A CA 1
ATOM 2970 C C . THR A 1 375 ? 7.151 -12.607 -17.860 1.00 94.44 375 THR A C 1
ATOM 2972 O O . THR A 1 375 ? 6.208 -12.190 -18.536 1.00 94.44 375 THR A O 1
ATOM 2975 N N . ASP A 1 376 ? 7.025 -13.629 -17.016 1.00 93.69 376 ASP A N 1
ATOM 2976 C CA . ASP A 1 376 ? 5.853 -14.496 -16.849 1.00 93.69 376 ASP A CA 1
ATOM 2977 C C . ASP A 1 376 ? 4.861 -14.013 -15.775 1.00 93.69 376 ASP A C 1
ATOM 2979 O O . ASP A 1 376 ? 3.853 -14.664 -15.523 1.00 93.69 376 ASP A O 1
ATOM 2983 N N . TYR A 1 377 ? 5.080 -12.839 -15.176 1.00 96.88 377 TYR A N 1
ATOM 2984 C CA . TYR A 1 377 ? 4.240 -12.342 -14.084 1.00 96.88 377 TYR A CA 1
ATOM 2985 C C . TYR A 1 377 ? 3.090 -11.487 -14.623 1.00 96.88 377 TYR A C 1
ATOM 2987 O O . TYR A 1 377 ? 3.232 -10.731 -15.600 1.00 96.88 377 TYR A O 1
ATOM 2995 N N . VAL A 1 378 ? 1.951 -11.549 -13.933 1.00 96.94 378 VAL A N 1
ATOM 2996 C CA . VAL A 1 378 ? 0.852 -10.598 -14.128 1.00 96.94 378 VAL A CA 1
ATOM 2997 C C . VAL A 1 378 ? 1.265 -9.243 -13.552 1.00 96.94 378 VAL A C 1
ATOM 2999 O O . VAL A 1 378 ? 1.644 -9.136 -12.384 1.00 96.94 378 VAL A O 1
ATOM 3002 N N . ARG A 1 379 ? 1.227 -8.186 -14.372 1.00 96.44 379 ARG A N 1
ATOM 3003 C CA . ARG A 1 379 ? 1.702 -6.857 -13.970 1.00 96.44 379 ARG A CA 1
ATOM 3004 C C . ARG A 1 379 ? 0.588 -6.072 -13.289 1.00 96.44 379 ARG A C 1
ATOM 3006 O O . ARG A 1 379 ? -0.352 -5.625 -13.942 1.00 96.44 379 ARG A O 1
ATOM 3013 N N . LEU A 1 380 ? 0.750 -5.834 -11.995 1.00 97.19 380 LEU A N 1
ATOM 3014 C CA . LEU A 1 380 ? -0.124 -4.966 -11.216 1.00 97.19 380 LEU A CA 1
ATOM 3015 C C . LEU A 1 380 ? 0.449 -3.540 -11.134 1.00 97.19 380 LEU A C 1
ATOM 3017 O O . LEU A 1 380 ? 1.616 -3.279 -11.454 1.00 97.19 380 LEU A O 1
ATOM 3021 N N . SER A 1 381 ? -0.380 -2.589 -10.713 1.00 95.56 381 SER A N 1
ATOM 3022 C CA . SER A 1 381 ? 0.003 -1.194 -10.513 1.00 95.56 381 SER A CA 1
ATOM 3023 C C . SER A 1 381 ? -0.827 -0.528 -9.422 1.00 95.56 381 SER A C 1
ATOM 3025 O O . SER A 1 381 ? -1.991 -0.853 -9.239 1.00 95.56 381 SER A O 1
ATOM 3027 N N . ILE A 1 382 ? -0.253 0.463 -8.744 1.00 94.62 382 ILE A N 1
ATOM 3028 C CA . ILE A 1 382 ? -0.984 1.378 -7.853 1.00 94.62 382 ILE A CA 1
ATOM 3029 C C . ILE A 1 382 ? -1.352 2.706 -8.523 1.00 94.62 382 ILE A C 1
ATOM 3031 O O . ILE A 1 382 ? -1.945 3.576 -7.891 1.00 94.62 382 ILE A O 1
ATOM 3035 N N . HIS A 1 383 ? -0.974 2.902 -9.787 1.00 92.31 383 HIS A N 1
ATOM 3036 C CA . HIS A 1 383 ? -1.303 4.112 -10.534 1.00 92.31 383 HIS A CA 1
ATOM 3037 C C . HIS A 1 383 ? -2.569 3.889 -11.344 1.00 92.31 383 HIS A C 1
ATOM 3039 O O . HIS A 1 383 ? -2.741 2.785 -11.855 1.00 92.31 383 HIS A O 1
ATOM 3045 N N . PRO A 1 384 ? -3.407 4.916 -11.545 1.00 89.94 384 PRO A N 1
ATOM 3046 C CA . PRO A 1 384 ? -4.481 4.832 -12.520 1.00 89.94 384 PRO A CA 1
ATOM 3047 C C . PRO A 1 384 ? -3.941 4.476 -13.916 1.00 89.94 384 PRO A C 1
ATOM 3049 O O . PRO A 1 384 ? -2.892 4.976 -14.325 1.00 89.94 384 PRO A O 1
ATOM 3052 N N . SER A 1 385 ? -4.654 3.606 -14.627 1.00 88.81 385 SER A N 1
ATOM 3053 C CA . SER A 1 385 ? -4.252 3.043 -15.922 1.00 88.81 385 SER A CA 1
ATOM 3054 C C . SER A 1 385 ? -5.473 2.844 -16.813 1.00 88.81 385 SER A C 1
ATOM 3056 O O . SER A 1 385 ? -6.589 2.639 -16.326 1.00 88.81 385 SER A O 1
ATOM 3058 N N . THR A 1 386 ? -5.226 2.846 -18.117 1.00 86.44 386 THR A N 1
ATOM 3059 C CA . THR A 1 386 ? -6.148 2.370 -19.156 1.00 86.44 386 THR A CA 1
ATOM 3060 C C . THR A 1 386 ? -6.407 0.863 -19.097 1.00 86.44 386 THR A C 1
ATOM 3062 O O . THR A 1 386 ? -7.351 0.382 -19.710 1.00 86.44 386 THR A O 1
ATOM 3065 N N . GLY A 1 387 ? -5.588 0.104 -18.364 1.00 85.69 387 GLY A N 1
ATOM 3066 C CA . GLY A 1 387 ? -5.710 -1.344 -18.230 1.00 85.69 387 GLY A CA 1
ATOM 3067 C C . GLY A 1 387 ? -5.044 -2.147 -19.341 1.00 85.69 387 GLY A C 1
ATOM 3068 O O . GLY A 1 387 ? -5.181 -3.364 -19.354 1.00 85.69 387 GLY A O 1
ATOM 3069 N N . THR A 1 388 ? -4.329 -1.505 -20.265 1.00 84.88 388 THR A N 1
ATOM 3070 C CA . THR A 1 388 ? -3.772 -2.153 -21.464 1.00 84.88 388 THR A CA 1
ATOM 3071 C C . THR A 1 388 ? -2.600 -3.079 -21.155 1.00 84.88 388 THR A C 1
ATOM 3073 O O . THR A 1 388 ? -2.614 -4.223 -21.577 1.00 84.88 388 THR A O 1
ATOM 3076 N N . VAL A 1 389 ? -1.600 -2.616 -20.400 1.00 86.75 389 VAL A N 1
ATOM 3077 C CA . VAL A 1 389 ? -0.344 -3.359 -20.136 1.00 86.75 389 VAL A CA 1
ATOM 3078 C C . VAL A 1 389 ? -0.129 -3.705 -18.662 1.00 86.75 389 VAL A C 1
ATOM 3080 O O . VAL A 1 389 ? 0.870 -4.325 -18.293 1.00 86.75 389 VAL A O 1
ATOM 3083 N N . LYS A 1 390 ? -1.044 -3.266 -17.796 1.00 90.56 390 LYS A N 1
ATOM 3084 C CA . LYS A 1 390 ? -1.022 -3.478 -16.347 1.00 90.56 390 LYS A CA 1
ATOM 3085 C C . LYS A 1 390 ? -2.431 -3.375 -15.774 1.00 90.56 390 LYS A C 1
ATOM 3087 O O . LYS A 1 390 ? -3.294 -2.725 -16.360 1.00 90.56 390 LYS A O 1
ATOM 3092 N N . LEU A 1 391 ? -2.640 -3.973 -14.609 1.00 92.94 391 LEU A N 1
ATOM 3093 C CA . LEU A 1 391 ? -3.880 -3.856 -13.849 1.00 92.94 391 LEU A CA 1
ATOM 3094 C C . LEU A 1 391 ? -3.685 -2.952 -12.638 1.00 92.94 391 LEU A C 1
ATOM 3096 O O . LEU A 1 391 ? -2.875 -3.241 -11.758 1.00 92.94 391 LEU A O 1
ATOM 3100 N N . SER A 1 392 ? -4.426 -1.851 -12.586 1.00 94.06 392 SER A N 1
ATOM 3101 C CA . SER A 1 392 ? -4.411 -0.950 -11.437 1.00 94.06 392 SER A CA 1
ATOM 3102 C C . SER A 1 392 ? -5.230 -1.530 -10.296 1.00 94.06 392 SER A C 1
ATOM 3104 O O . SER A 1 392 ? -6.414 -1.772 -10.483 1.00 94.06 392 SER A O 1
ATOM 3106 N N . ILE A 1 393 ? -4.628 -1.701 -9.122 1.00 94.38 393 ILE A N 1
ATOM 3107 C CA . ILE A 1 393 ? -5.256 -2.231 -7.912 1.00 94.38 393 ILE A CA 1
ATOM 3108 C C . ILE A 1 393 ? -5.321 -1.118 -6.856 1.00 94.38 393 ILE A C 1
ATOM 3110 O O . ILE A 1 393 ? -4.296 -0.768 -6.260 1.00 94.38 393 ILE A O 1
ATOM 3114 N N . PRO A 1 394 ? -6.510 -0.557 -6.582 1.00 93.75 394 PRO A N 1
ATOM 3115 C CA . PRO A 1 394 ? -6.751 0.226 -5.378 1.00 93.75 394 PRO A CA 1
ATOM 3116 C C . PRO A 1 394 ? -6.417 -0.588 -4.124 1.00 93.75 394 PRO A C 1
ATOM 3118 O O . PRO A 1 394 ? -7.030 -1.624 -3.848 1.00 93.75 394 PRO A O 1
ATOM 3121 N N . LEU A 1 395 ? -5.437 -0.112 -3.357 1.00 95.75 395 LEU A N 1
ATOM 3122 C CA . LEU A 1 395 ? -4.976 -0.793 -2.144 1.00 95.75 395 LEU A CA 1
ATOM 3123 C C . LEU A 1 395 ? -5.902 -0.580 -0.943 1.00 95.75 395 LEU A C 1
ATOM 3125 O O . LEU A 1 395 ? -5.970 -1.436 -0.069 1.00 95.75 395 LEU A O 1
ATOM 3129 N N . ILE A 1 396 ? -6.624 0.541 -0.914 1.00 94.31 396 ILE A N 1
ATOM 3130 C CA . ILE A 1 396 ? -7.598 0.872 0.128 1.00 94.31 396 ILE A CA 1
ATOM 3131 C C . ILE A 1 396 ? -8.951 1.053 -0.537 1.00 94.31 396 ILE A C 1
ATOM 3133 O O . ILE A 1 396 ? -9.086 1.881 -1.432 1.00 94.31 396 ILE A O 1
ATOM 3137 N N . ILE A 1 397 ? -9.960 0.314 -0.096 1.00 89.00 397 ILE A N 1
ATOM 3138 C CA . ILE A 1 397 ? -11.319 0.528 -0.587 1.00 89.00 397 ILE A CA 1
ATOM 3139 C C . ILE A 1 397 ? -11.935 1.690 0.183 1.00 89.00 397 ILE A C 1
ATOM 3141 O O . ILE A 1 397 ? -12.059 1.645 1.406 1.00 89.00 397 ILE A O 1
ATOM 3145 N N . THR A 1 398 ? -12.294 2.744 -0.546 1.00 84.31 398 THR A N 1
ATOM 3146 C CA . THR A 1 398 ? -13.015 3.900 -0.012 1.00 84.31 398 THR A CA 1
ATOM 3147 C C . THR A 1 398 ? -14.464 3.853 -0.485 1.00 84.31 398 THR A C 1
ATOM 3149 O O . THR A 1 398 ? -14.752 3.430 -1.603 1.00 84.31 398 THR A O 1
ATOM 3152 N N . GLY A 1 399 ? -15.397 4.343 0.334 1.00 73.31 399 GLY A N 1
ATOM 3153 C CA . GLY A 1 399 ? -16.821 4.398 -0.031 1.00 73.31 399 GLY A CA 1
ATOM 3154 C C . GLY A 1 399 ? -17.173 5.397 -1.147 1.00 73.31 399 GLY A C 1
ATOM 3155 O O . GLY A 1 399 ? -18.343 5.552 -1.471 1.00 73.31 399 GLY A O 1
ATOM 3156 N N . THR A 1 400 ? -16.193 6.109 -1.716 1.00 76.56 400 THR A N 1
ATOM 3157 C CA . THR A 1 400 ? -16.405 7.192 -2.695 1.00 76.56 400 THR A CA 1
ATOM 3158 C C . THR A 1 400 ? -16.345 6.735 -4.153 1.00 76.56 400 THR A C 1
ATOM 3160 O O . THR A 1 400 ? -16.722 7.500 -5.036 1.00 76.56 400 THR A O 1
ATOM 3163 N N . GLY A 1 401 ? -15.815 5.537 -4.425 1.00 75.44 401 GLY A N 1
ATOM 3164 C CA . GLY A 1 401 ? -15.551 5.046 -5.786 1.00 75.44 401 GLY A CA 1
ATOM 3165 C C . GLY A 1 401 ? -14.395 5.751 -6.514 1.00 75.44 401 GLY A C 1
ATOM 3166 O O . GLY A 1 401 ? -14.003 5.333 -7.604 1.00 75.44 401 GLY A O 1
ATOM 3167 N N . GLU A 1 402 ? -13.813 6.801 -5.930 1.00 81.56 402 GLU A N 1
ATOM 3168 C CA . GLU A 1 402 ? -12.621 7.458 -6.468 1.00 81.56 402 GLU A CA 1
ATOM 3169 C C . GLU A 1 402 ? -11.387 6.565 -6.324 1.00 81.56 402 GLU A C 1
ATOM 3171 O O . GLU A 1 402 ? -11.260 5.816 -5.357 1.00 81.56 402 GLU A O 1
ATOM 3176 N N . PHE A 1 403 ? -10.430 6.704 -7.247 1.00 85.56 403 PHE A N 1
ATOM 3177 C CA . PHE A 1 403 ? -9.149 6.019 -7.113 1.00 85.56 403 PHE A CA 1
ATOM 3178 C C . PHE A 1 403 ? -8.411 6.556 -5.869 1.00 85.56 403 PHE A C 1
ATOM 3180 O O . PHE A 1 403 ? -8.042 7.739 -5.839 1.00 85.56 403 PHE A O 1
ATOM 3187 N N . PRO A 1 404 ? -8.193 5.723 -4.840 1.00 88.38 404 PRO A N 1
ATOM 3188 C CA . PRO A 1 404 ? -7.738 6.169 -3.531 1.00 88.38 404 PRO A CA 1
ATOM 3189 C C . PRO A 1 404 ? -6.283 6.636 -3.570 1.00 88.38 404 PRO A C 1
ATOM 3191 O O . PRO A 1 404 ? -5.489 6.259 -4.437 1.00 88.38 404 PRO A O 1
ATOM 3194 N N . ARG A 1 405 ? -5.894 7.437 -2.573 1.00 92.81 405 ARG A N 1
ATOM 3195 C CA . ARG A 1 405 ? -4.470 7.709 -2.341 1.00 92.81 405 ARG A CA 1
ATOM 3196 C C . ARG A 1 405 ? -3.801 6.431 -1.854 1.00 92.81 405 ARG A C 1
ATOM 3198 O O . ARG A 1 405 ? -4.402 5.637 -1.139 1.00 92.81 405 ARG A O 1
ATOM 3205 N N . THR A 1 406 ? -2.533 6.252 -2.197 1.00 95.81 406 THR A N 1
ATOM 3206 C CA . THR A 1 406 ? -1.768 5.139 -1.640 1.00 95.81 406 THR A CA 1
ATOM 3207 C C . THR A 1 406 ? -1.501 5.360 -0.142 1.00 95.81 406 THR A C 1
ATOM 3209 O O . THR A 1 406 ? -1.422 6.518 0.306 1.00 95.81 406 THR A O 1
ATOM 3212 N N . PRO A 1 407 ? -1.327 4.277 0.639 1.00 97.31 407 PRO A N 1
ATOM 3213 C CA . PRO A 1 407 ? -1.086 4.358 2.082 1.00 97.31 407 PRO A CA 1
ATOM 3214 C C . PRO A 1 407 ? 0.080 5.268 2.475 1.00 97.31 407 PRO A C 1
ATOM 3216 O O . PRO A 1 407 ? -0.007 6.049 3.419 1.00 97.31 407 PRO A O 1
ATOM 3219 N N . TRP A 1 408 ? 1.148 5.268 1.684 1.00 97.38 408 TRP A N 1
ATOM 3220 C CA . TRP A 1 408 ? 2.339 6.066 1.959 1.00 97.38 408 TRP A CA 1
ATOM 3221 C C . TRP A 1 408 ? 2.214 7.559 1.631 1.00 97.38 408 TRP A C 1
ATOM 3223 O O . TRP A 1 408 ? 3.046 8.354 2.066 1.00 97.38 408 TRP A O 1
ATOM 3233 N N . HIS A 1 409 ? 1.174 7.981 0.908 1.00 96.44 409 HIS A N 1
ATOM 3234 C CA . HIS A 1 409 ? 0.884 9.398 0.652 1.00 96.44 409 HIS A CA 1
ATOM 3235 C C . HIS A 1 409 ? -0.310 9.917 1.469 1.00 96.44 409 HIS A C 1
ATOM 3237 O O . HIS A 1 409 ? -0.795 11.022 1.199 1.00 96.44 409 HIS A O 1
ATOM 3243 N N . SER A 1 410 ? -0.810 9.144 2.435 1.00 96.12 410 SER A N 1
ATOM 3244 C CA . SER A 1 410 ? -1.991 9.484 3.232 1.00 96.12 410 SER A CA 1
ATOM 3245 C C . SER A 1 410 ? -1.954 8.843 4.626 1.00 96.12 410 SER A C 1
ATOM 3247 O O . SER A 1 410 ? -0.960 8.247 5.025 1.00 96.12 410 SER A O 1
ATOM 3249 N N . SER A 1 411 ? -3.023 9.045 5.388 1.00 96.81 411 SER A N 1
ATOM 3250 C CA . SER A 1 411 ? -3.336 8.349 6.638 1.00 96.81 411 SER A CA 1
ATOM 3251 C C . SER A 1 411 ? -4.741 7.753 6.525 1.00 96.81 411 SER A C 1
ATOM 3253 O O . SER A 1 411 ? -5.542 8.230 5.714 1.00 96.81 411 SER A O 1
ATOM 3255 N N . ILE A 1 412 ? -5.069 6.764 7.355 1.00 97.44 412 ILE A N 1
ATOM 3256 C CA . ILE A 1 412 ? -6.424 6.199 7.413 1.00 97.44 412 ILE A CA 1
ATOM 3257 C C . ILE A 1 412 ? -7.286 6.962 8.416 1.00 97.44 412 ILE A C 1
ATOM 3259 O O . ILE A 1 412 ? -6.862 7.212 9.544 1.00 97.44 412 ILE A O 1
ATOM 3263 N N . ALA A 1 413 ? -8.503 7.303 7.995 1.00 97.00 413 ALA A N 1
ATOM 3264 C CA . ALA A 1 413 ? -9.590 7.736 8.861 1.00 97.00 413 ALA A CA 1
ATOM 3265 C C . ALA A 1 413 ? -10.707 6.679 8.877 1.00 97.00 413 ALA A C 1
ATOM 3267 O O . ALA A 1 413 ? -11.198 6.283 7.816 1.00 97.00 413 A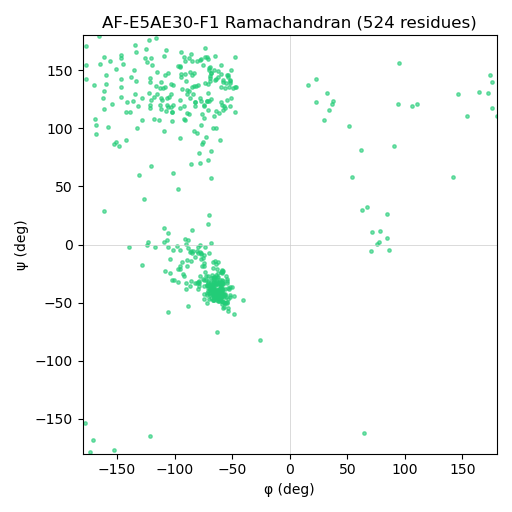LA A O 1
ATOM 3268 N N . LEU A 1 414 ? -11.087 6.230 10.074 1.00 97.50 414 LEU A N 1
ATOM 3269 C CA . LEU A 1 414 ? -12.173 5.286 10.333 1.00 97.50 414 LEU A CA 1
ATOM 3270 C C . LEU A 1 414 ? -13.416 6.042 10.814 1.00 97.50 414 LEU A C 1
ATOM 3272 O O . LEU A 1 414 ? -13.370 6.703 11.854 1.00 97.50 414 LEU A O 1
ATOM 3276 N N . SER A 1 415 ? -14.515 5.913 10.073 1.00 96.62 415 SER A N 1
ATOM 3277 C CA . SER A 1 415 ? -15.821 6.474 10.448 1.00 96.62 415 SER A CA 1
ATOM 3278 C C . SER A 1 415 ? -16.631 5.523 11.328 1.00 96.62 415 SER A C 1
ATOM 3280 O O . SER A 1 415 ? -16.412 4.311 11.287 1.00 96.62 415 SER A O 1
ATOM 3282 N N . VAL A 1 416 ? -17.627 6.042 12.055 1.00 96.69 416 VAL A N 1
ATOM 3283 C CA . VAL A 1 416 ? -18.560 5.228 12.872 1.00 96.69 416 VAL A CA 1
ATOM 3284 C C . VAL A 1 416 ? -19.313 4.172 12.064 1.00 96.69 416 VAL A C 1
ATOM 3286 O O . VAL A 1 416 ? -19.753 3.167 12.613 1.00 96.69 416 VAL A O 1
ATOM 3289 N N . THR A 1 417 ? -19.430 4.381 10.751 1.00 96.06 417 THR A N 1
ATOM 3290 C CA . THR A 1 417 ? -20.049 3.422 9.829 1.00 96.06 417 THR A CA 1
ATOM 3291 C C . THR A 1 417 ? -19.144 2.241 9.477 1.00 96.06 417 THR A C 1
ATOM 3293 O O . THR A 1 417 ? -19.591 1.314 8.812 1.00 96.06 417 THR A O 1
ATOM 3296 N N . GLY A 1 418 ? -17.875 2.263 9.895 1.00 95.69 418 GLY A N 1
ATOM 3297 C CA . GLY A 1 418 ? -16.865 1.260 9.554 1.00 95.69 418 GLY A CA 1
ATOM 3298 C C . GLY A 1 418 ? -16.130 1.524 8.241 1.00 95.69 418 GLY A C 1
ATOM 3299 O O . GLY A 1 418 ? -15.185 0.811 7.902 1.00 95.69 418 GLY A O 1
ATOM 3300 N N . VAL A 1 419 ? -16.533 2.554 7.489 1.00 95.25 419 VAL A N 1
ATOM 3301 C CA . VAL A 1 419 ? -15.874 2.933 6.234 1.00 95.25 419 VAL A CA 1
ATOM 3302 C C . VAL A 1 419 ? -14.501 3.538 6.525 1.00 95.25 419 VAL A C 1
ATOM 3304 O O . VAL A 1 419 ? -14.385 4.473 7.328 1.00 95.25 419 VAL A O 1
ATOM 3307 N N . TYR A 1 420 ? -13.485 3.043 5.813 1.00 95.94 420 TYR A N 1
ATOM 3308 C CA . TYR A 1 420 ? -12.157 3.646 5.748 1.00 95.94 420 TYR A CA 1
ATOM 3309 C C . TYR A 1 420 ? -12.097 4.742 4.682 1.00 95.94 420 TYR A C 1
ATOM 3311 O O . TYR A 1 420 ? -12.688 4.648 3.604 1.00 95.94 420 TYR A O 1
ATOM 3319 N N . SER A 1 421 ? -11.311 5.776 4.960 1.00 95.12 421 SER A N 1
ATOM 3320 C CA . SER A 1 421 ? -11.006 6.835 4.003 1.00 95.12 421 SER A CA 1
ATOM 3321 C C . SER A 1 421 ? -9.532 7.226 4.064 1.00 95.12 421 SER A C 1
ATOM 3323 O O . SER A 1 421 ? -8.911 7.232 5.126 1.00 95.12 421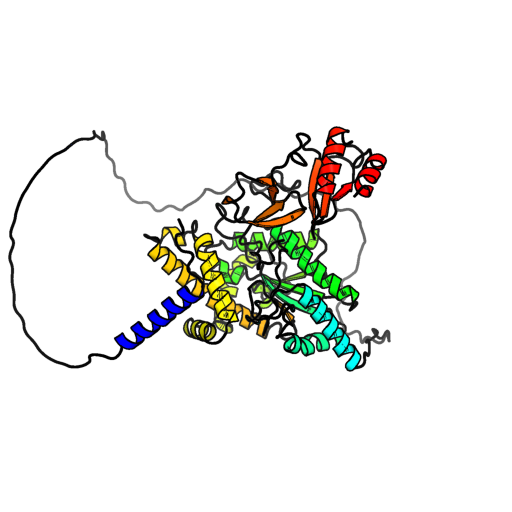 SER A O 1
ATOM 3325 N N . THR A 1 422 ? -8.954 7.547 2.903 1.00 95.75 422 THR A N 1
ATOM 3326 C CA . THR A 1 422 ? -7.569 8.021 2.804 1.00 95.75 422 THR A CA 1
ATOM 3327 C C . THR A 1 422 ? -7.539 9.538 2.934 1.00 95.75 422 THR A C 1
ATOM 3329 O O . THR A 1 422 ? -8.019 10.254 2.050 1.00 95.75 422 THR A O 1
ATOM 3332 N N . VAL A 1 423 ? -6.958 10.045 4.016 1.00 95.56 423 VAL A N 1
ATOM 3333 C CA . VAL A 1 423 ? -6.947 11.473 4.353 1.00 95.56 423 VAL A CA 1
ATOM 3334 C C . VAL A 1 423 ? -5.524 12.012 4.456 1.00 95.56 423 VAL A C 1
ATOM 3336 O O . VAL A 1 423 ? -4.559 11.273 4.624 1.00 95.56 423 VAL A O 1
ATOM 3339 N N . HIS A 1 424 ? -5.372 13.329 4.358 1.00 96.69 424 HIS A N 1
ATOM 3340 C CA . HIS A 1 424 ? -4.162 13.988 4.841 1.00 96.69 424 HIS A CA 1
ATOM 3341 C C . HIS A 1 424 ? -4.352 14.313 6.322 1.00 96.69 424 HIS A C 1
ATOM 3343 O O . HIS A 1 424 ? -5.382 14.891 6.675 1.00 96.69 424 HIS A O 1
ATOM 3349 N N . ARG A 1 425 ? -3.361 13.991 7.162 1.00 95.69 425 ARG A N 1
ATOM 3350 C CA . ARG A 1 425 ? -3.366 14.232 8.615 1.00 95.69 425 ARG A CA 1
ATOM 3351 C C . ARG A 1 425 ? -3.964 15.583 9.014 1.00 95.69 425 ARG A C 1
ATOM 3353 O O . ARG A 1 425 ? -4.819 15.629 9.891 1.00 95.69 425 ARG A O 1
ATOM 3360 N N . LYS A 1 426 ? -3.561 16.679 8.366 1.00 95.75 426 LYS A N 1
ATOM 3361 C CA . LYS A 1 426 ? -4.040 18.031 8.712 1.00 95.75 426 LYS A CA 1
ATOM 3362 C C . LYS A 1 426 ? -5.556 18.222 8.599 1.00 95.75 426 LYS A C 1
ATOM 3364 O O . LYS A 1 426 ? -6.096 19.104 9.247 1.00 95.75 426 LYS A O 1
ATOM 3369 N N . ASN A 1 427 ? -6.241 17.413 7.789 1.00 96.69 427 ASN A N 1
ATOM 3370 C CA . ASN A 1 427 ? -7.677 17.558 7.545 1.00 96.69 427 ASN A CA 1
ATOM 3371 C C . ASN A 1 427 ? -8.537 16.911 8.642 1.00 96.69 427 ASN A C 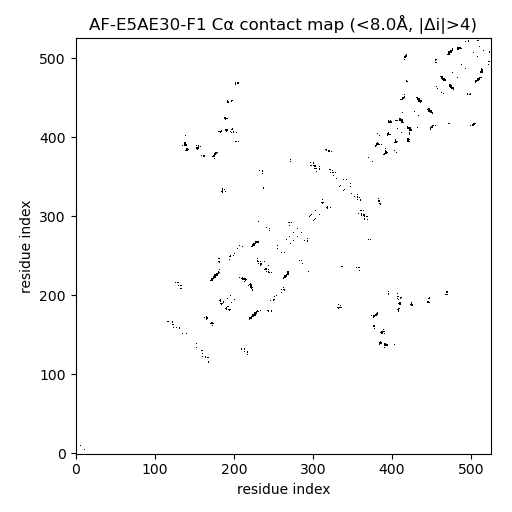1
ATOM 3373 O O . ASN A 1 427 ? -9.749 17.097 8.640 1.00 96.69 427 ASN A O 1
ATOM 3377 N N . VAL A 1 428 ? -7.938 16.124 9.542 1.00 96.62 428 VAL A N 1
ATOM 3378 C CA . VAL A 1 428 ? -8.674 15.314 10.529 1.00 96.62 428 VAL A CA 1
ATOM 3379 C C . VAL A 1 428 ? -8.287 15.604 11.979 1.00 96.62 428 VAL A C 1
ATOM 3381 O O . VAL A 1 428 ? -8.852 15.007 12.887 1.00 96.62 428 VAL A O 1
ATOM 3384 N N . GLN A 1 429 ? -7.380 16.556 12.220 1.00 91.31 429 GLN A N 1
ATOM 3385 C CA . GLN A 1 429 ? -6.887 16.885 13.567 1.00 91.31 429 GLN A CA 1
ATOM 3386 C C . GLN A 1 429 ? -8.000 17.338 14.529 1.00 91.31 429 GLN A C 1
ATOM 3388 O O . GLN A 1 429 ? -7.941 17.050 15.722 1.00 91.31 429 GLN A O 1
ATOM 3393 N N . GLU A 1 430 ? -9.020 18.035 14.024 1.00 94.31 430 GLU A N 1
ATOM 3394 C CA . GLU A 1 430 ? -10.121 18.551 14.847 1.00 94.31 430 GLU A CA 1
ATOM 3395 C C . GLU A 1 430 ? -11.287 17.563 14.966 1.00 94.31 430 GLU A C 1
ATOM 3397 O O . GLU A 1 430 ? -11.935 17.489 16.011 1.00 94.31 430 GLU A O 1
ATOM 3402 N N . THR A 1 431 ? -11.540 16.777 13.919 1.00 96.69 431 THR A N 1
ATOM 3403 C CA . THR A 1 431 ? -12.730 15.921 13.791 1.00 96.69 431 THR A CA 1
ATOM 3404 C C . THR A 1 431 ? -12.502 14.481 14.246 1.00 96.69 431 THR A C 1
ATOM 3406 O O . THR A 1 431 ? -13.467 13.775 14.524 1.00 96.69 431 THR A O 1
ATOM 3409 N N . HIS A 1 432 ? -11.246 14.042 14.347 1.00 97.88 432 HIS A N 1
ATOM 3410 C CA . HIS A 1 432 ? -10.888 12.668 14.690 1.00 97.88 432 HIS A CA 1
ATOM 3411 C C . HIS A 1 432 ? -9.971 12.611 15.916 1.00 97.88 432 HIS A C 1
ATOM 3413 O O . HIS A 1 432 ? -9.268 13.564 16.253 1.00 97.88 432 HIS A O 1
ATOM 3419 N N . THR A 1 433 ? -9.982 11.464 16.581 1.00 96.31 433 THR A N 1
ATOM 3420 C CA . THR A 1 433 ? -9.060 11.082 17.646 1.00 96.31 433 THR A CA 1
ATOM 3421 C C . THR A 1 433 ? -7.893 10.302 17.043 1.00 96.31 433 THR A C 1
ATOM 3423 O O . THR A 1 433 ? -8.090 9.409 16.218 1.00 96.31 433 THR A O 1
ATOM 3426 N N . SER A 1 434 ? -6.667 10.641 17.444 1.00 95.25 434 SER A N 1
ATOM 3427 C CA . SER A 1 434 ? -5.467 9.881 17.083 1.00 95.25 434 SER A CA 1
ATOM 3428 C C . SER A 1 434 ? -5.446 8.554 17.831 1.00 95.25 434 SER A C 1
ATOM 3430 O O . SER A 1 434 ? -5.466 8.543 19.062 1.00 95.25 434 SER A O 1
ATOM 3432 N N . MET A 1 435 ? -5.370 7.453 17.095 1.00 95.06 435 MET A N 1
ATOM 3433 C CA . MET A 1 435 ? -5.297 6.108 17.655 1.00 95.06 435 MET A CA 1
ATOM 3434 C C . MET A 1 435 ? -3.862 5.604 17.566 1.00 95.06 435 MET A C 1
ATOM 3436 O O . MET A 1 435 ? -3.212 5.810 16.546 1.00 95.06 435 MET A O 1
ATOM 3440 N N . PHE A 1 436 ? -3.366 4.954 18.615 1.00 93.06 436 PHE A N 1
ATOM 3441 C CA . PHE A 1 436 ? -1.997 4.436 18.708 1.00 93.06 436 PHE A CA 1
ATOM 3442 C C . PHE A 1 436 ? -2.036 2.920 18.895 1.00 93.06 436 PHE A C 1
ATOM 3444 O O . PHE A 1 436 ? -3.036 2.391 19.391 1.00 93.06 436 PHE A O 1
ATOM 3451 N N . ARG A 1 437 ? -0.968 2.222 18.493 1.00 87.25 437 ARG A N 1
ATOM 3452 C CA . ARG A 1 437 ? -0.886 0.776 18.712 1.00 87.25 437 ARG A CA 1
ATOM 3453 C C . ARG A 1 437 ? -0.720 0.479 20.204 1.00 87.25 437 ARG A C 1
ATOM 3455 O O . ARG A 1 437 ? -0.074 1.233 20.924 1.00 87.25 437 ARG A O 1
ATOM 3462 N N . GLU A 1 438 ? -1.309 -0.618 20.670 1.00 83.50 438 GLU A N 1
ATOM 3463 C CA . GLU A 1 438 ? -1.209 -1.032 22.079 1.00 83.50 438 GLU A CA 1
ATOM 3464 C C . GLU A 1 438 ? 0.172 -1.581 22.453 1.00 83.50 438 GLU A C 1
ATOM 3466 O O . GLU A 1 438 ? 0.553 -1.526 23.617 1.00 83.50 438 GLU A O 1
ATOM 3471 N N . ASP A 1 439 ? 0.898 -2.137 21.484 1.00 76.38 439 ASP A N 1
ATOM 3472 C CA . ASP A 1 439 ? 2.235 -2.713 21.653 1.00 76.38 439 ASP A CA 1
ATOM 3473 C C . ASP A 1 439 ? 3.357 -1.665 21.575 1.00 76.38 439 ASP A C 1
ATOM 3475 O O . ASP A 1 439 ? 4.512 -1.982 21.851 1.00 76.38 439 ASP A O 1
ATOM 3479 N N . ASP A 1 440 ? 3.018 -0.416 21.252 1.00 71.75 440 ASP A N 1
ATOM 3480 C CA . ASP A 1 440 ? 3.972 0.653 20.970 1.00 71.75 440 ASP A CA 1
ATOM 3481 C C . ASP A 1 440 ? 3.785 1.834 21.935 1.00 71.75 440 ASP A C 1
ATOM 3483 O O . ASP A 1 440 ? 3.339 2.924 21.569 1.00 71.75 440 ASP A O 1
ATOM 3487 N N . ASN A 1 441 ? 4.103 1.589 23.212 1.00 56.56 441 ASN A N 1
ATOM 3488 C CA . ASN A 1 441 ? 3.938 2.561 24.302 1.00 56.56 441 ASN A CA 1
ATOM 3489 C C . ASN A 1 441 ? 4.814 3.822 24.154 1.00 56.56 441 ASN A C 1
ATOM 3491 O O . ASN A 1 441 ? 4.523 4.825 24.806 1.00 56.56 441 ASN A O 1
ATOM 3495 N N . ASP A 1 442 ? 5.845 3.785 23.304 1.00 59.50 442 ASP A N 1
ATOM 3496 C CA . ASP A 1 442 ? 6.775 4.898 23.065 1.00 59.50 442 ASP A CA 1
ATOM 3497 C C . ASP A 1 442 ? 6.540 5.610 21.718 1.00 59.50 442 ASP A C 1
ATOM 3499 O O . ASP A 1 442 ? 7.204 6.611 21.416 1.00 59.50 442 ASP A O 1
ATOM 3503 N N . SER A 1 443 ? 5.588 5.156 20.892 1.00 70.56 443 SER A N 1
ATOM 3504 C CA . SER A 1 443 ? 5.341 5.810 19.608 1.00 70.56 443 SER A CA 1
ATOM 3505 C C . SER A 1 443 ? 4.609 7.135 19.756 1.00 70.56 443 SER A C 1
ATOM 3507 O O . SER A 1 443 ? 3.461 7.241 20.183 1.00 70.56 443 SER A O 1
ATOM 3509 N N . SER A 1 444 ? 5.284 8.179 19.282 1.00 76.75 444 SER A N 1
ATOM 3510 C CA . SER A 1 444 ? 4.720 9.518 19.109 1.00 76.75 444 SER A CA 1
ATOM 3511 C C . SER A 1 444 ? 3.830 9.650 17.863 1.00 76.75 444 SER A C 1
ATOM 3513 O O . SER A 1 444 ? 3.202 10.695 17.660 1.00 76.75 444 SER A O 1
ATOM 3515 N N . SER A 1 445 ? 3.765 8.620 17.011 1.00 87.44 445 SER A N 1
ATOM 3516 C CA . SER A 1 445 ? 3.050 8.655 15.732 1.00 87.44 445 SER A CA 1
ATOM 3517 C C . SER A 1 445 ? 1.748 7.844 15.802 1.00 87.44 445 SER A C 1
ATOM 3519 O O . SER A 1 445 ? 1.788 6.664 16.144 1.00 87.44 445 SER A O 1
ATOM 3521 N N . PRO A 1 446 ? 0.586 8.434 15.457 1.00 93.44 446 PRO A N 1
ATOM 3522 C CA . PRO A 1 446 ? -0.675 7.700 15.395 1.00 93.44 446 PRO A CA 1
ATOM 3523 C C . PRO A 1 446 ? -0.610 6.540 14.393 1.00 93.44 446 PRO A C 1
ATOM 3525 O O . PRO A 1 446 ? 0.003 6.659 13.341 1.00 93.44 446 PRO A O 1
ATOM 3528 N N . HIS A 1 447 ? -1.302 5.445 14.676 1.00 95.19 447 HIS A N 1
ATOM 3529 C CA . HIS A 1 447 ? -1.516 4.329 13.753 1.00 95.19 447 HIS A CA 1
ATOM 3530 C C . HIS A 1 447 ? -2.643 4.613 12.748 1.00 95.19 447 HIS A C 1
ATOM 3532 O O . HIS A 1 447 ? -2.578 4.194 11.598 1.00 95.19 447 HIS A O 1
ATOM 3538 N N . TYR A 1 448 ? -3.671 5.355 13.163 1.00 97.25 448 TYR A N 1
ATOM 3539 C CA . TYR A 1 448 ? -4.744 5.866 12.305 1.00 97.25 448 TYR A CA 1
ATOM 3540 C C . TYR A 1 448 ? -5.543 6.954 13.038 1.00 97.25 448 TYR A C 1
ATOM 3542 O O . TYR A 1 448 ? -5.264 7.287 14.193 1.00 97.25 448 TYR A O 1
ATOM 3550 N N . PHE A 1 449 ? -6.547 7.517 12.369 1.00 97.81 449 PHE A N 1
ATOM 3551 C CA . PHE A 1 449 ? -7.486 8.483 12.933 1.00 97.81 449 PHE A CA 1
ATOM 3552 C C . PHE A 1 449 ? -8.885 7.874 13.026 1.00 97.81 449 PHE A C 1
ATOM 3554 O O . PHE A 1 449 ? -9.367 7.271 12.071 1.00 97.81 449 PHE A O 1
ATOM 3561 N N . ARG A 1 450 ? -9.565 8.047 14.156 1.00 97.44 450 ARG A N 1
ATOM 3562 C CA . ARG A 1 450 ? -10.931 7.553 14.375 1.00 97.44 450 ARG A CA 1
ATOM 3563 C C . ARG A 1 450 ? -11.888 8.719 14.562 1.00 97.44 450 ARG A C 1
ATOM 3565 O O . ARG A 1 450 ? -11.597 9.607 15.355 1.00 97.44 450 ARG A O 1
ATOM 3572 N N . GLU A 1 451 ? -13.001 8.738 13.840 1.00 97.75 451 GLU A N 1
ATOM 3573 C CA . GLU A 1 451 ? -14.021 9.787 13.953 1.00 97.75 451 GLU A CA 1
ATOM 3574 C C . GLU A 1 451 ? -14.460 9.962 15.415 1.00 97.75 451 GLU A C 1
ATOM 3576 O O . GLU A 1 451 ? -14.677 8.978 16.123 1.00 97.75 451 GLU A O 1
ATOM 3581 N N . LYS A 1 452 ? -14.573 11.207 15.889 1.00 97.69 452 LYS A N 1
ATOM 3582 C CA . LYS A 1 452 ? -15.055 11.476 17.251 1.00 97.69 452 LYS A CA 1
ATOM 3583 C C . LYS A 1 452 ? -16.535 11.121 17.360 1.00 97.69 452 LYS A C 1
ATOM 3585 O O . LYS A 1 452 ? -17.351 11.626 16.595 1.00 97.69 452 LYS A O 1
ATOM 3590 N N . SER A 1 453 ? -16.886 10.276 18.322 1.00 97.44 453 SER A N 1
ATOM 3591 C CA . SER A 1 453 ? -18.262 9.843 18.551 1.00 97.44 453 SER A CA 1
ATOM 3592 C C . SER A 1 453 ? -18.466 9.306 19.960 1.00 97.44 453 SER A C 1
ATOM 3594 O O . SER A 1 453 ? -17.699 8.481 20.458 1.00 97.44 453 SER A O 1
ATOM 3596 N N . THR A 1 454 ? -19.590 9.683 20.569 1.00 96.25 454 THR A N 1
ATOM 3597 C CA . THR A 1 454 ? -20.019 9.181 21.884 1.00 96.25 454 THR A CA 1
ATOM 3598 C C . THR A 1 454 ? -20.272 7.669 21.899 1.00 96.25 454 THR A C 1
ATOM 3600 O O . THR A 1 454 ? -20.330 7.073 22.976 1.00 96.25 454 THR A O 1
ATOM 3603 N N . LEU A 1 455 ? -20.391 7.036 20.726 1.00 95.56 455 LEU A N 1
ATOM 3604 C CA . LEU A 1 455 ? -20.590 5.594 20.585 1.00 95.56 455 LEU A CA 1
ATOM 3605 C C . LEU A 1 455 ? -19.346 4.773 20.955 1.00 95.56 455 LEU A C 1
ATOM 3607 O O . LEU A 1 455 ? -19.508 3.651 21.425 1.00 95.56 455 LEU A O 1
ATOM 3611 N N . TRP A 1 456 ? -18.134 5.325 20.820 1.00 95.31 456 TRP A N 1
ATOM 3612 C CA . TRP A 1 456 ? -16.874 4.617 21.117 1.00 95.31 456 TRP A CA 1
ATOM 3613 C C . TRP A 1 456 ? -15.795 5.456 21.825 1.00 95.31 456 TRP A C 1
ATOM 3615 O O . TRP A 1 456 ? -14.726 4.939 22.157 1.00 95.31 456 TRP A O 1
ATOM 3625 N N . ASP A 1 457 ? -16.039 6.747 22.071 1.00 94.31 457 ASP A N 1
ATOM 3626 C CA . ASP A 1 457 ? -15.166 7.611 22.876 1.00 94.31 457 ASP A CA 1
ATOM 3627 C C . ASP A 1 457 ? -15.540 7.454 24.352 1.00 94.31 457 ASP A C 1
ATOM 3629 O O . ASP A 1 457 ? -16.161 8.317 24.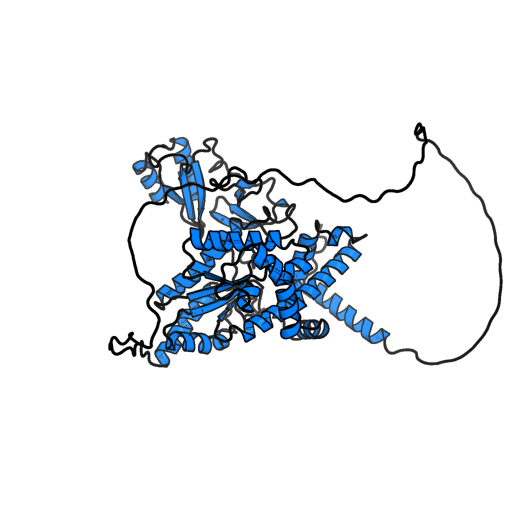971 1.00 94.31 457 ASP A O 1
ATOM 3633 N N . TRP A 1 458 ? -15.240 6.274 24.893 1.00 94.31 458 TRP A N 1
ATOM 3634 C CA . TRP A 1 458 ? -15.556 5.916 26.272 1.00 94.31 458 TRP A CA 1
ATOM 3635 C C . TRP A 1 458 ? -14.442 6.368 27.224 1.00 94.31 458 TRP A C 1
ATOM 3637 O O . TRP A 1 458 ? -13.266 6.365 26.866 1.00 94.31 458 TRP A O 1
ATOM 3647 N N . GLU A 1 459 ? -14.805 6.712 28.464 1.00 92.44 459 GLU A N 1
ATOM 3648 C CA . GLU A 1 459 ? -13.829 6.993 29.534 1.00 92.44 459 GLU A CA 1
ATOM 3649 C C . GLU A 1 459 ? -13.029 5.741 29.926 1.00 92.44 459 GLU A C 1
ATOM 3651 O O . GLU A 1 459 ? -11.876 5.823 30.350 1.00 92.44 459 GLU A O 1
ATOM 3656 N N . ASP A 1 460 ? -13.649 4.575 29.750 1.00 93.12 460 ASP A N 1
ATOM 3657 C CA . ASP A 1 460 ? -13.070 3.267 30.006 1.00 93.12 460 ASP A CA 1
ATOM 3658 C C . ASP A 1 460 ? -12.034 2.895 28.932 1.00 93.12 460 ASP A C 1
ATOM 3660 O O . ASP A 1 460 ? -12.355 2.324 27.888 1.00 93.12 460 ASP A O 1
ATOM 3664 N N . LYS A 1 461 ? -10.766 3.219 29.206 1.00 90.44 461 LYS A N 1
ATOM 3665 C CA . LYS A 1 461 ? -9.621 2.978 28.307 1.00 90.44 461 LYS A CA 1
ATOM 3666 C C . LYS A 1 461 ? -9.240 1.508 28.154 1.00 90.44 461 LYS A C 1
ATOM 3668 O O . LYS A 1 461 ? -8.360 1.189 27.351 1.00 90.44 461 LYS A O 1
ATOM 3673 N N . ASP A 1 462 ? -9.852 0.627 28.929 1.00 93.94 462 ASP A N 1
ATOM 3674 C CA . ASP A 1 462 ? -9.602 -0.806 28.877 1.00 93.94 462 ASP A CA 1
ATOM 3675 C C . ASP A 1 462 ? -10.465 -1.499 27.819 1.00 93.94 462 ASP A C 1
ATOM 3677 O O . ASP A 1 462 ? -10.293 -2.693 27.590 1.00 93.94 462 ASP A O 1
ATOM 3681 N N . VAL A 1 463 ? -11.401 -0.781 27.189 1.00 94.94 463 VAL A N 1
ATOM 3682 C CA . VAL A 1 463 ? -12.136 -1.252 26.013 1.00 94.94 463 VAL A CA 1
ATOM 3683 C C . VAL A 1 463 ? -11.453 -0.729 24.758 1.00 94.94 463 VAL A C 1
ATOM 3685 O O . VAL A 1 463 ? -11.273 0.476 24.580 1.00 94.94 463 VAL A O 1
ATOM 3688 N N . VAL A 1 464 ? -11.086 -1.645 23.872 1.00 95.31 464 VAL A N 1
ATOM 3689 C CA . VAL A 1 464 ? -10.416 -1.347 22.611 1.00 95.31 464 VAL A CA 1
ATOM 3690 C C . VAL A 1 464 ? -11.368 -1.619 21.457 1.00 95.31 464 VAL A C 1
ATOM 3692 O O . VAL A 1 464 ? -12.030 -2.651 21.411 1.00 95.31 464 VAL A O 1
ATOM 3695 N N . PHE A 1 465 ? -11.399 -0.679 20.515 1.00 95.94 465 PHE A N 1
ATOM 3696 C CA . PHE A 1 465 ? -12.109 -0.783 19.245 1.00 95.94 465 PHE A CA 1
ATOM 3697 C C . PHE A 1 465 ? -11.057 -0.918 18.147 1.00 95.94 465 PHE A C 1
ATOM 3699 O O . PHE A 1 465 ? -10.441 0.073 17.748 1.00 95.94 465 PHE A O 1
ATOM 3706 N N . GLN A 1 466 ? -10.792 -2.148 17.723 1.00 95.38 466 GLN A N 1
ATOM 3707 C CA . GLN A 1 466 ? -9.707 -2.469 16.810 1.00 95.38 466 GLN A CA 1
ATOM 3708 C C . GLN A 1 466 ? -10.242 -2.702 15.389 1.00 95.38 466 GLN A C 1
ATOM 3710 O O . GLN A 1 466 ? -10.944 -3.692 15.167 1.00 95.38 466 GLN A O 1
ATOM 3715 N N . PRO A 1 467 ? -9.902 -1.839 14.415 1.00 96.12 467 PRO A N 1
ATOM 3716 C CA . PRO A 1 467 ? -10.218 -2.097 13.017 1.00 96.12 467 PRO A CA 1
ATOM 3717 C C . PRO A 1 467 ? -9.460 -3.319 12.497 1.00 96.12 467 PRO A C 1
ATOM 3719 O O . PRO A 1 467 ? -8.285 -3.512 12.804 1.00 96.12 467 PRO A O 1
ATOM 3722 N N . HIS A 1 468 ? -10.136 -4.109 11.674 1.00 94.38 468 HIS A N 1
ATOM 3723 C CA . HIS A 1 468 ? -9.597 -5.238 10.929 1.00 94.38 468 HIS A CA 1
ATOM 3724 C C . HIS A 1 468 ? -10.095 -5.204 9.479 1.00 94.38 468 HIS A C 1
ATOM 3726 O O . HIS A 1 468 ? -11.182 -4.709 9.169 1.00 94.38 468 HIS A O 1
ATOM 3732 N N . PHE A 1 469 ? -9.283 -5.735 8.566 1.00 94.69 469 PHE A N 1
ATOM 3733 C CA . PHE A 1 469 ? -9.671 -5.927 7.169 1.00 94.69 469 PHE A CA 1
ATOM 3734 C C . PHE A 1 469 ? -10.754 -7.031 7.048 1.00 94.69 469 PHE A C 1
ATOM 3736 O O . PHE A 1 469 ? -10.665 -8.019 7.776 1.00 94.69 469 PHE A O 1
ATOM 3743 N N . PRO A 1 470 ? -11.749 -6.918 6.137 1.00 89.50 470 PRO A N 1
ATOM 3744 C CA . PRO A 1 470 ? -11.953 -5.817 5.196 1.00 89.50 470 PRO A CA 1
ATOM 3745 C C . PRO A 1 470 ? -12.597 -4.572 5.800 1.00 89.50 470 PRO A C 1
ATOM 3747 O O . PRO A 1 470 ? -12.227 -3.493 5.371 1.00 89.50 470 PRO A O 1
ATOM 3750 N N . ASN A 1 471 ? -13.466 -4.684 6.805 1.00 95.12 471 ASN A N 1
ATOM 3751 C CA . ASN A 1 471 ? -14.090 -3.559 7.521 1.00 95.12 471 ASN A CA 1
ATOM 3752 C C . ASN A 1 471 ? -14.647 -4.032 8.879 1.00 95.12 471 ASN A C 1
ATOM 3754 O O . ASN A 1 471 ? -15.657 -3.526 9.353 1.00 95.12 471 ASN A O 1
ATOM 3758 N N . THR A 1 472 ? -14.044 -5.057 9.479 1.00 96.12 472 THR A N 1
ATOM 3759 C CA . THR A 1 472 ? -14.506 -5.624 10.749 1.00 96.12 472 THR A CA 1
ATOM 3760 C C . THR A 1 472 ? -14.035 -4.750 11.903 1.00 96.12 472 THR A C 1
ATOM 3762 O O . THR A 1 472 ? -12.874 -4.345 11.932 1.00 96.12 472 THR A O 1
ATOM 3765 N N . LEU A 1 473 ? -14.898 -4.493 12.881 1.00 97.12 473 LEU A N 1
ATOM 3766 C CA . LEU A 1 473 ? -14.506 -3.842 14.128 1.00 97.12 473 LEU A CA 1
ATOM 3767 C C . LEU A 1 473 ? -14.504 -4.862 15.261 1.00 97.12 473 LEU A C 1
ATOM 3769 O O . LEU A 1 473 ? -15.556 -5.375 15.630 1.00 97.12 473 LEU A O 1
ATOM 3773 N N . ILE A 1 474 ? -13.336 -5.136 15.834 1.00 96.00 474 ILE A N 1
ATOM 3774 C CA . ILE A 1 474 ? -13.219 -6.010 17.002 1.00 96.00 474 ILE A CA 1
ATOM 3775 C C . ILE A 1 474 ? -13.287 -5.151 18.261 1.00 96.00 474 ILE A C 1
ATOM 3777 O O . ILE A 1 474 ? -12.452 -4.270 18.472 1.00 96.00 474 ILE A O 1
ATOM 3781 N N . VAL A 1 475 ? -14.284 -5.406 19.100 1.00 95.81 475 VAL A N 1
ATOM 3782 C CA . VAL A 1 475 ? -14.442 -4.791 20.416 1.00 95.81 475 VAL A CA 1
ATOM 3783 C C . VAL A 1 475 ? -14.002 -5.804 21.458 1.00 95.81 475 VAL A C 1
ATOM 3785 O O . VAL A 1 475 ? -14.635 -6.845 21.629 1.00 95.81 475 VAL A O 1
ATOM 3788 N N . ARG A 1 476 ? -12.912 -5.495 22.156 1.00 95.25 476 ARG A N 1
ATOM 3789 C CA . ARG A 1 476 ? -12.289 -6.402 23.127 1.00 95.25 476 ARG A CA 1
ATOM 3790 C C . ARG A 1 476 ? -11.661 -5.644 24.292 1.00 95.25 476 ARG A C 1
ATOM 3792 O O . ARG A 1 476 ? -11.420 -4.438 24.174 1.00 95.25 476 ARG A O 1
ATOM 3799 N N . PRO A 1 477 ? -11.351 -6.310 25.415 1.00 95.44 477 PRO A N 1
ATOM 3800 C CA . PRO A 1 477 ? -10.471 -5.736 26.418 1.00 95.44 477 PRO A CA 1
ATOM 3801 C C . PRO A 1 477 ? -9.080 -5.414 25.847 1.00 95.44 477 PRO A C 1
ATOM 3803 O O . PRO A 1 477 ? -8.613 -6.032 24.882 1.00 95.44 477 PRO A O 1
ATOM 3806 N N . ARG A 1 478 ? -8.400 -4.452 26.472 1.00 93.62 478 ARG A N 1
ATOM 3807 C CA . ARG A 1 478 ? -6.979 -4.157 26.251 1.00 93.62 478 ARG A CA 1
ATOM 3808 C C . ARG A 1 478 ? -6.135 -5.417 26.442 1.00 93.62 478 ARG A C 1
ATOM 3810 O O . ARG A 1 478 ? -6.417 -6.211 27.336 1.00 93.62 478 ARG A O 1
ATOM 3817 N N . SER A 1 479 ? -5.072 -5.571 25.655 1.00 91.56 479 SER A N 1
ATOM 3818 C CA . SER A 1 479 ? -4.222 -6.779 25.660 1.00 91.56 479 SER A CA 1
ATOM 3819 C C . SER A 1 479 ? -3.586 -7.102 27.021 1.00 91.56 479 SER A C 1
ATOM 3821 O O . SER A 1 479 ? -3.281 -8.255 27.313 1.00 91.56 479 SER A O 1
ATOM 3823 N N . THR A 1 480 ? -3.415 -6.096 27.883 1.00 91.75 480 THR A N 1
ATOM 3824 C CA . THR A 1 480 ? -2.895 -6.240 29.250 1.00 91.75 480 THR A CA 1
ATOM 3825 C C . THR A 1 480 ? -3.899 -6.844 30.234 1.00 91.75 480 THR A C 1
ATOM 3827 O O . THR A 1 480 ? -3.537 -7.121 31.377 1.00 91.75 480 THR A O 1
ATOM 3830 N N . ILE A 1 481 ? -5.161 -7.011 29.835 1.00 92.81 481 ILE A N 1
ATOM 3831 C CA . ILE A 1 481 ? -6.236 -7.527 30.681 1.00 92.81 481 ILE A CA 1
ATOM 3832 C C . ILE A 1 481 ? -6.529 -8.972 30.276 1.00 92.81 481 ILE A C 1
ATOM 3834 O O . ILE A 1 481 ? -6.792 -9.229 29.101 1.00 92.81 481 ILE A O 1
ATOM 3838 N N . PRO A 1 482 ? -6.525 -9.927 31.225 1.00 92.56 482 PRO A N 1
ATOM 3839 C CA . PRO A 1 482 ? -6.866 -11.308 30.919 1.00 92.56 482 PRO A CA 1
ATOM 3840 C C . PRO A 1 482 ? -8.268 -11.444 30.315 1.00 92.56 482 PRO A C 1
ATOM 3842 O O . PRO A 1 482 ? -9.220 -10.795 30.757 1.00 92.56 482 PRO A O 1
ATOM 3845 N N . SER A 1 483 ? -8.402 -12.338 29.335 1.00 90.44 483 SER A N 1
ATOM 3846 C CA . SER A 1 483 ? -9.700 -12.678 28.744 1.00 90.44 483 SER A CA 1
ATOM 3847 C C . SER A 1 483 ? -10.681 -13.149 29.823 1.00 90.44 483 SER A C 1
ATOM 3849 O O . SER A 1 483 ? -10.315 -13.917 30.714 1.00 90.44 483 SER A O 1
ATOM 3851 N N . GLY A 1 484 ? -11.917 -12.653 29.771 1.00 90.75 484 GLY A N 1
ATOM 3852 C CA . GLY A 1 484 ? -12.963 -12.941 30.752 1.00 90.75 484 GLY A CA 1
ATOM 3853 C C . GLY A 1 484 ? -12.837 -12.177 32.076 1.00 90.75 484 GLY A C 1
ATOM 3854 O O . GLY A 1 484 ? -13.658 -12.384 32.963 1.00 90.75 484 GLY A O 1
ATOM 3855 N N . ALA A 1 485 ? -11.850 -11.286 32.239 1.00 92.88 485 ALA A N 1
ATOM 3856 C CA . ALA A 1 485 ? -11.700 -10.494 33.466 1.00 92.88 485 ALA A CA 1
ATOM 3857 C C . ALA A 1 485 ? -12.474 -9.163 33.443 1.00 92.88 485 ALA A C 1
ATOM 3859 O O . ALA A 1 485 ? -12.701 -8.566 34.496 1.00 92.88 485 ALA A O 1
ATOM 3860 N N . LYS A 1 486 ? -12.868 -8.678 32.258 1.00 93.94 486 LYS A N 1
ATOM 3861 C CA . LYS A 1 486 ? -13.563 -7.395 32.087 1.00 93.94 486 LYS A CA 1
ATOM 3862 C C . LYS A 1 486 ? -15.029 -7.603 31.728 1.00 93.94 486 LYS A C 1
ATOM 3864 O O . LYS A 1 486 ? -15.346 -8.386 30.839 1.00 93.94 486 LYS A O 1
ATOM 3869 N N . THR A 1 487 ? -15.905 -6.836 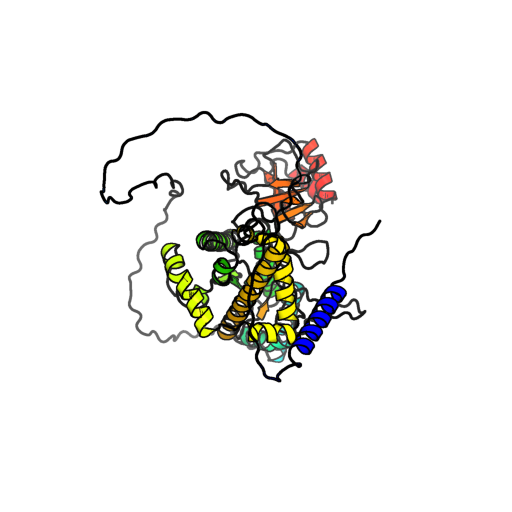32.367 1.00 94.44 487 THR A N 1
ATOM 3870 C CA . THR A 1 487 ? -17.355 -6.841 32.126 1.00 94.44 487 THR A CA 1
ATOM 3871 C C . THR A 1 487 ? -17.785 -5.485 31.591 1.00 94.44 487 THR A C 1
ATOM 3873 O O . THR A 1 487 ? -17.360 -4.458 32.121 1.00 94.44 487 THR A O 1
ATOM 3876 N N . LEU A 1 488 ? -18.645 -5.473 30.571 1.00 94.25 488 LEU A N 1
ATOM 3877 C CA . LEU A 1 488 ? -19.257 -4.236 30.082 1.00 94.25 488 LEU A CA 1
ATOM 3878 C C . LEU A 1 488 ? -20.461 -3.831 30.943 1.00 94.25 488 LEU A C 1
ATOM 3880 O O . LEU A 1 488 ? -21.297 -4.668 31.285 1.00 94.25 488 LEU A O 1
ATOM 3884 N N . THR A 1 489 ? -20.575 -2.543 31.268 1.00 93.50 489 THR A N 1
ATOM 3885 C CA . THR A 1 489 ? -21.726 -1.985 31.996 1.00 93.50 489 THR A CA 1
ATOM 3886 C C . THR A 1 489 ? -22.977 -1.927 31.112 1.00 93.50 489 THR A C 1
ATOM 3888 O O . THR A 1 489 ? -22.891 -1.932 29.886 1.00 93.50 489 THR A O 1
ATOM 3891 N N . GLY A 1 490 ? -24.169 -1.802 31.710 1.00 91.50 490 GLY A N 1
ATOM 3892 C CA . GLY A 1 490 ? -25.420 -1.671 30.943 1.00 91.50 490 GLY A CA 1
ATOM 3893 C C . GLY A 1 490 ? -25.445 -0.463 29.990 1.00 91.50 490 GLY A C 1
ATOM 3894 O O . GLY A 1 490 ? -25.997 -0.545 28.890 1.00 91.50 490 GLY A O 1
ATOM 3895 N N . GLU A 1 491 ? -24.793 0.642 30.368 1.00 92.62 491 GLU A N 1
ATOM 3896 C CA . GLU A 1 491 ? -24.634 1.814 29.499 1.00 92.62 491 GLU A CA 1
ATOM 3897 C C . GLU A 1 491 ? -23.708 1.512 28.312 1.00 92.62 491 GLU A C 1
ATOM 3899 O O . GLU A 1 491 ? -24.055 1.816 27.170 1.00 92.62 491 GLU A O 1
ATOM 3904 N N . GLN A 1 492 ? -22.563 0.865 28.559 1.00 94.62 492 GLN A N 1
ATOM 3905 C CA . GLN A 1 492 ? -21.631 0.445 27.508 1.00 94.62 492 GLN A CA 1
ATOM 3906 C C . GLN A 1 492 ? -22.295 -0.524 26.527 1.00 94.62 492 GLN A C 1
ATOM 3908 O O . GLN A 1 492 ? -22.163 -0.353 25.321 1.00 94.62 492 GLN A O 1
ATOM 3913 N N . ILE A 1 493 ? -23.081 -1.481 27.026 1.00 92.94 493 ILE A N 1
ATOM 3914 C CA . ILE A 1 493 ? -23.858 -2.413 26.197 1.00 92.94 493 ILE A CA 1
ATOM 3915 C C . ILE A 1 493 ? -24.869 -1.659 25.320 1.00 92.94 493 ILE A C 1
ATOM 3917 O O . ILE A 1 493 ? -25.035 -1.977 24.143 1.00 92.94 493 ILE A O 1
ATOM 3921 N N . THR A 1 494 ? -25.523 -0.629 25.863 1.00 92.69 494 THR A N 1
ATOM 3922 C CA . THR A 1 494 ? -26.471 0.200 25.101 1.00 92.69 494 THR A CA 1
ATOM 3923 C C . THR A 1 494 ? -25.765 0.986 23.994 1.00 92.69 494 THR A C 1
ATOM 3925 O O . THR A 1 494 ? -26.229 0.982 22.852 1.00 92.69 494 THR A O 1
ATOM 3928 N N . LYS A 1 495 ? -24.619 1.613 24.299 1.00 94.38 495 LYS A N 1
ATOM 3929 C CA . LYS A 1 495 ? -23.782 2.306 23.302 1.00 94.38 495 LYS A CA 1
ATOM 3930 C C . LYS A 1 495 ? -23.269 1.347 22.233 1.00 94.38 495 LYS A C 1
ATOM 3932 O O . LYS A 1 495 ? -23.302 1.684 21.056 1.00 94.38 495 LYS A O 1
ATOM 3937 N N . LEU A 1 496 ? -22.858 0.146 22.631 1.00 94.56 496 LEU A N 1
ATOM 3938 C CA . LEU A 1 496 ? -22.379 -0.891 21.726 1.00 94.56 496 LEU A CA 1
ATOM 3939 C C . LEU A 1 496 ? -23.479 -1.358 20.768 1.00 94.56 496 LEU A C 1
ATOM 3941 O O . LEU A 1 496 ? -23.235 -1.424 19.571 1.00 94.56 496 LEU A O 1
ATOM 3945 N N . ARG A 1 497 ? -24.712 -1.574 21.249 1.00 93.31 497 ARG A N 1
ATOM 3946 C CA . ARG A 1 497 ? -25.859 -1.879 20.375 1.00 93.31 497 ARG A CA 1
ATOM 3947 C C . ARG A 1 497 ? -26.107 -0.766 19.350 1.00 93.31 497 ARG A C 1
ATOM 3949 O O . ARG A 1 497 ? -26.345 -1.051 18.181 1.00 93.31 497 ARG A O 1
ATOM 3956 N N . ALA A 1 498 ? -26.028 0.495 19.777 1.00 94.88 498 ALA A N 1
ATOM 3957 C CA . ALA A 1 498 ? -26.171 1.634 18.872 1.00 94.88 498 ALA A CA 1
ATOM 3958 C C . ALA A 1 498 ? -25.016 1.725 17.857 1.00 94.88 498 ALA A C 1
ATOM 3960 O O . ALA A 1 498 ? -25.259 2.050 16.699 1.00 94.88 498 ALA A O 1
ATOM 3961 N N . LEU A 1 499 ? -23.783 1.400 18.265 1.00 95.69 499 LEU A N 1
ATOM 3962 C CA . LEU A 1 499 ? -22.626 1.325 17.372 1.00 95.69 499 LEU A CA 1
ATOM 3963 C C . LEU A 1 499 ? -22.809 0.241 16.305 1.00 95.69 499 LEU A C 1
ATOM 3965 O O . LEU A 1 499 ? -22.625 0.526 15.128 1.00 95.69 499 LEU A O 1
ATOM 3969 N N . ILE A 1 500 ? -23.219 -0.968 16.697 1.00 95.12 500 ILE A N 1
ATOM 3970 C CA . ILE A 1 500 ? -23.469 -2.082 15.768 1.00 95.12 500 ILE A CA 1
ATOM 3971 C C . ILE A 1 500 ? -24.499 -1.677 14.710 1.00 95.12 500 ILE A C 1
ATOM 3973 O O . ILE A 1 500 ? -24.282 -1.903 13.526 1.00 95.12 500 ILE A O 1
ATOM 3977 N N . ALA A 1 501 ? -25.580 -1.007 15.118 1.00 94.06 501 ALA A N 1
ATOM 3978 C CA . ALA A 1 501 ? -26.631 -0.574 14.200 1.00 94.06 501 ALA A CA 1
ATOM 3979 C C . ALA A 1 501 ? -26.159 0.443 13.139 1.00 94.06 501 ALA A C 1
ATOM 3981 O O . ALA A 1 501 ? -26.746 0.507 12.060 1.00 94.06 501 ALA A O 1
ATOM 3982 N N . VAL A 1 502 ? -25.129 1.251 13.426 1.00 95.88 502 VAL A N 1
ATOM 3983 C CA . VAL A 1 502 ? -24.599 2.243 12.468 1.00 95.88 502 VAL A CA 1
ATOM 3984 C C . VAL A 1 502 ? -23.377 1.749 11.696 1.00 95.88 502 VAL A C 1
ATOM 3986 O O . VAL A 1 502 ? -23.098 2.270 10.613 1.00 95.88 502 VAL A O 1
ATOM 3989 N N . HIS A 1 503 ? -22.665 0.749 12.218 1.00 96.06 503 HIS A N 1
ATOM 3990 C CA . HIS A 1 503 ? -21.443 0.194 11.643 1.00 96.06 503 HIS A CA 1
ATOM 3991 C C . HIS A 1 503 ? -21.748 -0.742 10.462 1.00 96.06 503 HIS A C 1
ATOM 3993 O O . HIS A 1 503 ? -21.622 -1.959 10.529 1.00 96.06 503 HIS A O 1
ATOM 3999 N N . THR A 1 504 ? -22.194 -0.148 9.360 1.00 94.50 504 THR A N 1
ATOM 4000 C CA . THR A 1 504 ? -22.770 -0.844 8.201 1.00 94.50 504 THR A CA 1
ATOM 4001 C C . THR A 1 504 ? -21.746 -1.344 7.178 1.00 94.50 504 THR A C 1
ATOM 4003 O O . THR A 1 504 ? -22.094 -2.161 6.330 1.00 94.50 504 THR A O 1
ATOM 4006 N N . ALA A 1 505 ? -20.489 -0.893 7.234 1.00 93.75 505 ALA A N 1
ATOM 4007 C CA . ALA A 1 505 ? -19.452 -1.295 6.278 1.00 93.75 505 ALA A CA 1
ATOM 4008 C C . ALA A 1 505 ? -18.896 -2.707 6.525 1.00 93.75 505 ALA A C 1
ATOM 4010 O O . ALA A 1 505 ? -18.272 -3.284 5.638 1.00 93.75 505 ALA A O 1
ATOM 4011 N N . GLY A 1 506 ? -19.094 -3.259 7.721 1.00 93.56 506 GLY A N 1
ATOM 4012 C CA . GLY A 1 506 ? -18.613 -4.581 8.099 1.00 93.56 506 GLY A CA 1
ATOM 4013 C C . GLY A 1 506 ? -19.064 -4.968 9.505 1.00 93.56 506 GLY A C 1
ATOM 4014 O O . GLY A 1 506 ? -19.615 -4.133 10.225 1.00 93.56 506 GLY A O 1
ATOM 4015 N N . PRO A 1 507 ? -18.861 -6.230 9.908 1.00 94.56 507 PRO A N 1
ATOM 4016 C CA . PRO A 1 507 ? -19.370 -6.726 11.177 1.00 94.56 507 PRO A CA 1
ATOM 4017 C C . PRO A 1 507 ? -18.632 -6.107 12.366 1.00 94.56 507 PRO A C 1
ATOM 4019 O O . PRO A 1 507 ? -17.445 -5.781 12.294 1.00 94.56 507 PRO A O 1
ATOM 4022 N N . VAL A 1 508 ? -19.332 -6.013 13.493 1.00 95.31 508 VAL A N 1
ATOM 4023 C CA . VAL A 1 508 ? -18.729 -5.718 14.793 1.00 95.31 508 VAL A CA 1
ATOM 4024 C C . VAL A 1 508 ? -18.663 -7.022 15.579 1.00 95.31 508 VAL A C 1
ATOM 4026 O O . VAL A 1 508 ? -19.693 -7.629 15.862 1.00 95.31 508 VAL A O 1
ATOM 4029 N N . ILE A 1 509 ? -17.455 -7.459 15.920 1.00 94.19 509 ILE A N 1
ATOM 4030 C CA . ILE A 1 509 ? -17.211 -8.684 16.686 1.00 94.19 509 ILE A CA 1
ATOM 4031 C C . ILE A 1 509 ? -16.881 -8.287 18.118 1.00 94.19 509 ILE A C 1
ATOM 4033 O O . ILE A 1 509 ? -16.031 -7.430 18.344 1.00 94.19 509 ILE A O 1
ATOM 4037 N N . ILE A 1 510 ? -17.556 -8.903 19.084 1.00 93.94 510 ILE A N 1
ATOM 4038 C CA . ILE A 1 510 ? -17.336 -8.658 20.508 1.00 93.94 510 ILE A CA 1
ATOM 4039 C C . ILE A 1 510 ? -16.694 -9.905 21.100 1.00 93.94 510 ILE A C 1
ATOM 4041 O O . ILE A 1 510 ? -17.256 -10.991 20.991 1.00 93.94 510 ILE A O 1
ATOM 4045 N N . GLU A 1 511 ? -15.541 -9.762 21.747 1.00 93.31 511 GLU A N 1
ATOM 4046 C CA . GLU A 1 511 ? -14.818 -10.909 22.299 1.00 93.31 511 GLU A CA 1
ATOM 4047 C C . GLU A 1 511 ? -14.062 -10.574 23.588 1.00 93.31 511 GLU A C 1
ATOM 4049 O O . GLU A 1 511 ? -13.790 -9.417 23.907 1.00 93.31 511 GLU A O 1
ATOM 4054 N N . GLY A 1 512 ? -13.728 -11.610 24.360 1.00 92.81 512 GLY A N 1
ATOM 4055 C CA . GLY A 1 512 ? -12.850 -11.505 25.529 1.00 92.81 512 GLY A CA 1
ATOM 4056 C C . GLY A 1 512 ? -13.464 -10.887 26.792 1.00 92.81 512 GLY A C 1
ATOM 4057 O O . GLY A 1 512 ? -12.770 -10.783 27.803 1.00 92.81 512 GLY A O 1
ATOM 4058 N N . PHE A 1 513 ? -14.739 -10.494 26.782 1.00 94.75 513 PHE A N 1
ATOM 4059 C CA . PHE A 1 513 ? -15.452 -10.016 27.975 1.00 94.75 513 PHE A CA 1
ATOM 4060 C C . PHE A 1 513 ? -16.040 -11.169 28.802 1.00 94.75 513 PHE A C 1
ATOM 4062 O O . PHE A 1 513 ? -16.278 -12.254 28.289 1.00 94.75 513 PHE A O 1
ATOM 4069 N N . ALA A 1 514 ? -16.296 -10.933 30.090 1.00 91.75 514 ALA A N 1
ATOM 4070 C CA . ALA A 1 514 ? -16.830 -11.933 31.020 1.00 91.75 514 ALA A CA 1
ATOM 4071 C C . ALA A 1 514 ? -18.324 -12.235 30.810 1.00 91.75 514 ALA A C 1
ATOM 4073 O O . ALA A 1 514 ? -18.791 -13.329 31.108 1.00 91.75 514 ALA A O 1
ATOM 4074 N N . ASN A 1 515 ? -19.094 -11.251 30.341 1.00 90.31 515 ASN A N 1
ATOM 4075 C CA . ASN A 1 515 ? -20.548 -11.326 30.192 1.00 90.31 515 ASN A CA 1
ATOM 4076 C C . ASN A 1 515 ? -20.986 -11.682 28.761 1.00 90.31 515 ASN A C 1
ATOM 4078 O O . ASN A 1 515 ? -21.876 -11.030 28.212 1.00 90.31 515 ASN A O 1
ATOM 4082 N N . THR A 1 516 ? -20.362 -12.708 28.174 1.00 74.75 516 THR A N 1
ATOM 4083 C CA . THR A 1 516 ? -20.571 -13.154 26.782 1.00 74.75 516 THR A CA 1
ATOM 4084 C C . THR A 1 516 ? -22.037 -13.398 26.438 1.00 74.75 516 THR A C 1
ATOM 4086 O O . THR A 1 516 ? -22.510 -12.857 25.447 1.00 74.75 516 THR A O 1
ATOM 4089 N N . ASP A 1 517 ? -22.802 -14.073 27.299 1.00 73.38 517 ASP A N 1
ATOM 4090 C CA . ASP A 1 517 ? -24.191 -14.465 27.000 1.00 73.38 517 ASP A CA 1
ATOM 4091 C C . ASP A 1 517 ? -25.115 -13.260 26.712 1.00 73.38 517 ASP A C 1
ATOM 4093 O O . ASP A 1 517 ? -26.005 -13.304 25.857 1.00 73.38 517 ASP A O 1
ATOM 4097 N N . MET A 1 518 ? -24.893 -12.135 27.406 1.00 73.62 518 MET A N 1
ATOM 4098 C CA . MET A 1 518 ? -25.635 -10.892 27.155 1.00 73.62 518 MET A CA 1
ATOM 4099 C C . MET A 1 518 ? -25.174 -10.187 25.876 1.00 73.62 518 MET A C 1
ATOM 4101 O O . MET A 1 518 ? -25.965 -9.486 25.245 1.00 73.62 518 MET A O 1
ATOM 4105 N N . LEU A 1 519 ? -23.904 -10.347 25.508 1.00 74.81 519 LEU A N 1
ATOM 4106 C CA . LEU A 1 519 ? -23.281 -9.700 24.355 1.00 74.81 519 LEU A CA 1
ATOM 4107 C C . LEU A 1 519 ? -23.585 -10.448 23.054 1.00 74.81 519 LEU A C 1
ATOM 4109 O O . LEU A 1 519 ? -23.827 -9.795 22.042 1.00 74.81 519 LEU A O 1
ATOM 4113 N N . ASP A 1 520 ? -23.718 -11.772 23.099 1.00 69.88 520 ASP A N 1
ATOM 4114 C CA . ASP A 1 520 ? -24.159 -12.586 21.960 1.00 69.88 520 ASP A CA 1
ATOM 4115 C C . ASP A 1 520 ? -25.575 -12.194 21.517 1.00 69.88 520 ASP A C 1
ATOM 4117 O O . ASP A 1 520 ? -25.861 -12.060 20.329 1.00 69.88 520 ASP A O 1
ATOM 4121 N N . THR A 1 521 ? -26.450 -11.883 22.479 1.00 67.88 521 THR A N 1
ATOM 4122 C CA . THR A 1 521 ? -27.799 -11.359 22.199 1.00 67.88 521 THR A CA 1
ATOM 4123 C C . THR A 1 521 ? -27.756 -9.971 21.544 1.00 67.88 521 THR A C 1
ATOM 4125 O O . THR A 1 521 ? -28.659 -9.600 20.798 1.00 67.88 521 THR A O 1
ATOM 4128 N N . VAL A 1 522 ? -26.726 -9.170 21.828 1.00 69.94 522 VAL A N 1
ATOM 4129 C CA . VAL A 1 522 ? -26.546 -7.830 21.247 1.00 69.94 522 VAL A CA 1
ATOM 4130 C C . VAL A 1 522 ? -25.962 -7.912 19.840 1.00 69.94 522 VAL A C 1
ATOM 4132 O O . VAL A 1 522 ? -26.402 -7.155 18.979 1.00 69.94 522 VAL A O 1
ATOM 4135 N N . ALA A 1 523 ? -25.036 -8.841 19.604 1.00 65.44 523 ALA A N 1
ATOM 4136 C CA . ALA A 1 523 ? -24.468 -9.113 18.289 1.00 65.44 523 ALA A CA 1
ATOM 4137 C C . ALA A 1 523 ? -25.488 -9.746 17.324 1.00 65.44 523 ALA A C 1
ATOM 4139 O O . ALA A 1 523 ? -25.440 -9.460 16.137 1.00 65.44 523 ALA A O 1
ATOM 4140 N N . ALA A 1 524 ? -26.430 -10.557 17.826 1.00 61.75 524 ALA A N 1
ATOM 4141 C CA . ALA A 1 524 ? -27.458 -11.227 17.018 1.00 61.75 524 ALA A CA 1
ATOM 4142 C C . ALA A 1 524 ? -28.714 -10.378 16.720 1.00 61.75 524 ALA A C 1
ATOM 4144 O O . ALA A 1 524 ? -29.603 -10.830 16.000 1.00 61.75 524 ALA A O 1
ATOM 4145 N N . ALA A 1 525 ? -28.842 -9.187 17.317 1.00 55.91 525 ALA A N 1
ATOM 4146 C CA . ALA A 1 525 ? -30.032 -8.333 17.198 1.00 55.91 525 ALA A CA 1
ATOM 4147 C C . ALA A 1 525 ? -30.004 -7.366 15.995 1.00 55.91 525 ALA A C 1
ATOM 4149 O O . ALA A 1 525 ? -30.912 -6.542 15.859 1.00 55.91 525 ALA A O 1
ATOM 4150 N N . VAL A 1 526 ? -28.972 -7.451 15.156 1.00 51.19 526 VAL A N 1
ATOM 4151 C CA . VAL A 1 526 ? -28.736 -6.665 13.934 1.00 51.19 526 VAL A CA 1
ATOM 4152 C C . VAL A 1 526 ? -28.305 -7.641 12.850 1.00 51.19 526 VAL A C 1
ATOM 4154 O O . VAL A 1 526 ? -28.744 -7.449 11.696 1.00 51.19 526 VAL A O 1
#

Foldseek 3Di:
DDDDDDDPVNVVVVVVVVVVVVVVVVPDDDDDDDDDDDDDDDDDDDDDDDDDDDDDDDDDDDDDDDDDDDDDDDDDDDDDDDDDDDDDDDDDDDDDDDDDDDDDDDPPDPPPPPQPPDDLVRLLVLLLVLVVLVQVQFAADDDPDPDPDRPDQQASVVQSVLSSVCVSVLAAAFAEEADQAWFFQCCPWFAQDTAAFVQLLLLLVSQLVSQVSSCVSRVNGHAYEHAHCHLLQCVLLVHDLVSRVRRLVRSVVSCVVVVSVSRYHYDYLCVLVVVQPPHDDDPVSCVVCSVVSNVVLCVPQFDDLVRLVVCLVVFPQSVQQLVVQLVLSLVRCCPPPLVVPQPDPVSSSVSSNVSSSSVSRSVNSVVSSCCVRPVSHAYEYCTHHNSNRYTHGQSADAPPSDSADRNSRFFWEAELLLGIHGHTPNVCPVQWDFDDDLVCPPDPGGSHTYGDDPLPPDPPPQWDFDADPPRETETEGRPVDAQLRAADDPVNLVSPLVSQVNNNVDAYHYGRHNPVVSVVVSSVPD

Organism: Leptosphaeria maculans (strain JN3 / isolate v23.1.3 / race Av1-4-5-6-7-8) (NCBI:txid985895)

Mean predicted aligned error: 13.69 Å

Nearest PDB structures (foldseek):
  3e59-assembly2_B  TM=8.880E-01  e=6.449E-21  Pseudomonas aeruginosa
  3e59-assembly1_A  TM=8.984E-01  e=3.302E-20  Pseudomonas aeruginosa
  3e59-assembly3_C  TM=9.024E-01  e=1.690E-19  Pseudomonas aeruginosa

Secondary structure (DSSP, 8-state):
----PPPHHHHHHHHHHHHHHHHTTSSS-------------------------------------------------------------------------------------------HHHHHHHHHHHHHHHHTT------S-S--SPPP-TTHHHHHHHHHHHHHTT--EEEEEEE-----S-TTTT-S-SS--HHHHHHHHHHHHHHHHHHTTSTT-EEEEEEE-HHHHHHHHT--HHHHHHHHHHHHHHHHHTT-TTTEEEEEHHHHTTTTTTS---HHHHHHHHHHHHHHHHHHH---HHHHHHHHHH-HHHHHHHHHHHHHHHHHGGGSHHHHT-SSHHHHHHHHHHHHHHHHHHHHHHHHHHHHH-TTSEEEESS---SSSSEE--SS--TT-S-PPPGGGSEEEE-TTS-EEEE-GGGTTTTEEEE--TT-TT--S-SEEEE--TTT--S-TTEEEEEETTTEEEEEE-TTS-TTSB---HHHHHHHHHHHHH-TTSPEEE-SBS-HHHHHHHHTT-

Solvent-accessible surface area (backbone atoms only — not comparable to full-atom values): 31563 Å² total; per-residue (Å²): 136,90,82,81,86,79,54,72,67,57,56,52,49,57,50,55,58,52,52,57,57,57,61,68,66,76,76,76,88,90,85,81,90,84,88,84,88,85,87,84,89,83,91,83,89,84,90,85,88,87,90,88,86,86,82,88,81,86,87,85,87,82,89,87,87,86,84,82,90,77,90,80,83,95,81,84,91,87,87,90,85,92,83,90,89,88,86,84,83,92,86,81,91,81,81,88,82,81,92,74,83,91,70,93,74,82,84,87,66,93,72,76,75,82,73,79,84,64,53,71,69,56,40,51,53,50,29,51,53,43,52,52,54,57,51,74,53,40,52,62,55,66,74,98,63,100,61,95,60,83,71,73,63,68,19,51,72,79,40,40,65,36,41,33,59,28,54,77,69,70,43,45,46,45,29,38,30,61,44,79,37,44,41,38,79,20,46,77,47,22,19,51,40,60,58,79,36,51,37,45,54,43,27,51,51,49,55,39,48,53,19,52,59,28,28,76,80,38,86,61,22,27,27,42,33,34,35,25,46,22,82,68,42,28,77,72,75,70,45,55,70,67,50,31,48,53,19,46,53,50,50,58,47,50,35,56,78,70,67,34,58,87,30,44,45,81,34,45,63,47,52,78,72,53,77,43,72,98,50,88,83,49,70,71,59,46,62,71,40,48,62,58,44,47,50,49,45,45,73,77,33,49,54,52,71,66,57,49,56,49,42,42,75,77,33,68,46,55,32,46,44,50,55,48,40,51,65,49,41,67,61,31,39,62,76,35,75,71,36,74,73,31,94,40,74,70,51,33,55,51,50,42,51,52,43,35,51,54,47,49,28,42,51,53,12,50,48,49,45,46,54,73,76,47,72,62,41,42,44,43,30,73,48,69,24,69,20,58,86,36,42,14,35,62,54,53,78,45,93,78,79,63,89,55,64,55,45,41,69,17,30,35,36,39,41,74,36,36,44,42,39,73,37,42,41,64,82,38,65,88,61,28,43,78,37,64,58,87,91,45,88,82,61,89,43,43,35,36,31,34,52,69,44,86,57,76,66,60,90,60,77,52,60,38,82,43,82,40,79,94,26,30,34,39,38,29,56,34,88,93,50,63,74,48,73,46,68,80,50,75,67,55,51,52,32,45,46,55,38,53,73,50,22,74,58,31,60,66,46,77,46,51,45,52,56,49,79,68,46,52,58,51,62,71,73,112

Sequence (526 aa):
MEARMLSVQQMLKVYLDGAARIQSSIHTSHEGNDKIAITDHRNVEGRSSVSASPKPALEALPSRSAVSNGDLKHHEITTMEIKGVASINRNCAFSKVKQHTVEEIQNDSGYATPSLELDTKEIEQLASKILDVIQRYGQHIAPKSEEEHLPEWIGKPLFMEKVMSQLEKGEPVKMILPAFPWKSINKVDKVTGVLPDLGEELALARLNQMCEDIRTVYPMGGQVWLATDGLVFDDVVGIPDLETWTYSERLFQITQECGFDQNIRLLRVMDILGYTAGRKLDWELYISLAQRCRDHLMASYGRTEDEVRAMMREDSDTLLTYCGFIRFLESDLRYSHIATTATSGQKYRKCVKKVAINMMIRAESFTKLLQSSYTDYVRLSIHPSTGTVKLSIPLIITGTGEFPRTPWHSSIALSVTGVYSTVHRKNVQETHTSMFREDDNDSSSPHYFREKSTLWDWEDKDVVFQPHFPNTLIVRPRSTIPSGAKTLTGEQITKLRALIAVHTAGPVIIEGFANTDMLDTVAAAV

pLDDT: mean 78.64, std 26.87, range [23.88, 98.75]

InterPro domains:
  IPR007817 Isocyanide synthase/Spore wall maturation protein DIT1 [PF05141] (163-433)
  IPR007817 Isocyanide synthase/Spore wall maturation protein DIT1 [PTHR37285] (120-518)